Protein 4X5L (pdb70)

Organism: Drosophila melanogaster (NCBI:txid7227)

B-factor: mean 50.14, std 16.25, range [14.81, 126.29]

Structure (mmCIF, N/CA/C/O backbone):
data_4X5L
#
_entry.id   4X5L
#
_cell.length_a   45.527
_cell.length_b   117.370
_cell.length_c   117.333
_cell.angle_alpha   90.00
_cell.angle_beta   90.00
_cell.angle_gamma   90.00
#
_symmetry.space_group_name_H-M   'P 2 2 2'
#
loop_
_entity.id
_entity.type
_entity.pdbx_description
1 polymer 'Down syndrome cell adhesion molecule, isoform AM'
2 non-polymer 'SODIUM ION'
3 water water
#
loop_
_atom_site.group_PDB
_atom_site.id
_atom_site.type_symbol
_atom_site.label_atom_id
_atom_site.label_alt_id
_atom_site.label_comp_id
_atom_site.label_asym_id
_atom_site.label_entity_id
_atom_site.label_seq_id
_atom_site.pdbx_PDB_ins_code
_atom_site.Cartn_x
_atom_site.Cartn_y
_atom_site.Cartn_z
_atom_site.occupancy
_atom_site.B_iso_or_equiv
_atom_site.auth_seq_id
_atom_site.auth_comp_id
_atom_site.auth_asym_id
_atom_site.auth_atom_id
_atom_site.pdbx_PDB_model_num
ATOM 1 N N . VAL A 1 6 ? 47.572 103.349 25.872 1.00 32.90 1 VAL A N 1
ATOM 2 C CA . VAL A 1 6 ? 48.679 103.930 26.686 1.00 46.26 1 VAL A CA 1
ATOM 3 C C . VAL A 1 6 ? 48.808 105.435 26.441 1.00 53.02 1 VAL A C 1
ATOM 4 O O . VAL A 1 6 ? 49.119 105.855 25.326 1.00 74.29 1 VAL A O 1
ATOM 17 N N . PRO A 1 7 ? 48.564 106.257 27.478 1.00 45.87 2 PRO A N 1
ATOM 18 C CA . PRO A 1 7 ? 48.828 107.692 27.318 1.00 48.02 2 PRO A CA 1
ATOM 19 C C . PRO A 1 7 ? 50.324 107.992 27.359 1.00 55.73 2 PRO A C 1
ATOM 20 O O . PRO A 1 7 ? 51.103 107.123 27.749 1.00 49.92 2 PRO A O 1
ATOM 31 N N . PRO A 1 8 ? 50.724 109.209 26.962 1.00 55.99 3 PRO A N 1
ATOM 32 C CA . PRO A 1 8 ? 52.148 109.547 26.904 1.00 58.44 3 PRO A CA 1
ATOM 33 C C . PRO A 1 8 ? 52.735 109.889 28.269 1.00 55.11 3 PRO A C 1
ATOM 34 O O . PRO A 1 8 ? 51.990 110.133 29.218 1.00 40.54 3 PRO A O 1
ATOM 45 N N . GLN A 1 9 ? 54.061 109.889 28.356 1.00 56.51 4 GLN A N 1
ATOM 46 C CA . GLN A 1 9 ? 54.758 110.344 29.552 1.00 55.86 4 GLN A CA 1
ATOM 47 C C . GLN A 1 9 ? 56.023 111.089 29.147 1.00 50.92 4 GLN A C 1
ATOM 48 O O . GLN A 1 9 ? 56.970 110.494 28.633 1.00 35.10 4 GLN A O 1
ATOM 62 N N . VAL A 1 10 ? 56.025 112.397 29.375 1.00 52.35 5 VAL A N 1
ATOM 63 C CA . VAL A 1 10 ? 57.168 113.235 29.038 1.00 29.75 5 VAL A CA 1
ATOM 64 C C . VAL A 1 10 ? 58.212 113.169 30.148 1.00 45.26 5 VAL A C 1
ATOM 65 O O . VAL A 1 10 ? 57.939 113.538 31.291 1.00 44.42 5 VAL A O 1
ATOM 78 N N . LEU A 1 11 ? 59.404 112.689 29.807 1.00 40.64 6 LEU A N 1
ATOM 79 C CA . LEU A 1 11 ? 60.505 112.639 30.758 1.00 31.03 6 LEU A CA 1
ATOM 80 C C . LEU A 1 11 ? 60.895 114.049 31.185 1.00 31.51 6 LEU A C 1
ATOM 81 O O . LEU A 1 11 ? 60.681 115.002 30.437 1.00 35.38 6 LEU A O 1
ATOM 97 N N . PRO A 1 12 ? 61.468 114.190 32.393 1.00 34.80 7 PRO A N 1
ATOM 98 C CA . PRO A 1 12 ? 61.954 115.509 32.808 1.00 28.81 7 PRO A CA 1
ATOM 99 C C . PRO A 1 12 ? 63.008 116.043 31.846 1.00 38.67 7 PRO A C 1
ATOM 100 O O . PRO A 1 12 ? 63.753 115.254 31.265 1.00 49.44 7 PRO A O 1
ATOM 111 N N . PHE A 1 13 ? 63.060 117.359 31.674 1.00 25.01 8 PHE A N 1
ATOM 112 C CA . PHE A 1 13 ? 64.074 117.973 30.828 1.00 29.48 8 PHE A CA 1
ATOM 113 C C . PHE A 1 13 ? 64.492 119.319 31.400 1.00 29.15 8 PHE A C 1
ATOM 114 O O . PHE A 1 13 ? 63.719 119.977 32.097 1.00 27.47 8 PHE A O 1
ATOM 131 N N . SER A 1 14 ? 65.723 119.717 31.100 1.00 35.40 9 SER A N 1
ATOM 132 C CA . SER A 1 14 ? 66.248 120.998 31.545 1.00 30.37 9 SER A CA 1
ATOM 133 C C . SER A 1 14 ? 67.096 121.618 30.446 1.00 19.09 9 SER A C 1
ATOM 134 O O . SER A 1 14 ? 67.536 120.929 29.526 1.00 29.33 9 SER A O 1
ATOM 142 N N . PHE A 1 15 ? 67.317 122.924 30.543 1.00 22.72 10 PHE A N 1
ATOM 143 C CA . PHE A 1 15 ? 68.229 123.612 29.639 1.00 28.61 10 PHE A CA 1
ATOM 144 C C . PHE A 1 15 ? 69.674 123.423 30.091 1.00 21.61 10 PHE A C 1
ATOM 145 O O . PHE A 1 15 ? 70.599 123.951 29.474 1.00 28.10 10 PHE A O 1
ATOM 162 N N . GLY A 1 16 ? 69.863 122.662 31.165 1.00 38.65 11 GLY A N 1
ATOM 163 C CA . GLY A 1 16 ? 71.165 122.531 31.789 1.00 32.42 11 GLY A CA 1
ATOM 164 C C . GLY A 1 16 ? 71.492 123.769 32.602 1.00 28.71 11 GLY A C 1
ATOM 165 O O . GLY A 1 16 ? 72.615 123.940 33.074 1.00 31.48 11 GLY A O 1
ATOM 169 N N . GLU A 1 17 ? 70.500 124.636 32.770 1.00 36.00 12 GLU A N 1
ATOM 170 C CA . GLU A 1 17 ? 70.689 125.895 33.477 1.00 24.20 12 GLU A CA 1
ATOM 171 C C . GLU A 1 17 ? 69.350 126.585 33.702 1.00 27.56 12 GLU A C 1
ATOM 172 O O . GLU A 1 17 ? 68.340 126.203 33.108 1.00 20.43 12 GLU A O 1
ATOM 184 N N . SER A 1 18 ? 69.354 127.599 34.562 1.00 39.40 13 SER A N 1
ATOM 185 C CA . SER A 1 18 ? 68.151 128.367 34.868 1.00 36.79 13 SER A CA 1
ATOM 186 C C . SER A 1 18 ? 68.283 129.808 34.378 1.00 31.84 13 SER A C 1
ATOM 187 O O . SER A 1 18 ? 67.307 130.557 34.362 1.00 47.34 13 SER A O 1
ATOM 195 N N . ALA A 1 19 ? 69.496 130.190 33.986 1.00 28.91 14 ALA A N 1
ATOM 196 C CA . ALA A 1 19 ? 69.735 131.507 33.406 1.00 39.17 14 ALA A CA 1
ATOM 197 C C . ALA A 1 19 ? 70.852 131.442 32.368 1.00 38.11 14 ALA A C 1
ATOM 198 O O . ALA A 1 19 ? 71.747 130.601 32.456 1.00 60.88 14 ALA A O 1
ATOM 205 N N . ALA A 1 20 ? 70.789 132.337 31.387 1.00 42.66 15 ALA A N 1
ATOM 206 C CA . ALA A 1 20 ? 71.780 132.387 30.318 1.00 39.22 15 ALA A CA 1
ATOM 207 C C . ALA A 1 20 ? 71.922 133.811 29.793 1.00 36.18 15 ALA A C 1
ATOM 208 O O . ALA A 1 20 ? 70.962 134.578 29.795 1.00 37.12 15 ALA A O 1
ATOM 215 N N . ASP A 1 21 ? 73.121 134.160 29.339 1.00 39.76 16 ASP A N 1
ATOM 216 C CA . ASP A 1 21 ? 73.388 135.512 28.861 1.00 42.43 16 ASP A CA 1
ATOM 217 C C . ASP A 1 21 ? 72.803 135.750 27.474 1.00 45.99 16 ASP A C 1
ATOM 218 O O . ASP A 1 21 ? 72.561 134.811 26.715 1.00 46.28 16 ASP A O 1
ATOM 227 N N . VAL A 1 22 ? 72.573 137.020 27.156 1.00 57.28 17 VAL A N 1
ATOM 228 C CA . VAL A 1 22 ? 72.092 137.413 25.839 1.00 29.13 17 VAL A CA 1
ATOM 229 C C . VAL A 1 22 ? 73.139 137.074 24.787 1.00 29.31 17 VAL A C 1
ATOM 230 O O . VAL A 1 22 ? 74.336 137.264 25.006 1.00 48.45 17 VAL A O 1
ATOM 243 N N . GLY A 1 23 ? 72.679 136.566 23.649 1.00 33.79 18 GLY A N 1
ATOM 244 C CA . GLY A 1 23 ? 73.566 136.211 22.558 1.00 30.91 18 GLY A CA 1
ATOM 245 C C . GLY A 1 23 ? 74.035 134.770 22.625 1.00 36.83 18 GLY A C 1
ATOM 246 O O . GLY A 1 23 ? 74.580 134.246 21.654 1.00 53.01 18 GLY A O 1
ATOM 250 N N . ASP A 1 24 ? 73.827 134.126 23.771 1.00 38.02 19 ASP A N 1
ATOM 251 C CA . ASP A 1 24 ? 74.198 132.724 23.933 1.00 31.12 19 ASP A CA 1
ATOM 252 C C . ASP A 1 24 ? 73.099 131.805 23.420 1.00 40.98 19 ASP A C 1
ATOM 253 O O . ASP A 1 24 ? 71.976 132.243 23.165 1.00 28.97 19 ASP A O 1
ATOM 262 N N . ILE A 1 25 ? 73.436 130.527 23.278 1.00 39.84 20 ILE A N 1
ATOM 263 C CA . ILE A 1 25 ? 72.500 129.529 22.781 1.00 37.97 20 ILE A CA 1
ATOM 264 C C . ILE A 1 25 ? 71.841 128.767 23.926 1.00 38.98 20 ILE A C 1
ATOM 265 O O . ILE A 1 25 ? 72.453 128.551 24.973 1.00 36.75 20 ILE A O 1
ATOM 281 N N . ALA A 1 26 ? 70.589 128.369 23.720 1.00 34.88 21 ALA A N 1
ATOM 282 C CA . ALA A 1 26 ? 69.878 127.525 24.674 1.00 25.89 21 ALA A CA 1
ATOM 283 C C . ALA A 1 26 ? 69.281 126.331 23.947 1.00 26.40 21 ALA A C 1
ATOM 284 O O . ALA A 1 26 ? 68.878 126.438 22.789 1.00 39.72 21 ALA A O 1
ATOM 291 N N . SER A 1 27 ? 69.223 125.197 24.635 1.00 29.69 22 SER A N 1
ATOM 292 C CA . SER A 1 27 ? 68.733 123.967 24.030 1.00 35.94 22 SER A CA 1
ATOM 293 C C . SER A 1 27 ? 68.050 123.075 25.061 1.00 37.59 22 SER A C 1
ATOM 294 O O . SER A 1 27 ? 68.576 122.852 26.153 1.00 22.14 22 SER A O 1
ATOM 302 N N . ALA A 1 28 ? 66.873 122.573 24.700 1.00 29.46 23 ALA A N 1
ATOM 303 C CA . ALA A 1 28 ? 66.111 121.675 25.557 1.00 19.57 23 ALA A CA 1
ATOM 304 C C . ALA A 1 28 ? 65.591 120.499 24.740 1.00 23.56 23 ALA A C 1
ATOM 305 O O . ALA A 1 28 ? 65.307 120.639 23.550 1.00 31.28 23 ALA A O 1
ATOM 312 N N . ASN A 1 29 ? 65.465 119.346 25.390 1.00 25.74 24 ASN A N 1
ATOM 313 C CA . ASN A 1 29 ? 65.090 118.111 24.712 1.00 23.15 24 ASN A CA 1
ATOM 314 C C . ASN A 1 29 ? 63.886 117.433 25.355 1.00 25.32 24 ASN A C 1
ATOM 315 O O . ASN A 1 29 ? 63.960 116.970 26.493 1.00 30.64 24 ASN A O 1
ATOM 326 N N . CYS A 1 30 ? 62.781 117.376 24.617 1.00 22.64 25 CYS A N 1
ATOM 327 C CA . CYS A 1 30 ? 61.580 116.686 25.072 1.00 25.91 25 CYS A CA 1
ATOM 328 C C . CYS A 1 30 ? 61.556 115.259 24.534 1.00 28.17 25 CYS A C 1
ATOM 329 O O . CYS A 1 30 ? 61.585 115.048 23.321 1.00 23.83 25 CYS A O 1
ATOM 336 N N . VAL A 1 31 ? 61.501 114.287 25.441 1.00 36.86 26 VAL A N 1
ATOM 337 C CA . VAL A 1 31 ? 61.531 112.875 25.070 1.00 35.31 26 VAL A CA 1
ATOM 338 C C . VAL A 1 31 ? 60.281 112.161 25.579 1.00 31.64 26 VAL A C 1
ATOM 339 O O . VAL A 1 31 ? 59.896 112.317 26.738 1.00 34.38 26 VAL A O 1
ATOM 352 N N . VAL A 1 32 ? 59.658 111.378 24.703 1.00 37.78 27 VAL A N 1
ATOM 353 C CA . VAL A 1 32 ? 58.427 110.664 25.033 1.00 35.37 27 VAL A CA 1
ATOM 354 C C . VAL A 1 32 ? 58.584 109.179 24.701 1.00 36.29 27 VAL A C 1
ATOM 355 O O . VAL A 1 32 ? 57.999 108.688 23.737 1.00 48.41 27 VAL A O 1
ATOM 368 N N . PRO A 1 33 ? 59.374 108.455 25.511 1.00 40.50 28 PRO A N 1
ATOM 369 C CA . PRO A 1 33 ? 59.733 107.067 25.199 1.00 38.57 28 PRO A CA 1
ATOM 370 C C . PRO A 1 33 ? 58.568 106.090 25.325 1.00 33.24 28 PRO A C 1
ATOM 371 O O . PRO A 1 33 ? 58.641 104.984 24.788 1.00 30.51 28 PRO A O 1
ATOM 382 N N . LYS A 1 34 ? 57.514 106.496 26.028 1.00 25.34 29 LYS A N 1
ATOM 383 C CA . LYS A 1 34 ? 56.353 105.639 26.239 1.00 44.24 29 LYS A CA 1
ATOM 384 C C . LYS A 1 34 ? 55.050 106.394 26.011 1.00 38.43 29 LYS A C 1
ATOM 385 O O . LYS A 1 34 ? 54.910 107.552 26.405 1.00 45.19 29 LYS A O 1
ATOM 404 N N . GLY A 1 35 ? 54.101 105.714 25.375 1.00 31.79 30 GLY A N 1
ATOM 405 C CA . GLY A 1 35 ? 52.834 106.311 24.997 1.00 56.38 30 GLY A CA 1
ATOM 406 C C . GLY A 1 35 ? 52.452 105.881 23.596 1.00 67.25 30 GLY A C 1
ATOM 407 O O . GLY A 1 35 ? 53.309 105.781 22.718 1.00 62.15 30 GLY A O 1
ATOM 411 N N . ASP A 1 36 ? 51.166 105.619 23.386 1.00 51.50 31 ASP A N 1
ATOM 412 C CA . ASP A 1 36 ? 50.680 105.183 22.083 1.00 50.22 31 ASP A CA 1
ATOM 413 C C . ASP A 1 36 ? 50.955 106.220 21.000 1.00 45.25 31 ASP A C 1
ATOM 414 O O . ASP A 1 36 ? 50.898 107.424 21.247 1.00 50.74 31 ASP A O 1
ATOM 423 N N . LEU A 1 37 ? 51.262 105.732 19.803 1.00 44.78 32 LEU A N 1
ATOM 424 C CA . LEU A 1 37 ? 51.421 106.583 18.632 1.00 53.43 32 LEU A CA 1
ATOM 425 C C . LEU A 1 37 ? 50.089 106.668 17.891 1.00 67.20 32 LEU A C 1
ATOM 426 O O . LEU A 1 37 ? 49.255 105.771 18.015 1.00 58.64 32 LEU A O 1
ATOM 442 N N . PRO A 1 38 ? 49.878 107.746 17.116 1.00 69.58 33 PRO A N 1
ATOM 443 C CA . PRO A 1 38 ? 50.798 108.859 16.861 1.00 54.82 33 PRO A CA 1
ATOM 444 C C . PRO A 1 38 ? 50.823 109.880 17.997 1.00 61.22 33 PRO A C 1
ATOM 445 O O . PRO A 1 38 ? 49.855 109.973 18.754 1.00 59.24 33 PRO A O 1
ATOM 456 N N . LEU A 1 39 ? 51.917 110.632 18.103 1.00 65.29 34 LEU A N 1
ATOM 457 C CA . LEU A 1 39 ? 52.095 111.609 19.175 1.00 47.63 34 LEU A CA 1
ATOM 458 C C . LEU A 1 39 ? 52.178 113.040 18.652 1.00 51.35 34 LEU A C 1
ATOM 459 O O . LEU A 1 39 ? 52.904 113.324 17.698 1.00 56.37 34 LEU A O 1
ATOM 475 N N . GLU A 1 40 ? 51.427 113.933 19.291 1.00 41.99 35 GLU A N 1
ATOM 476 C CA . GLU A 1 40 ? 51.522 115.365 19.031 1.00 36.43 35 GLU A CA 1
ATOM 477 C C . GLU A 1 40 ? 52.413 116.006 20.086 1.00 29.84 35 GLU A C 1
ATOM 478 O O . GLU A 1 40 ? 52.125 115.917 21.277 1.00 39.99 35 GLU A O 1
ATOM 490 N N . ILE A 1 41 ? 53.484 116.659 19.644 1.00 45.24 36 ILE A N 1
ATOM 491 C CA . ILE A 1 41 ? 54.440 117.282 20.555 1.00 29.11 36 ILE A CA 1
ATOM 492 C C . ILE A 1 41 ? 54.618 118.757 20.198 1.00 40.88 36 ILE A C 1
ATOM 493 O O . ILE A 1 41 ? 55.069 119.090 19.101 1.00 57.26 36 ILE A O 1
ATOM 509 N N . ARG A 1 42 ? 54.263 119.629 21.139 1.00 43.86 37 ARG A N 1
ATOM 510 C CA . ARG A 1 42 ? 54.270 121.072 20.917 1.00 45.99 37 ARG A CA 1
ATOM 511 C C . ARG A 1 42 ? 55.034 121.801 22.021 1.00 36.32 37 ARG A C 1
ATOM 512 O O . ARG A 1 42 ? 55.043 121.366 23.172 1.00 39.94 37 ARG A O 1
ATOM 533 N N . TRP A 1 43 ? 55.668 122.913 21.655 1.00 43.90 38 TRP A N 1
ATOM 534 C CA . TRP A 1 43 ? 56.409 123.745 22.600 1.00 38.61 38 TRP A CA 1
ATOM 535 C C . TRP A 1 43 ? 55.733 125.098 22.789 1.00 43.25 38 TRP A C 1
ATOM 536 O O . TRP A 1 43 ? 55.211 125.677 21.836 1.00 48.39 38 TRP A O 1
ATOM 557 N N . SER A 1 44 ? 55.747 125.596 24.023 1.00 52.58 39 SER A N 1
ATOM 558 C CA . SER A 1 44 ? 55.186 126.907 24.335 1.00 35.75 39 SER A CA 1
ATOM 559 C C . SER A 1 44 ? 56.076 127.673 25.306 1.00 43.78 39 SER A C 1
ATOM 560 O O . SER A 1 44 ? 56.763 127.078 26.136 1.00 40.77 39 SER A O 1
ATOM 568 N N . LEU A 1 45 ? 56.057 128.997 25.184 1.00 45.81 40 LEU A N 1
ATOM 569 C CA . LEU A 1 45 ? 56.752 129.880 26.113 1.00 31.12 40 LEU A CA 1
ATOM 570 C C . LEU A 1 45 ? 55.742 130.812 26.771 1.00 39.82 40 LEU A C 1
ATOM 571 O O . LEU A 1 45 ? 55.140 131.654 26.104 1.00 45.85 40 LEU A O 1
ATOM 587 N N . ASN A 1 46 ? 55.560 130.650 28.079 1.00 40.99 41 ASN A N 1
ATOM 588 C CA . ASN A 1 46 ? 54.573 131.417 28.831 1.00 49.68 41 ASN A CA 1
ATOM 589 C C . ASN A 1 46 ? 53.170 131.225 28.259 1.00 52.19 41 ASN A C 1
ATOM 590 O O . ASN A 1 46 ? 52.468 132.193 27.968 1.00 45.60 41 ASN A O 1
ATOM 601 N N . SER A 1 47 ? 52.786 129.962 28.090 1.00 48.69 42 SER A N 1
ATOM 602 C CA . SER A 1 47 ? 51.448 129.590 27.634 1.00 41.47 42 SER A CA 1
ATOM 603 C C . SER A 1 47 ? 51.132 130.113 26.232 1.00 54.44 42 SER A C 1
ATOM 604 O O . SER A 1 47 ? 49.966 130.174 25.839 1.00 53.78 42 SER A O 1
ATOM 612 N N . ALA A 1 48 ? 52.171 130.484 25.487 1.00 45.13 43 ALA A N 1
ATOM 613 C CA . ALA A 1 48 ? 52.021 130.891 24.093 1.00 37.76 43 ALA A CA 1
ATOM 614 C C . ALA A 1 48 ? 52.808 129.928 23.204 1.00 51.72 43 ALA A C 1
ATOM 615 O O . ALA A 1 48 ? 53.958 129.613 23.512 1.00 54.03 43 ALA A O 1
ATOM 622 N N . PRO A 1 49 ? 52.196 129.451 22.101 1.00 53.61 44 PRO A N 1
ATOM 623 C CA . PRO A 1 49 ? 52.871 128.422 21.297 1.00 40.59 44 PRO A CA 1
ATOM 624 C C . PRO A 1 49 ? 54.189 128.885 20.678 1.00 44.98 44 PRO A C 1
ATOM 625 O O . PRO A 1 49 ? 54.332 130.059 20.338 1.00 53.04 44 PRO A O 1
ATOM 636 N N . ILE A 1 50 ? 55.132 127.956 20.540 1.00 38.50 45 ILE A N 1
ATOM 637 C CA . ILE A 1 50 ? 56.391 128.217 19.853 1.00 48.34 45 ILE A CA 1
ATOM 638 C C . ILE A 1 50 ? 56.329 127.598 18.464 1.00 43.27 45 ILE A C 1
ATOM 639 O O . ILE A 1 50 ? 55.972 126.429 18.315 1.00 45.12 45 ILE A O 1
ATOM 655 N N . VAL A 1 51 ? 56.688 128.384 17.453 1.00 50.57 46 VAL A N 1
ATOM 656 C CA . VAL A 1 51 ? 56.623 127.934 16.066 1.00 44.63 46 VAL A CA 1
ATOM 657 C C . VAL A 1 51 ? 58.020 127.890 15.460 1.00 49.47 46 VAL A C 1
ATOM 658 O O . VAL A 1 51 ? 58.835 128.786 15.685 1.00 57.24 46 VAL A O 1
ATOM 671 N N . ASN A 1 52 ? 58.297 126.835 14.703 1.00 30.21 47 ASN A N 1
ATOM 672 C CA . ASN A 1 52 ? 59.560 126.727 13.989 1.00 35.54 47 ASN A CA 1
ATOM 673 C C . ASN A 1 52 ? 59.741 127.859 12.984 1.00 48.45 47 ASN A C 1
ATOM 674 O O . ASN A 1 52 ? 59.035 127.923 11.977 1.00 63.84 47 ASN A O 1
ATOM 685 N N . GLY A 1 53 ? 60.692 128.745 13.267 1.00 41.40 48 GLY A N 1
ATOM 686 C CA . GLY A 1 53 ? 61.035 129.830 12.364 1.00 36.60 48 GLY A CA 1
ATOM 687 C C . GLY A 1 53 ? 60.542 131.195 12.813 1.00 46.26 48 GLY A C 1
ATOM 688 O O . GLY A 1 53 ? 60.467 132.121 12.004 1.00 71.71 48 GLY A O 1
ATOM 692 N N . GLU A 1 54 ? 60.208 131.325 14.096 1.00 43.06 49 GLU A N 1
ATOM 693 C CA . GLU A 1 54 ? 59.763 132.604 14.652 1.00 54.00 49 GLU A CA 1
ATOM 694 C C . GLU A 1 54 ? 60.431 132.902 15.990 1.00 41.47 49 GLU A C 1
ATOM 695 O O . GLU A 1 54 ? 60.798 131.989 16.728 1.00 53.54 49 GLU A O 1
ATOM 707 N N . ASN A 1 55 ? 60.575 134.190 16.292 1.00 44.67 50 ASN A N 1
ATOM 708 C CA . ASN A 1 55 ? 61.068 134.644 17.590 1.00 48.86 50 ASN A CA 1
ATOM 709 C C . ASN A 1 55 ? 62.406 134.022 17.985 1.00 32.18 50 ASN A C 1
ATOM 710 O O . ASN A 1 55 ? 62.729 133.926 19.168 1.00 45.79 50 ASN A O 1
ATOM 721 N N . GLY A 1 56 ? 63.179 133.599 16.989 1.00 37.97 51 GLY A N 1
ATOM 722 C CA . GLY A 1 56 ? 64.501 133.049 17.228 1.00 43.73 51 GLY A CA 1
ATOM 723 C C . GLY A 1 56 ? 64.495 131.596 17.670 1.00 32.54 51 GLY A C 1
ATOM 724 O O . GLY A 1 56 ? 65.474 131.118 18.244 1.00 27.99 51 GLY A O 1
ATOM 728 N N . PHE A 1 57 ? 63.400 130.892 17.396 1.00 31.13 52 PHE A N 1
ATOM 729 C CA . PHE A 1 57 ? 63.259 129.495 17.799 1.00 26.24 52 PHE A CA 1
ATOM 730 C C . PHE A 1 57 ? 63.561 128.535 16.653 1.00 39.06 52 PHE A C 1
ATOM 731 O O . PHE A 1 57 ? 63.526 128.915 15.483 1.00 60.16 52 PHE A O 1
ATOM 748 N N . THR A 1 58 ? 63.852 127.286 17.008 1.00 55.74 53 THR A N 1
ATOM 749 C CA . THR A 1 58 ? 64.146 126.243 16.031 1.00 35.30 53 THR A CA 1
ATOM 750 C C . THR A 1 58 ? 63.699 124.882 16.563 1.00 35.17 53 THR A C 1
ATOM 751 O O . THR A 1 58 ? 64.376 124.283 17.399 1.00 46.69 53 THR A O 1
ATOM 762 N N . LEU A 1 59 ? 62.560 124.402 16.073 1.00 40.07 54 LEU A N 1
ATOM 763 C CA . LEU A 1 59 ? 62.009 123.119 16.502 1.00 40.21 54 LEU A CA 1
ATOM 764 C C . LEU A 1 59 ? 62.403 122.011 15.534 1.00 44.26 54 LEU A C 1
ATOM 765 O O . LEU A 1 59 ? 62.384 122.206 14.321 1.00 58.88 54 LEU A O 1
ATOM 781 N N . VAL A 1 60 ? 62.751 120.845 16.073 1.00 50.11 55 VAL A N 1
ATOM 782 C CA . VAL A 1 60 ? 63.259 119.753 15.250 1.00 54.83 55 VAL A CA 1
ATOM 783 C C . VAL A 1 60 ? 62.753 118.401 15.747 1.00 59.72 55 VAL A C 1
ATOM 784 O O . VAL A 1 60 ? 63.315 117.808 16.667 1.00 41.21 55 VAL A O 1
ATOM 797 N N . ARG A 1 61 ? 61.676 117.928 15.126 1.00 56.64 56 ARG A N 1
ATOM 798 C CA . ARG A 1 61 ? 61.162 116.591 15.386 1.00 44.65 56 ARG A CA 1
ATOM 799 C C . ARG A 1 61 ? 62.149 115.564 14.837 1.00 51.54 56 ARG A C 1
ATOM 800 O O . ARG A 1 61 ? 61.948 114.988 13.769 1.00 64.11 56 ARG A O 1
ATOM 821 N N . LEU A 1 62 ? 63.232 115.358 15.577 1.00 41.53 57 LEU A N 1
ATOM 822 C CA . LEU A 1 62 ? 64.282 114.429 15.176 1.00 39.01 57 LEU A CA 1
ATOM 823 C C . LEU A 1 62 ? 63.784 112.986 15.216 1.00 47.31 57 LEU A C 1
ATOM 824 O O . LEU A 1 62 ? 64.386 112.092 14.618 1.00 36.04 57 LEU A O 1
ATOM 840 N N . ASN A 1 63 ? 62.677 112.772 15.920 1.00 58.84 58 ASN A N 1
ATOM 841 C CA . ASN A 1 63 ? 62.092 111.448 16.067 1.00 45.61 58 ASN A CA 1
ATOM 842 C C . ASN A 1 63 ? 60.594 111.562 16.323 1.00 38.21 58 ASN A C 1
ATOM 843 O O . ASN A 1 63 ? 60.096 112.641 16.642 1.00 48.81 58 ASN A O 1
ATOM 854 N N . LYS A 1 64 ? 59.874 110.455 16.178 1.00 36.80 59 LYS A N 1
ATOM 855 C CA . LYS A 1 64 ? 58.448 110.431 16.487 1.00 40.60 59 LYS A CA 1
ATOM 856 C C . LYS A 1 64 ? 58.206 110.553 17.990 1.00 66.43 59 LYS A C 1
ATOM 857 O O . LYS A 1 64 ? 57.091 110.849 18.423 1.00 48.11 59 LYS A O 1
ATOM 876 N N . ARG A 1 65 ? 59.258 110.326 18.773 1.00 50.81 60 ARG A N 1
ATOM 877 C CA . ARG A 1 65 ? 59.177 110.377 20.229 1.00 36.44 60 ARG A CA 1
ATOM 878 C C . ARG A 1 65 ? 60.097 111.445 20.813 1.00 31.84 60 ARG A C 1
ATOM 879 O O . ARG A 1 65 ? 60.270 111.524 22.031 1.00 39.04 60 ARG A O 1
ATOM 900 N N . THR A 1 66 ? 60.689 112.262 19.945 1.00 30.51 61 THR A N 1
ATOM 901 C CA . THR A 1 66 ? 61.601 113.311 20.386 1.00 32.36 61 THR A CA 1
ATOM 902 C C . THR A 1 66 ? 61.334 114.638 19.688 1.00 41.46 61 THR A C 1
ATOM 903 O O . THR A 1 66 ? 61.051 114.682 18.492 1.00 50.62 61 THR A O 1
ATOM 914 N N . SER A 1 67 ? 61.446 115.717 20.456 1.00 30.77 62 SER A N 1
ATOM 915 C CA . SER A 1 67 ? 61.312 117.066 19.926 1.00 21.97 62 SER A CA 1
ATOM 916 C C . SER A 1 67 ? 62.303 118.011 20.594 1.00 19.48 62 SER A C 1
ATOM 917 O O . SER A 1 67 ? 62.088 118.444 21.725 1.00 38.78 62 SER A O 1
ATOM 925 N N . LEU A 1 68 ? 63.387 118.328 19.892 1.00 20.66 63 LEU A N 1
ATOM 926 C CA . LEU A 1 68 ? 64.381 119.255 20.413 1.00 25.81 63 LEU A CA 1
ATOM 927 C C . LEU A 1 68 ? 64.001 120.689 20.083 1.00 32.86 63 LEU A C 1
ATOM 928 O O . LEU A 1 68 ? 63.598 120.991 18.960 1.00 51.60 63 LEU A O 1
ATOM 944 N N . LEU A 1 69 ? 64.144 121.567 21.070 1.00 38.67 64 LEU A N 1
ATOM 945 C CA . LEU A 1 69 ? 63.993 122.998 20.858 1.00 35.42 64 LEU A CA 1
ATOM 946 C C . LEU A 1 69 ? 65.352 123.646 20.997 1.00 37.59 64 LEU A C 1
ATOM 947 O O . LEU A 1 69 ? 66.122 123.304 21.894 1.00 36.29 64 LEU A O 1
ATOM 963 N N . ASN A 1 70 ? 65.643 124.577 20.098 1.00 27.06 65 ASN A N 1
ATOM 964 C CA . ASN A 1 70 ? 66.911 125.281 20.121 1.00 23.45 65 ASN A CA 1
ATOM 965 C C . ASN A 1 70 ? 66.744 126.788 19.967 1.00 25.83 65 ASN A C 1
ATOM 966 O O . ASN A 1 70 ? 65.817 127.257 19.309 1.00 26.71 65 ASN A O 1
ATOM 977 N N . ILE A 1 71 ? 67.658 127.535 20.583 1.00 35.54 66 ILE A N 1
ATOM 978 C CA . ILE A 1 71 ? 67.720 128.985 20.431 1.00 31.20 66 ILE A CA 1
ATOM 979 C C . ILE A 1 71 ? 69.169 129.367 20.144 1.00 35.13 66 ILE A C 1
ATOM 980 O O . ILE A 1 71 ? 70.068 129.016 20.906 1.00 38.62 66 ILE A O 1
ATOM 996 N N . ASP A 1 72 ? 69.389 130.089 19.049 1.00 45.28 67 ASP A N 1
ATOM 997 C CA . ASP A 1 72 ? 70.742 130.366 18.567 1.00 31.90 67 ASP A CA 1
ATOM 998 C C . ASP A 1 72 ? 71.274 131.706 19.068 1.00 31.58 67 ASP A C 1
ATOM 999 O O . ASP A 1 72 ? 72.483 131.932 19.090 1.00 25.95 67 ASP A O 1
ATOM 1008 N N . SER A 1 73 ? 70.366 132.598 19.449 1.00 33.41 68 SER A N 1
ATOM 1009 C CA . SER A 1 73 ? 70.754 133.906 19.966 1.00 31.01 68 SER A CA 1
ATOM 1010 C C . SER A 1 73 ? 69.711 134.423 20.951 1.00 37.95 68 SER A C 1
ATOM 1011 O O . SER A 1 73 ? 68.753 135.095 20.567 1.00 34.21 68 SER A O 1
ATOM 1019 N N . LEU A 1 74 ? 69.910 134.099 22.225 1.00 43.14 69 LEU A N 1
ATOM 1020 C CA . LEU A 1 74 ? 68.971 134.468 23.278 1.00 37.93 69 LEU A CA 1
ATOM 1021 C C . LEU A 1 74 ? 68.811 135.978 23.418 1.00 33.73 69 LEU A C 1
ATOM 1022 O O . LEU A 1 74 ? 69.761 136.736 23.232 1.00 36.82 69 LEU A O 1
ATOM 1038 N N . ASN A 1 75 ? 67.595 136.396 23.752 1.00 38.93 70 ASN A N 1
ATOM 1039 C CA . ASN A 1 75 ? 67.305 137.787 24.070 1.00 52.59 70 ASN A CA 1
ATOM 1040 C C . ASN A 1 75 ? 66.174 137.859 25.092 1.00 50.25 70 ASN A C 1
ATOM 1041 O O . ASN A 1 75 ? 65.657 136.832 25.529 1.00 41.94 70 ASN A O 1
ATOM 1052 N N . ALA A 1 76 ? 65.776 139.077 25.445 1.00 49.80 71 ALA A N 1
ATOM 1053 C CA . ALA A 1 76 ? 64.882 139.308 26.579 1.00 49.03 71 ALA A CA 1
ATOM 1054 C C . ALA A 1 76 ? 63.470 138.739 26.409 1.00 47.34 71 ALA A C 1
ATOM 1055 O O . ALA A 1 76 ? 62.632 138.908 27.295 1.00 58.99 71 ALA A O 1
ATOM 1062 N N . PHE A 1 77 ? 63.206 138.071 25.289 1.00 44.63 72 PHE A N 1
ATOM 1063 C CA . PHE A 1 77 ? 61.880 137.510 25.029 1.00 46.79 72 PHE A CA 1
ATOM 1064 C C . PHE A 1 77 ? 61.878 135.986 25.093 1.00 46.79 72 PHE A C 1
ATOM 1065 O O . PHE A 1 77 ? 60.846 135.351 24.871 1.00 36.25 72 PHE A O 1
ATOM 1082 N N . HIS A 1 78 ? 63.034 135.406 25.399 1.00 33.85 73 HIS A N 1
ATOM 1083 C CA . HIS A 1 78 ? 63.147 133.964 25.578 1.00 28.98 73 HIS A CA 1
ATOM 1084 C C . HIS A 1 78 ? 63.121 133.601 27.060 1.00 38.31 73 HIS A C 1
ATOM 1085 O O . HIS A 1 78 ? 63.097 132.423 27.415 1.00 30.36 73 HIS A O 1
ATOM 1098 N N . ARG A 1 79 ? 63.120 134.613 27.923 1.00 30.16 74 ARG A N 1
ATOM 1099 C CA . ARG A 1 79 ? 63.046 134.381 29.360 1.00 28.72 74 ARG A CA 1
ATOM 1100 C C . ARG A 1 79 ? 61.626 133.989 29.754 1.00 43.12 74 ARG A C 1
ATOM 1101 O O . ARG A 1 79 ? 60.659 134.586 29.280 1.00 43.57 74 ARG A O 1
ATOM 1122 N N . GLY A 1 80 ? 61.506 132.978 30.609 1.00 33.42 75 GLY A N 1
ATOM 1123 C CA . GLY A 1 80 ? 60.211 132.557 31.111 1.00 30.30 75 GLY A CA 1
ATOM 1124 C C . GLY A 1 80 ? 60.092 131.056 31.288 1.00 29.76 75 GLY A C 1
ATOM 1125 O O . GLY A 1 80 ? 61.079 130.368 31.549 1.00 30.32 75 GLY A O 1
ATOM 1129 N N . VAL A 1 81 ? 58.870 130.558 31.132 1.00 32.46 76 VAL A N 1
ATOM 1130 C CA . VAL A 1 81 ? 58.551 129.156 31.380 1.00 27.46 76 VAL A CA 1
ATOM 1131 C C . VAL A 1 81 ? 58.385 128.388 30.070 1.00 33.38 76 VAL A C 1
ATOM 1132 O O . VAL A 1 81 ? 57.563 128.754 29.230 1.00 45.39 76 VAL A O 1
ATOM 1145 N N . TYR A 1 82 ? 59.164 127.321 29.911 1.00 42.45 77 TYR A N 1
ATOM 1146 C CA . TYR A 1 82 ? 59.091 126.474 28.723 1.00 27.39 77 TYR A CA 1
ATOM 1147 C C . TYR A 1 82 ? 58.388 125.158 29.032 1.00 25.03 77 TYR A C 1
ATOM 1148 O O . TYR A 1 82 ? 58.677 124.513 30.040 1.00 42.38 77 TYR A O 1
ATOM 1166 N N . LYS A 1 83 ? 57.470 124.767 28.152 1.00 28.08 78 LYS A N 1
ATOM 1167 C CA . LYS A 1 83 ? 56.662 123.570 28.351 1.00 32.28 78 LYS A CA 1
ATOM 1168 C C . LYS A 1 83 ? 56.629 122.716 27.086 1.00 32.75 78 LYS A C 1
ATOM 1169 O O . LYS A 1 83 ? 56.603 123.242 25.973 1.00 22.79 78 LYS A O 1
ATOM 1188 N N . CYS A 1 84 ? 56.636 121.399 27.271 1.00 29.17 79 CYS A N 1
ATOM 1189 C CA . CYS A 1 84 ? 56.546 120.450 26.166 1.00 22.79 79 CYS A CA 1
ATOM 1190 C C . CYS A 1 84 ? 55.411 119.463 26.418 1.00 38.23 79 CYS A C 1
ATOM 1191 O O . CYS A 1 84 ? 55.498 118.634 27.322 1.00 41.09 79 CYS A O 1
ATOM 1198 N N . ILE A 1 85 ? 54.356 119.554 25.611 1.00 42.99 80 ILE A N 1
ATOM 1199 C CA . ILE A 1 85 ? 53.149 118.758 25.820 1.00 22.60 80 ILE A CA 1
ATOM 1200 C C . ILE A 1 85 ? 53.006 117.651 24.781 1.00 22.39 80 ILE A C 1
ATOM 1201 O O . ILE A 1 85 ? 52.970 117.917 23.580 1.00 32.93 80 ILE A O 1
ATOM 1217 N N . ALA A 1 86 ? 52.915 116.412 25.256 1.00 34.78 81 ALA A N 1
ATOM 1218 C CA . ALA A 1 86 ? 52.650 115.266 24.393 1.00 23.81 81 ALA A CA 1
ATOM 1219 C C . ALA A 1 86 ? 51.157 114.953 24.407 1.00 28.08 81 ALA A C 1
ATOM 1220 O O . ALA A 1 86 ? 50.503 115.100 25.439 1.00 40.20 81 ALA A O 1
ATOM 1227 N N . THR A 1 87 ? 50.619 114.527 23.265 1.00 39.25 82 THR A N 1
ATOM 1228 C CA . THR A 1 87 ? 49.197 114.204 23.163 1.00 47.20 82 THR A CA 1
ATOM 1229 C C . THR A 1 87 ? 48.934 113.036 22.213 1.00 58.64 82 THR A C 1
ATOM 1230 O O . THR A 1 87 ? 49.474 112.980 21.107 1.00 75.54 82 THR A O 1
ATOM 1241 N N . ASN A 1 88 ? 48.100 112.106 22.668 1.00 48.89 83 ASN A N 1
ATOM 1242 C CA . ASN A 1 88 ? 47.610 111.011 21.843 1.00 60.60 83 ASN A CA 1
ATOM 1243 C C . ASN A 1 88 ? 46.127 110.800 22.174 1.00 75.89 83 ASN A C 1
ATOM 1244 O O . ASN A 1 88 ? 45.603 111.463 23.070 1.00 72.08 83 ASN A O 1
ATOM 1255 N N . PRO A 1 89 ? 45.434 109.899 21.457 1.00 58.05 84 PRO A N 1
ATOM 1256 C CA . PRO A 1 89 ? 44.027 109.724 21.843 1.00 66.39 84 PRO A CA 1
ATOM 1257 C C . PRO A 1 89 ? 43.840 109.082 23.220 1.00 65.38 84 PRO A C 1
ATOM 1258 O O . PRO A 1 89 ? 42.711 109.013 23.707 1.00 60.46 84 PRO A O 1
ATOM 1269 N N . ALA A 1 90 ? 44.927 108.630 23.839 1.00 73.35 85 ALA A N 1
ATOM 1270 C CA . ALA A 1 90 ? 44.855 107.991 25.151 1.00 56.50 85 ALA A CA 1
ATOM 1271 C C . ALA A 1 90 ? 45.009 108.999 26.290 1.00 52.98 85 ALA A C 1
ATOM 1272 O O . ALA A 1 90 ? 44.683 108.697 27.439 1.00 56.79 85 ALA A O 1
ATOM 1279 N N . GLY A 1 91 ? 45.506 110.192 25.972 1.00 47.73 86 GLY A N 1
ATOM 1280 C CA . GLY A 1 91 ? 45.669 111.240 26.966 1.00 51.89 86 GLY A CA 1
ATOM 1281 C C . GLY A 1 91 ? 46.814 112.183 26.651 1.00 56.89 86 GLY A C 1
ATOM 1282 O O . GLY A 1 91 ? 47.408 112.112 25.575 1.00 61.55 86 GLY A O 1
ATOM 1286 N N . THR A 1 92 ? 47.118 113.070 27.596 1.00 46.89 87 THR A N 1
ATOM 1287 C CA . THR A 1 92 ? 48.197 114.040 27.436 1.00 45.72 87 THR A CA 1
ATOM 1288 C C . THR A 1 92 ? 49.246 113.905 28.534 1.00 69.71 87 THR A C 1
ATOM 1289 O O . THR A 1 92 ? 49.019 113.253 29.554 1.00 61.91 87 THR A O 1
ATOM 1300 N N . SER A 1 93 ? 50.396 114.534 28.313 1.00 55.20 88 SER A N 1
ATOM 1301 C CA . SER A 1 93 ? 51.465 114.574 29.301 1.00 35.60 88 SER A CA 1
ATOM 1302 C C . SER A 1 93 ? 52.369 115.764 29.017 1.00 29.62 88 SER A C 1
ATOM 1303 O O . SER A 1 93 ? 52.538 116.157 27.863 1.00 37.84 88 SER A O 1
ATOM 1311 N N . GLU A 1 94 ? 52.946 116.339 30.067 1.00 28.71 89 GLU A N 1
ATOM 1312 C CA . GLU A 1 94 ? 53.777 117.524 29.913 1.00 29.02 89 GLU A CA 1
ATOM 1313 C C . GLU A 1 94 ? 54.915 117.568 30.923 1.00 25.12 89 GLU A C 1
ATOM 1314 O O . GLU A 1 94 ? 54.951 116.792 31.878 1.00 24.75 89 GLU A O 1
ATOM 1326 N N . TYR A 1 95 ? 55.845 118.487 30.694 1.00 25.27 90 TYR A N 1
ATOM 1327 C CA . TYR A 1 95 ? 56.862 118.817 31.679 1.00 30.20 90 TYR A CA 1
ATOM 1328 C C . TYR A 1 95 ? 57.268 120.271 31.486 1.00 24.47 90 TYR A C 1
ATOM 1329 O O . TYR A 1 95 ? 57.215 120.793 30.372 1.00 26.49 90 TYR A O 1
ATOM 1347 N N . VAL A 1 96 ? 57.669 120.918 32.575 1.00 28.21 91 VAL A N 1
ATOM 1348 C CA . VAL A 1 96 ? 57.942 122.350 32.565 1.00 27.26 91 VAL A CA 1
ATOM 1349 C C . VAL A 1 96 ? 59.375 122.658 32.989 1.00 26.86 91 VAL A C 1
ATOM 1350 O O . VAL A 1 96 ? 59.932 122.010 33.876 1.00 26.92 91 VAL A O 1
ATOM 1363 N N . ALA A 1 97 ? 59.959 123.657 32.334 1.00 23.51 92 ALA A N 1
ATOM 1364 C CA . ALA A 1 97 ? 61.270 124.176 32.698 1.00 26.73 92 ALA A CA 1
ATOM 1365 C C . ALA A 1 97 ? 61.203 125.698 32.726 1.00 30.43 92 ALA A C 1
ATOM 1366 O O . ALA A 1 97 ? 60.210 126.285 32.298 1.00 48.72 92 ALA A O 1
ATOM 1373 N N . GLU A 1 98 ? 62.256 126.334 33.231 1.00 24.47 93 GLU A N 1
ATOM 1374 C CA . GLU A 1 98 ? 62.284 127.787 33.342 1.00 28.96 93 GLU A CA 1
ATOM 1375 C C . GLU A 1 98 ? 63.660 128.336 32.983 1.00 35.32 93 GLU A C 1
ATOM 1376 O O . GLU A 1 98 ? 64.678 127.673 33.185 1.00 34.32 93 GLU A O 1
ATOM 1388 N N . LEU A 1 99 ? 63.679 129.556 32.455 1.00 36.22 94 LEU A N 1
ATOM 1389 C CA . LEU A 1 99 ? 64.902 130.151 31.935 1.00 32.31 94 LEU A CA 1
ATOM 1390 C C . LEU A 1 99 ? 64.797 131.673 31.954 1.00 37.00 94 LEU A C 1
ATOM 1391 O O . LEU A 1 99 ? 63.757 132.232 31.609 1.00 31.75 94 LEU A O 1
ATOM 1407 N N . GLN A 1 100 ? 65.873 132.334 32.377 1.00 29.14 95 GLN A N 1
ATOM 1408 C CA . GLN A 1 100 ? 65.937 133.795 32.395 1.00 39.20 95 GLN A CA 1
ATOM 1409 C C . GLN A 1 100 ? 67.158 134.289 31.628 1.00 38.29 95 GLN A C 1
ATOM 1410 O O . GLN A 1 100 ? 68.099 133.531 31.394 1.00 50.73 95 GLN A O 1
ATOM 1424 N N . VAL A 1 101 ? 67.134 135.560 31.235 1.00 40.45 96 VAL A N 1
ATOM 1425 C CA . VAL A 1 101 ? 68.270 136.171 30.554 1.00 34.03 96 VAL A CA 1
ATOM 1426 C C . VAL A 1 101 ? 68.463 137.616 31.006 1.00 31.05 96 VAL A C 1
ATOM 1427 O O . VAL A 1 101 ? 69.499 138.227 30.740 1.00 32.54 96 VAL A O 1
ATOM 1440 N N . VAL B 1 6 ? 88.618 143.577 -14.393 1.00 61.93 1 VAL B N 1
ATOM 1441 C CA . VAL B 1 6 ? 88.158 144.745 -13.586 1.00 57.08 1 VAL B CA 1
ATOM 1442 C C . VAL B 1 6 ? 87.856 144.333 -12.146 1.00 61.76 1 VAL B C 1
ATOM 1443 O O . VAL B 1 6 ? 87.394 143.217 -11.903 1.00 62.78 1 VAL B O 1
ATOM 1456 N N . PRO B 1 7 ? 88.117 145.234 -11.183 1.00 60.98 2 PRO B N 1
ATOM 1457 C CA . PRO B 1 7 ? 87.832 144.929 -9.777 1.00 55.33 2 PRO B CA 1
ATOM 1458 C C . PRO B 1 7 ? 86.334 144.935 -9.500 1.00 55.41 2 PRO B C 1
ATOM 1459 O O . PRO B 1 7 ? 85.567 145.398 -10.344 1.00 71.57 2 PRO B O 1
ATOM 1470 N N . PRO B 1 8 ? 85.918 144.430 -8.330 1.00 50.50 3 PRO B N 1
ATOM 1471 C CA . PRO B 1 8 ? 84.485 144.424 -8.041 1.00 56.75 3 PRO B CA 1
ATOM 1472 C C . PRO B 1 8 ? 83.985 145.809 -7.671 1.00 63.16 3 PRO B C 1
ATOM 1473 O O . PRO B 1 8 ? 84.797 146.696 -7.408 1.00 68.58 3 PRO B O 1
ATOM 1484 N N . GLN B 1 9 ? 82.671 145.997 -7.670 1.00 51.03 4 GLN B N 1
ATOM 1485 C CA . GLN B 1 9 ? 82.094 147.212 -7.115 1.00 63.75 4 GLN B CA 1
ATOM 1486 C C . GLN B 1 9 ? 80.771 146.886 -6.438 1.00 55.85 4 GLN B C 1
ATOM 1487 O O . GLN B 1 9 ? 79.767 146.609 -7.094 1.00 49.28 4 GLN B O 1
ATOM 1501 N N . VAL B 1 10 ? 80.793 146.911 -5.111 1.00 42.38 5 VAL B N 1
ATOM 1502 C CA . VAL B 1 10 ? 79.625 146.579 -4.309 1.00 38.81 5 VAL B CA 1
ATOM 1503 C C . VAL B 1 10 ? 78.551 147.651 -4.459 1.00 36.38 5 VAL B C 1
ATOM 1504 O O . VAL B 1 10 ? 78.829 148.843 -4.324 1.00 41.78 5 VAL B O 1
ATOM 1517 N N . LEU B 1 11 ? 77.326 147.221 -4.744 1.00 36.52 6 LEU B N 1
ATOM 1518 C CA . LEU B 1 11 ? 76.202 148.142 -4.840 1.00 28.89 6 LEU B CA 1
ATOM 1519 C C . LEU B 1 11 ? 75.789 148.614 -3.449 1.00 39.10 6 LEU B C 1
ATOM 1520 O O . LEU B 1 11 ? 75.910 147.862 -2.482 1.00 44.67 6 LEU B O 1
ATOM 1536 N N . PRO B 1 12 ? 75.302 149.863 -3.340 1.00 33.51 7 PRO B N 1
ATOM 1537 C CA . PRO B 1 12 ? 74.832 150.345 -2.036 1.00 30.95 7 PRO B CA 1
ATOM 1538 C C . PRO B 1 12 ? 73.716 149.469 -1.477 1.00 40.68 7 PRO B C 1
ATOM 1539 O O . PRO B 1 12 ? 72.809 149.105 -2.225 1.00 49.74 7 PRO B O 1
ATOM 1550 N N . PHE B 1 13 ? 73.785 149.135 -0.191 1.00 41.65 8 PHE B N 1
ATOM 1551 C CA . PHE B 1 13 ? 72.765 148.298 0.433 1.00 46.14 8 PHE B CA 1
ATOM 1552 C C . PHE B 1 13 ? 72.281 148.899 1.746 1.00 37.33 8 PHE B C 1
ATOM 1553 O O . PHE B 1 13 ? 72.807 149.909 2.215 1.00 38.06 8 PHE B O 1
ATOM 1570 N N . SER B 1 14 ? 71.273 148.264 2.333 1.00 41.03 9 SER B N 1
ATOM 1571 C CA . SER B 1 14 ? 70.663 148.759 3.557 1.00 27.85 9 SER B CA 1
ATOM 1572 C C . SER B 1 14 ? 69.815 147.681 4.213 1.00 30.63 9 SER B C 1
ATOM 1573 O O . SER B 1 14 ? 69.369 146.743 3.554 1.00 27.74 9 SER B O 1
ATOM 1581 N N . PHE B 1 15 ? 69.596 147.820 5.516 1.00 19.31 10 PHE B N 1
ATOM 1582 C CA . PHE B 1 15 ? 68.674 146.947 6.229 1.00 30.59 10 PHE B CA 1
ATOM 1583 C C . PHE B 1 15 ? 67.236 147.416 6.027 1.00 23.71 10 PHE B C 1
ATOM 1584 O O . PHE B 1 15 ? 66.295 146.786 6.509 1.00 30.22 10 PHE B O 1
ATOM 1601 N N . GLY B 1 16 ? 67.073 148.524 5.308 1.00 28.92 11 GLY B N 1
ATOM 1602 C CA . GLY B 1 16 ? 65.770 149.136 5.130 1.00 27.82 11 GLY B CA 1
ATOM 1603 C C . GLY B 1 16 ? 65.395 149.982 6.332 1.00 24.06 11 GLY B C 1
ATOM 1604 O O . GLY B 1 16 ? 64.302 150.547 6.391 1.00 32.63 11 GLY B O 1
ATOM 1608 N N . GLU B 1 17 ? 66.311 150.073 7.291 1.00 32.24 12 GLU B N 1
ATOM 1609 C CA . GLU B 1 17 ? 66.060 150.793 8.532 1.00 26.35 12 GLU B CA 1
ATOM 1610 C C . GLU B 1 17 ? 67.366 151.062 9.270 1.00 39.23 12 GLU B C 1
ATOM 1611 O O . GLU B 1 17 ? 68.270 150.226 9.271 1.00 47.56 12 GLU B O 1
ATOM 1623 N N . SER B 1 18 ? 67.461 152.231 9.897 1.00 37.55 13 SER B N 1
ATOM 1624 C CA . SER B 1 18 ? 68.642 152.588 10.674 1.00 34.08 13 SER B CA 1
ATOM 1625 C C . SER B 1 18 ? 68.553 152.002 12.077 1.00 37.71 13 SER B C 1
ATOM 1626 O O . SER B 1 18 ? 69.572 151.731 12.713 1.00 57.22 13 SER B O 1
ATOM 1634 N N . ALA B 1 19 ? 67.324 151.813 12.550 1.00 37.54 14 ALA B N 1
ATOM 1635 C CA . ALA B 1 19 ? 67.074 151.244 13.869 1.00 37.33 14 ALA B CA 1
ATOM 1636 C C . ALA B 1 19 ? 66.106 150.071 13.772 1.00 30.22 14 ALA B C 1
ATOM 1637 O O . ALA B 1 19 ? 65.286 150.003 12.856 1.00 59.46 14 ALA B O 1
ATOM 1644 N N . ALA B 1 20 ? 66.218 149.151 14.724 1.00 37.63 15 ALA B N 1
ATOM 1645 C CA . ALA B 1 20 ? 65.339 147.991 14.794 1.00 37.45 15 ALA B CA 1
ATOM 1646 C C . ALA B 1 20 ? 65.057 147.655 16.254 1.00 37.07 15 ALA B C 1
ATOM 1647 O O . ALA B 1 20 ? 65.759 148.121 17.148 1.00 43.33 15 ALA B O 1
ATOM 1654 N N . ASP B 1 21 ? 64.025 146.852 16.490 1.00 41.00 16 ASP B N 1
ATOM 1655 C CA . ASP B 1 21 ? 63.668 146.444 17.844 1.00 37.87 16 ASP B CA 1
ATOM 1656 C C . ASP B 1 21 ? 64.285 145.092 18.180 1.00 42.16 16 ASP B C 1
ATOM 1657 O O . ASP B 1 21 ? 64.617 144.309 17.290 1.00 54.44 16 ASP B O 1
ATOM 1666 N N . VAL B 1 22 ? 64.436 144.825 19.472 1.00 40.73 17 VAL B N 1
ATOM 1667 C CA . VAL B 1 22 ? 64.974 143.553 19.934 1.00 39.48 17 VAL B CA 1
ATOM 1668 C C . VAL B 1 22 ? 64.004 142.428 19.586 1.00 44.03 17 VAL B C 1
ATOM 1669 O O . VAL B 1 22 ? 62.787 142.600 19.662 1.00 41.13 17 VAL B O 1
ATOM 1682 N N . GLY B 1 23 ? 64.549 141.282 19.190 1.00 34.35 18 GLY B N 1
ATOM 1683 C CA . GLY B 1 23 ? 63.740 140.124 18.856 1.00 34.29 18 GLY B CA 1
ATOM 1684 C C . GLY B 1 23 ? 63.289 140.113 17.407 1.00 39.38 18 GLY B C 1
ATOM 1685 O O . GLY B 1 23 ? 63.011 139.051 16.849 1.00 57.75 18 GLY B O 1
ATOM 1689 N N . ASP B 1 24 ? 63.215 141.291 16.794 1.00 38.54 19 ASP B N 1
ATOM 1690 C CA . ASP B 1 24 ? 62.786 141.403 15.403 1.00 41.17 19 ASP B CA 1
ATOM 1691 C C . ASP B 1 24 ? 63.845 140.860 14.452 1.00 29.38 19 ASP B C 1
ATOM 1692 O O . ASP B 1 24 ? 64.959 140.538 14.865 1.00 39.69 19 ASP B O 1
ATOM 1701 N N . ILE B 1 25 ? 63.482 140.768 13.176 1.00 38.83 20 ILE B N 1
ATOM 1702 C CA . ILE B 1 25 ? 64.398 140.300 12.146 1.00 39.05 20 ILE B CA 1
ATOM 1703 C C . ILE B 1 25 ? 65.120 141.466 11.481 1.00 37.17 20 ILE B C 1
ATOM 1704 O O . ILE B 1 25 ? 64.657 142.606 11.526 1.00 46.63 20 ILE B O 1
ATOM 1720 N N . ALA B 1 26 ? 66.255 141.166 10.862 1.00 40.61 21 ALA B N 1
ATOM 1721 C CA . ALA B 1 26 ? 66.973 142.138 10.049 1.00 38.29 21 ALA B CA 1
ATOM 1722 C C . ALA B 1 26 ? 67.592 141.421 8.863 1.00 34.71 21 ALA B C 1
ATOM 1723 O O . ALA B 1 26 ? 68.132 140.323 9.010 1.00 34.38 21 ALA B O 1
ATOM 1730 N N . SER B 1 27 ? 67.505 142.038 7.689 1.00 37.61 22 SER B N 1
ATOM 1731 C CA . SER B 1 27 ? 68.042 141.437 6.474 1.00 30.25 22 SER B CA 1
ATOM 1732 C C . SER B 1 27 ? 68.747 142.474 5.606 1.00 21.97 22 SER B C 1
ATOM 1733 O O . SER B 1 27 ? 68.230 143.568 5.384 1.00 38.07 22 SER B O 1
ATOM 1741 N N . ALA B 1 28 ? 69.930 142.112 5.120 1.00 33.91 23 ALA B N 1
ATOM 1742 C CA . ALA B 1 28 ? 70.716 142.983 4.255 1.00 36.34 23 ALA B CA 1
ATOM 1743 C C . ALA B 1 28 ? 71.277 142.185 3.088 1.00 45.15 23 ALA B C 1
ATOM 1744 O O . ALA B 1 28 ? 71.688 141.036 3.254 1.00 38.68 23 ALA B O 1
ATOM 1751 N N . ASN B 1 29 ? 71.297 142.805 1.912 1.00 51.14 24 ASN B N 1
ATOM 1752 C CA . ASN B 1 29 ? 71.725 142.134 0.692 1.00 31.25 24 ASN B CA 1
ATOM 1753 C C . ASN B 1 29 ? 72.900 142.844 0.029 1.00 31.56 24 ASN B C 1
ATOM 1754 O O . ASN B 1 29 ? 72.828 144.039 -0.260 1.00 36.12 24 ASN B O 1
ATOM 1765 N N . CYS B 1 30 ? 73.974 142.098 -0.214 1.00 34.32 25 CYS B N 1
ATOM 1766 C CA . CYS B 1 30 ? 75.166 142.638 -0.859 1.00 19.73 25 CYS B CA 1
ATOM 1767 C C . CYS B 1 30 ? 75.291 142.109 -2.285 1.00 30.99 25 CYS B C 1
ATOM 1768 O O . CYS B 1 30 ? 75.536 140.921 -2.494 1.00 39.23 25 CYS B O 1
ATOM 1775 N N . VAL B 1 31 ? 75.116 142.999 -3.260 1.00 34.44 26 VAL B N 1
ATOM 1776 C CA . VAL B 1 31 ? 75.194 142.633 -4.672 1.00 24.64 26 VAL B CA 1
ATOM 1777 C C . VAL B 1 31 ? 76.449 143.219 -5.312 1.00 34.55 26 VAL B C 1
ATOM 1778 O O . VAL B 1 31 ? 76.710 144.418 -5.208 1.00 51.52 26 VAL B O 1
ATOM 1791 N N . VAL B 1 32 ? 77.219 142.361 -5.975 1.00 46.54 27 VAL B N 1
ATOM 1792 C CA . VAL B 1 32 ? 78.443 142.772 -6.655 1.00 36.56 27 VAL B CA 1
ATOM 1793 C C . VAL B 1 32 ? 78.328 142.424 -8.138 1.00 44.54 27 VAL B C 1
ATOM 1794 O O . VAL B 1 32 ? 78.929 141.456 -8.603 1.00 55.68 27 VAL B O 1
ATOM 1807 N N . PRO B 1 33 ? 77.551 143.221 -8.890 1.00 42.71 28 PRO B N 1
ATOM 1808 C CA . PRO B 1 33 ? 77.233 142.879 -10.280 1.00 54.50 28 PRO B CA 1
ATOM 1809 C C . PRO B 1 33 ? 78.447 142.963 -11.198 1.00 44.81 28 PRO B C 1
ATOM 1810 O O . PRO B 1 33 ? 78.650 142.083 -12.035 1.00 43.62 28 PRO B O 1
ATOM 1821 N N . LYS B 1 34 ? 79.240 144.017 -11.034 1.00 42.82 29 LYS B N 1
ATOM 1822 C CA . LYS B 1 34 ? 80.446 144.210 -11.827 1.00 51.65 29 LYS B CA 1
ATOM 1823 C C . LYS B 1 34 ? 81.669 143.802 -11.019 1.00 38.18 29 LYS B C 1
ATOM 1824 O O . LYS B 1 34 ? 81.867 144.279 -9.904 1.00 56.72 29 LYS B O 1
ATOM 1843 N N . GLY B 1 35 ? 82.482 142.914 -11.585 1.00 51.27 30 GLY B N 1
ATOM 1844 C CA . GLY B 1 35 ? 83.676 142.436 -10.914 1.00 43.61 30 GLY B CA 1
ATOM 1845 C C . GLY B 1 35 ? 84.168 141.115 -11.470 1.00 53.87 30 GLY B C 1
ATOM 1846 O O . GLY B 1 35 ? 83.379 140.203 -11.712 1.00 50.46 30 GLY B O 1
ATOM 1850 N N . ASP B 1 36 ? 85.477 141.011 -11.673 1.00 52.01 31 ASP B N 1
ATOM 1851 C CA . ASP B 1 36 ? 86.079 139.779 -12.169 1.00 66.24 31 ASP B CA 1
ATOM 1852 C C . ASP B 1 36 ? 85.902 138.640 -11.173 1.00 57.23 31 ASP B C 1
ATOM 1853 O O . ASP B 1 36 ? 86.205 138.786 -9.989 1.00 53.23 31 ASP B O 1
ATOM 1862 N N . LEU B 1 37 ? 85.406 137.508 -11.663 1.00 46.86 32 LEU B N 1
ATOM 1863 C CA . LEU B 1 37 ? 85.288 136.307 -10.848 1.00 54.01 32 LEU B CA 1
ATOM 1864 C C . LEU B 1 37 ? 86.625 135.570 -10.840 1.00 71.53 32 LEU B C 1
ATOM 1865 O O . LEU B 1 37 ? 87.406 135.698 -11.782 1.00 66.54 32 LEU B O 1
ATOM 1881 N N . PRO B 1 38 ? 86.896 134.791 -9.778 1.00 69.48 33 PRO B N 1
ATOM 1882 C CA . PRO B 1 38 ? 86.015 134.507 -8.640 1.00 54.71 33 PRO B CA 1
ATOM 1883 C C . PRO B 1 38 ? 85.969 135.639 -7.616 1.00 60.51 33 PRO B C 1
ATOM 1884 O O . PRO B 1 38 ? 86.934 136.393 -7.491 1.00 60.87 33 PRO B O 1
ATOM 1895 N N . LEU B 1 39 ? 84.853 135.743 -6.899 1.00 50.76 34 LEU B N 1
ATOM 1896 C CA . LEU B 1 39 ? 84.687 136.746 -5.851 1.00 42.28 34 LEU B CA 1
ATOM 1897 C C . LEU B 1 39 ? 84.659 136.101 -4.472 1.00 44.52 34 LEU B C 1
ATOM 1898 O O . LEU B 1 39 ? 84.210 134.965 -4.315 1.00 51.90 34 LEU B O 1
ATOM 1914 N N . GLU B 1 40 ? 85.148 136.838 -3.479 1.00 43.68 35 GLU B N 1
ATOM 1915 C CA . GLU B 1 40 ? 85.048 136.434 -2.081 1.00 52.81 35 GLU B CA 1
ATOM 1916 C C . GLU B 1 40 ? 84.267 137.479 -1.297 1.00 50.63 35 GLU B C 1
ATOM 1917 O O . GLU B 1 40 ? 84.815 138.507 -0.897 1.00 61.96 35 GLU B O 1
ATOM 1929 N N . ILE B 1 41 ? 82.983 137.211 -1.083 1.00 45.75 36 ILE B N 1
ATOM 1930 C CA . ILE B 1 41 ? 82.115 138.142 -0.374 1.00 36.46 36 ILE B CA 1
ATOM 1931 C C . ILE B 1 41 ? 82.126 137.832 1.119 1.00 47.11 36 ILE B C 1
ATOM 1932 O O . ILE B 1 41 ? 81.730 136.744 1.538 1.00 60.83 36 ILE B O 1
ATOM 1948 N N . ARG B 1 42 ? 82.581 138.799 1.910 1.00 52.05 37 ARG B N 1
ATOM 1949 C CA . ARG B 1 42 ? 82.702 138.637 3.356 1.00 42.23 37 ARG B CA 1
ATOM 1950 C C . ARG B 1 42 ? 81.980 139.752 4.104 1.00 39.53 37 ARG B C 1
ATOM 1951 O O . ARG B 1 42 ? 81.969 140.902 3.663 1.00 46.19 37 ARG B O 1
ATOM 1972 N N . TRP B 1 43 ? 81.385 139.400 5.240 1.00 34.09 38 TRP B N 1
ATOM 1973 C CA . TRP B 1 43 ? 80.683 140.363 6.082 1.00 27.35 38 TRP B CA 1
ATOM 1974 C C . TRP B 1 43 ? 81.462 140.634 7.363 1.00 31.35 38 TRP B C 1
ATOM 1975 O O . TRP B 1 43 ? 82.232 139.789 7.821 1.00 50.91 38 TRP B O 1
ATOM 1996 N N . SER B 1 44 ? 81.254 141.814 7.939 1.00 41.77 39 SER B N 1
ATOM 1997 C CA . SER B 1 44 ? 81.892 142.175 9.199 1.00 36.51 39 SER B CA 1
ATOM 1998 C C . SER B 1 44 ? 81.006 143.118 10.006 1.00 35.58 39 SER B C 1
ATOM 1999 O O . SER B 1 44 ? 80.379 144.019 9.449 1.00 44.80 39 SER B O 1
ATOM 2007 N N . LEU B 1 45 ? 80.958 142.897 11.317 1.00 28.41 40 LEU B N 1
ATOM 2008 C CA . LEU B 1 45 ? 80.242 143.782 12.229 1.00 40.00 40 LEU B CA 1
ATOM 2009 C C . LEU B 1 45 ? 81.230 144.475 13.158 1.00 40.43 40 LEU B C 1
ATOM 2010 O O . LEU B 1 45 ? 81.889 143.823 13.966 1.00 37.69 40 LEU B O 1
ATOM 2026 N N . ASN B 1 46 ? 81.324 145.797 13.039 1.00 38.73 41 ASN B N 1
ATOM 2027 C CA . ASN B 1 46 ? 82.265 146.579 13.833 1.00 34.35 41 ASN B CA 1
ATOM 2028 C C . ASN B 1 46 ? 83.687 146.056 13.663 1.00 43.31 41 ASN B C 1
ATOM 2029 O O . ASN B 1 46 ? 84.386 145.797 14.642 1.00 57.83 41 ASN B O 1
ATOM 2040 N N . SER B 1 47 ? 84.090 145.885 12.407 1.00 51.20 42 SER B N 1
ATOM 2041 C CA . SER B 1 47 ? 85.427 145.412 12.054 1.00 51.12 42 SER B CA 1
ATOM 2042 C C . SER B 1 47 ? 85.700 143.992 12.557 1.00 57.05 42 SER B C 1
ATOM 2043 O O . SER B 1 47 ? 86.849 143.547 12.563 1.00 57.49 42 SER B O 1
ATOM 2051 N N . ALA B 1 48 ? 84.647 143.290 12.972 1.00 43.49 43 ALA B N 1
ATOM 2052 C CA . ALA B 1 48 ? 84.762 141.894 13.391 1.00 39.82 43 ALA B CA 1
ATOM 2053 C C . ALA B 1 48 ? 84.056 140.998 12.371 1.00 42.33 43 ALA B C 1
ATOM 2054 O O . ALA B 1 48 ? 82.903 141.259 12.024 1.00 39.01 43 ALA B O 1
ATOM 2061 N N . PRO B 1 49 ? 84.742 139.944 11.881 1.00 37.12 44 PRO B N 1
ATOM 2062 C CA . PRO B 1 49 ? 84.159 139.084 10.838 1.00 42.25 44 PRO B CA 1
ATOM 2063 C C . PRO B 1 49 ? 82.820 138.457 11.222 1.00 28.24 44 PRO B C 1
ATOM 2064 O O . PRO B 1 49 ? 82.486 138.405 12.405 1.00 29.61 44 PRO B O 1
ATOM 2075 N N . ILE B 1 50 ? 82.075 137.987 10.224 1.00 29.67 45 ILE B N 1
ATOM 2076 C CA . ILE B 1 50 ? 80.799 137.316 10.453 1.00 30.18 45 ILE B CA 1
ATOM 2077 C C . ILE B 1 50 ? 80.832 135.905 9.871 1.00 38.68 45 ILE B C 1
ATOM 2078 O O . ILE B 1 50 ? 81.319 135.694 8.760 1.00 48.53 45 ILE B O 1
ATOM 2094 N N . VAL B 1 51 ? 80.310 134.947 10.632 1.00 40.09 46 VAL B N 1
ATOM 2095 C CA . VAL B 1 51 ? 80.236 133.558 10.190 1.00 41.25 46 VAL B CA 1
ATOM 2096 C C . VAL B 1 51 ? 78.789 133.084 10.271 1.00 43.25 46 VAL B C 1
ATOM 2097 O O . VAL B 1 51 ? 78.014 133.556 11.105 1.00 42.75 46 VAL B O 1
ATOM 2110 N N . ASN B 1 52 ? 78.424 132.166 9.382 1.00 34.64 47 ASN B N 1
ATOM 2111 C CA . ASN B 1 52 ? 77.089 131.586 9.383 1.00 35.00 47 ASN B CA 1
ATOM 2112 C C . ASN B 1 52 ? 76.929 130.549 10.490 1.00 48.95 47 ASN B C 1
ATOM 2113 O O . ASN B 1 52 ? 77.823 129.736 10.727 1.00 64.53 47 ASN B O 1
ATOM 2124 N N . GLY B 1 53 ? 75.785 130.590 11.165 1.00 51.75 48 GLY B N 1
ATOM 2125 C CA . GLY B 1 53 ? 75.488 129.657 12.236 1.00 37.56 48 GLY B CA 1
ATOM 2126 C C . GLY B 1 53 ? 76.092 130.064 13.568 1.00 46.35 48 GLY B C 1
ATOM 2127 O O . GLY B 1 53 ? 76.195 129.248 14.484 1.00 57.38 48 GLY B O 1
ATOM 2131 N N . GLU B 1 54 ? 76.486 131.331 13.676 1.00 41.92 49 GLU B N 1
ATOM 2132 C CA . GLU B 1 54 ? 77.080 131.861 14.901 1.00 35.84 49 GLU B CA 1
ATOM 2133 C C . GLU B 1 54 ? 76.513 133.240 15.233 1.00 40.88 49 GLU B C 1
ATOM 2134 O O . GLU B 1 54 ? 76.344 134.078 14.349 1.00 59.67 49 GLU B O 1
ATOM 2146 N N . ASN B 1 55 ? 76.216 133.457 16.512 1.00 38.30 50 ASN B N 1
ATOM 2147 C CA . ASN B 1 55 ? 75.728 134.745 17.001 1.00 46.57 50 ASN B CA 1
ATOM 2148 C C . ASN B 1 55 ? 74.443 135.187 16.308 1.00 49.27 50 ASN B C 1
ATOM 2149 O O . ASN B 1 55 ? 74.258 136.367 16.011 1.00 56.03 50 ASN B O 1
ATOM 2160 N N . GLY B 1 56 ? 73.557 134.231 16.053 1.00 33.50 51 GLY B N 1
ATOM 2161 C CA . GLY B 1 56 ? 72.255 134.527 15.484 1.00 29.30 51 GLY B CA 1
ATOM 2162 C C . GLY B 1 56 ? 72.299 135.022 14.050 1.00 44.70 51 GLY B C 1
ATOM 2163 O O . GLY B 1 56 ? 71.297 135.521 13.535 1.00 41.59 51 GLY B O 1
ATOM 2167 N N . PHE B 1 57 ? 73.453 134.889 13.403 1.00 44.28 52 PHE B N 1
ATOM 2168 C CA . PHE B 1 57 ? 73.603 135.303 12.011 1.00 47.17 52 PHE B CA 1
ATOM 2169 C C . PHE B 1 57 ? 73.210 134.189 11.049 1.00 46.91 52 PHE B C 1
ATOM 2170 O O . PHE B 1 57 ? 73.341 133.007 11.367 1.00 64.48 52 PHE B O 1
ATOM 2187 N N . THR B 1 58 ? 72.733 134.578 9.870 1.00 39.88 53 THR B N 1
ATOM 2188 C CA . THR B 1 58 ? 72.458 133.635 8.793 1.00 40.44 53 THR B CA 1
ATOM 2189 C C . THR B 1 58 ? 72.995 134.210 7.486 1.00 27.51 53 THR B C 1
ATOM 2190 O O . THR B 1 58 ? 72.478 135.205 6.978 1.00 36.94 53 THR B O 1
ATOM 2201 N N . LEU B 1 59 ? 74.036 133.577 6.953 1.00 26.39 54 LEU B N 1
ATOM 2202 C CA . LEU B 1 59 ? 74.702 134.058 5.747 1.00 34.54 54 LEU B CA 1
ATOM 2203 C C . LEU B 1 59 ? 74.522 133.083 4.586 1.00 34.26 54 LEU B C 1
ATOM 2204 O O . LEU B 1 59 ? 75.047 131.969 4.613 1.00 46.09 54 LEU B O 1
ATOM 2220 N N . VAL B 1 60 ? 73.774 133.515 3.574 1.00 40.28 55 VAL B N 1
ATOM 2221 C CA . VAL B 1 60 ? 73.522 132.702 2.389 1.00 51.62 55 VAL B CA 1
ATOM 2222 C C . VAL B 1 60 ? 74.095 133.360 1.138 1.00 59.93 55 VAL B C 1
ATOM 2223 O O . VAL B 1 60 ? 73.660 134.441 0.739 1.00 62.89 55 VAL B O 1
ATOM 2236 N N . ARG B 1 61 ? 75.072 132.700 0.525 1.00 40.59 56 ARG B N 1
ATOM 2237 C CA . ARG B 1 61 ? 75.583 133.122 -0.772 1.00 37.95 56 ARG B CA 1
ATOM 2238 C C . ARG B 1 61 ? 74.729 132.483 -1.863 1.00 48.14 56 ARG B C 1
ATOM 2239 O O . ARG B 1 61 ? 75.121 131.489 -2.473 1.00 70.86 56 ARG B O 1
ATOM 2260 N N . LEU B 1 62 ? 73.556 133.063 -2.096 1.00 61.51 57 LEU B N 1
ATOM 2261 C CA . LEU B 1 62 ? 72.565 132.474 -2.991 1.00 46.19 57 LEU B CA 1
ATOM 2262 C C . LEU B 1 62 ? 72.994 132.544 -4.455 1.00 63.24 57 LEU B C 1
ATOM 2263 O O . LEU B 1 62 ? 72.447 131.841 -5.304 1.00 82.40 57 LEU B O 1
ATOM 2279 N N . ASN B 1 63 ? 73.974 133.393 -4.742 1.00 52.58 58 ASN B N 1
ATOM 2280 C CA . ASN B 1 63 ? 74.488 133.551 -6.097 1.00 43.92 58 ASN B CA 1
ATOM 2281 C C . ASN B 1 63 ? 75.964 133.924 -6.054 1.00 46.96 58 ASN B C 1
ATOM 2282 O O . ASN B 1 63 ? 76.435 134.497 -5.072 1.00 63.71 58 ASN B O 1
ATOM 2293 N N . LYS B 1 64 ? 76.695 133.603 -7.117 1.00 33.69 59 LYS B N 1
ATOM 2294 C CA . LYS B 1 64 ? 78.138 133.826 -7.148 1.00 30.44 59 LYS B CA 1
ATOM 2295 C C . LYS B 1 64 ? 78.513 135.304 -7.020 1.00 50.47 59 LYS B C 1
ATOM 2296 O O . LYS B 1 64 ? 79.685 135.636 -6.838 1.00 53.31 59 LYS B O 1
ATOM 2315 N N . ARG B 1 65 ? 77.516 136.181 -7.119 1.00 29.19 60 ARG B N 1
ATOM 2316 C CA . ARG B 1 65 ? 77.727 137.619 -6.990 1.00 42.20 60 ARG B CA 1
ATOM 2317 C C . ARG B 1 65 ? 76.810 138.234 -5.934 1.00 40.97 60 ARG B C 1
ATOM 2318 O O . ARG B 1 65 ? 76.709 139.457 -5.828 1.00 39.62 60 ARG B O 1
ATOM 2339 N N . THR B 1 66 ? 76.151 137.381 -5.154 1.00 40.78 61 THR B N 1
ATOM 2340 C CA . THR B 1 66 ? 75.204 137.836 -4.141 1.00 37.52 61 THR B CA 1
ATOM 2341 C C . THR B 1 66 ? 75.466 137.174 -2.793 1.00 48.10 61 THR B C 1
ATOM 2342 O O . THR B 1 66 ? 75.855 136.008 -2.724 1.00 50.43 61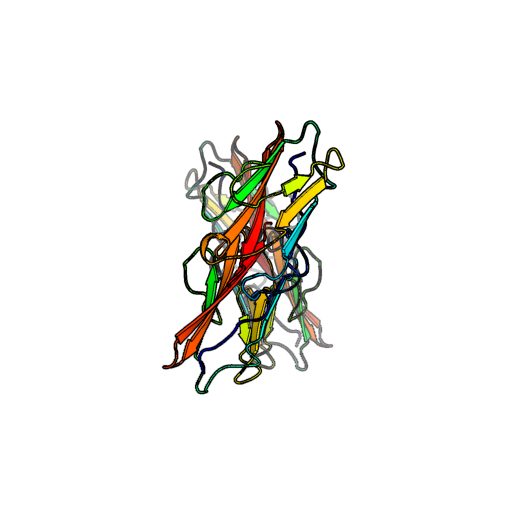 THR B O 1
ATOM 2353 N N . SER B 1 67 ? 75.251 137.935 -1.725 1.00 54.77 62 SER B N 1
ATOM 2354 C CA . SER B 1 67 ? 75.342 137.415 -0.368 1.00 39.41 62 SER B CA 1
ATOM 2355 C C . SER B 1 67 ? 74.366 138.157 0.535 1.00 37.58 62 SER B C 1
ATOM 2356 O O . SER B 1 67 ? 74.488 139.367 0.728 1.00 43.05 62 SER B O 1
ATOM 2364 N N . LEU B 1 68 ? 73.398 137.427 1.081 1.00 53.38 63 LEU B N 1
ATOM 2365 C CA . LEU B 1 68 ? 72.393 138.015 1.958 1.00 45.80 63 LEU B CA 1
ATOM 2366 C C . LEU B 1 68 ? 72.689 137.712 3.421 1.00 36.87 63 LEU B C 1
ATOM 2367 O O . LEU B 1 68 ? 72.930 136.563 3.793 1.00 49.69 63 LEU B O 1
ATOM 2383 N N . LEU B 1 69 ? 72.668 138.758 4.242 1.00 40.22 64 LEU B N 1
ATOM 2384 C CA . LEU B 1 69 ? 72.806 138.618 5.685 1.00 34.84 64 LEU B CA 1
ATOM 2385 C C . LEU B 1 69 ? 71.427 138.654 6.324 1.00 29.30 64 LEU B C 1
ATOM 2386 O O . LEU B 1 69 ? 70.716 139.649 6.209 1.00 29.58 64 LEU B O 1
ATOM 2402 N N . ASN B 1 70 ? 71.052 137.563 6.986 1.00 28.77 65 ASN B N 1
ATOM 2403 C CA . ASN B 1 70 ? 69.760 137.470 7.656 1.00 27.84 65 ASN B CA 1
ATOM 2404 C C . ASN B 1 70 ? 69.937 137.234 9.152 1.00 29.83 65 ASN B C 1
ATOM 2405 O O . ASN B 1 70 ? 70.617 136.296 9.566 1.00 42.83 65 ASN B O 1
ATOM 2416 N N . ILE B 1 71 ? 69.332 138.104 9.954 1.00 35.34 66 ILE B N 1
ATOM 2417 C CA . ILE B 1 71 ? 69.368 137.977 11.406 1.00 36.28 66 ILE B CA 1
ATOM 2418 C C . ILE B 1 71 ? 67.970 137.625 11.904 1.00 23.18 66 ILE B C 1
ATOM 2419 O O . ILE B 1 71 ? 67.075 138.466 11.911 1.00 30.21 66 ILE B O 1
ATOM 2435 N N . ASP B 1 72 ? 67.794 136.373 12.315 1.00 25.78 67 ASP B N 1
ATOM 2436 C CA . ASP B 1 72 ? 66.480 135.854 12.683 1.00 33.35 67 ASP B CA 1
ATOM 2437 C C . ASP B 1 72 ? 65.921 136.480 13.959 1.00 50.45 67 ASP B C 1
ATOM 2438 O O . ASP B 1 72 ? 64.707 136.623 14.105 1.00 55.16 67 ASP B O 1
ATOM 2447 N N . SER B 1 73 ? 66.807 136.842 14.881 1.00 44.03 68 SER B N 1
ATOM 2448 C CA . SER B 1 73 ? 66.394 137.401 16.165 1.00 51.94 68 SER B CA 1
ATOM 2449 C C . SER B 1 73 ? 67.422 138.408 16.668 1.00 39.88 68 SER B C 1
ATOM 2450 O O . SER B 1 73 ? 68.553 138.047 16.993 1.00 34.31 68 SER B O 1
ATOM 2458 N N . LEU B 1 74 ? 67.017 139.673 16.734 1.00 39.43 69 LEU B N 1
ATOM 2459 C CA . LEU B 1 74 ? 67.925 140.760 17.083 1.00 36.55 69 LEU B CA 1
ATOM 2460 C C . LEU B 1 74 ? 68.130 140.914 18.586 1.00 36.85 69 LEU B C 1
ATOM 2461 O O . LEU B 1 74 ? 67.193 140.773 19.371 1.00 42.48 69 LEU B O 1
ATOM 2477 N N . ASN B 1 75 ? 69.369 141.203 18.971 1.00 40.08 70 ASN B N 1
ATOM 2478 C CA . ASN B 1 75 ? 69.688 141.607 20.335 1.00 44.79 70 ASN B CA 1
ATOM 2479 C C . ASN B 1 75 ? 70.769 142.686 20.306 1.00 52.69 70 ASN B C 1
ATOM 2480 O O . ASN B 1 75 ? 71.198 143.111 19.234 1.00 46.03 70 ASN B O 1
ATOM 2491 N N . ALA B 1 76 ? 71.210 143.119 21.483 1.00 64.95 71 ALA B N 1
ATOM 2492 C CA . ALA B 1 76 ? 72.103 144.270 21.597 1.00 44.21 71 ALA B CA 1
ATOM 2493 C C . ALA B 1 76 ? 73.464 144.056 20.933 1.00 44.96 71 ALA B C 1
ATOM 2494 O O . ALA B 1 76 ? 74.127 145.020 20.553 1.00 43.05 71 ALA B O 1
ATOM 2501 N N . PHE B 1 77 ? 73.883 142.802 20.792 1.00 43.12 72 PHE B N 1
ATOM 2502 C CA . PHE B 1 77 ? 75.185 142.503 20.197 1.00 39.82 72 PHE B CA 1
ATOM 2503 C C . PHE B 1 77 ? 75.185 142.776 18.693 1.00 43.49 72 PHE B C 1
ATOM 2504 O O . PHE B 1 77 ? 76.228 143.067 18.106 1.00 50.50 72 PHE B O 1
ATOM 2521 N N . HIS B 1 78 ? 74.009 142.704 18.076 1.00 46.17 73 HIS B N 1
ATOM 2522 C CA . HIS B 1 78 ? 73.875 142.969 16.645 1.00 40.59 73 HIS B CA 1
ATOM 2523 C C . HIS B 1 78 ? 73.911 144.468 16.340 1.00 54.88 73 HIS B C 1
ATOM 2524 O O . HIS B 1 78 ? 73.640 144.891 15.216 1.00 58.30 73 HIS B O 1
ATOM 2537 N N . ARG B 1 79 ? 74.250 145.261 17.352 1.00 56.93 74 ARG B N 1
ATOM 2538 C CA . ARG B 1 79 ? 74.375 146.707 17.213 1.00 45.16 74 ARG B CA 1
ATOM 2539 C C . ARG B 1 79 ? 75.710 147.085 16.584 1.00 37.65 74 ARG B C 1
ATOM 2540 O O . ARG B 1 79 ? 76.736 146.479 16.894 1.00 46.66 74 ARG B O 1
ATOM 2561 N N . GLY B 1 80 ? 75.692 148.083 15.702 1.00 40.64 75 GLY B N 1
ATOM 2562 C CA . GLY B 1 80 ? 76.919 148.653 15.171 1.00 44.01 75 GLY B CA 1
ATOM 2563 C C . GLY B 1 80 ? 76.941 148.849 13.667 1.00 51.31 75 GLY B C 1
ATOM 2564 O O . GLY B 1 80 ? 75.903 149.041 13.032 1.00 52.43 75 GLY B O 1
ATOM 2568 N N . VAL B 1 81 ? 78.147 148.796 13.108 1.00 45.60 76 VAL B N 1
ATOM 2569 C CA . VAL B 1 81 ? 78.382 149.064 11.693 1.00 35.55 76 VAL B CA 1
ATOM 2570 C C . VAL B 1 81 ? 78.631 147.773 10.918 1.00 31.19 76 VAL B C 1
ATOM 2571 O O . VAL B 1 81 ? 79.538 147.008 11.247 1.00 40.06 76 VAL B O 1
ATOM 2584 N N . TYR B 1 82 ? 77.825 147.544 9.885 1.00 50.48 77 TYR B N 1
ATOM 2585 C CA . TYR B 1 82 ? 77.996 146.391 9.008 1.00 43.83 77 TYR B CA 1
ATOM 2586 C C . TYR B 1 82 ? 78.750 146.789 7.745 1.00 44.00 77 TYR B C 1
ATOM 2587 O O . TYR B 1 82 ? 78.523 147.866 7.194 1.00 60.17 77 TYR B O 1
ATOM 2605 N N . LYS B 1 83 ? 79.645 145.915 7.293 1.00 43.49 78 LYS B N 1
ATOM 2606 C CA . LYS B 1 83 ? 80.427 146.163 6.087 1.00 36.32 78 LYS B CA 1
ATOM 2607 C C . LYS B 1 83 ? 80.528 144.902 5.239 1.00 32.36 78 LYS B C 1
ATOM 2608 O O . LYS B 1 83 ? 81.047 143.879 5.687 1.00 48.22 78 LYS B O 1
ATOM 2627 N N . CYS B 1 84 ? 80.024 144.987 4.012 1.00 40.49 79 CYS B N 1
ATOM 2628 C CA . CYS B 1 84 ? 80.164 143.910 3.043 1.00 36.98 79 CYS B CA 1
ATOM 2629 C C . CYS B 1 84 ? 81.393 144.167 2.181 1.00 41.42 79 CYS B C 1
ATOM 2630 O O . CYS B 1 84 ? 81.513 145.234 1.584 1.00 40.91 79 CYS B O 1
ATOM 2637 N N . ILE B 1 85 ? 82.299 143.194 2.122 1.00 55.85 80 ILE B N 1
ATOM 2638 C CA . ILE B 1 85 ? 83.534 143.331 1.352 1.00 46.18 80 ILE B CA 1
ATOM 2639 C C . ILE B 1 85 ? 83.588 142.311 0.218 1.00 41.46 80 ILE B C 1
ATOM 2640 O O . ILE B 1 85 ? 83.387 141.117 0.436 1.00 45.32 80 ILE B O 1
ATOM 2656 N N . ALA B 1 86 ? 83.865 142.799 -0.989 1.00 45.00 81 ALA B N 1
ATOM 2657 C CA . ALA B 1 86 ? 83.996 141.950 -2.170 1.00 47.42 81 ALA B CA 1
ATOM 2658 C C . ALA B 1 86 ? 85.413 142.038 -2.726 1.00 47.14 81 ALA B C 1
ATOM 2659 O O . ALA B 1 86 ? 85.891 143.125 -3.049 1.00 49.45 81 ALA B O 1
ATOM 2666 N N . THR B 1 87 ? 86.073 140.888 -2.840 1.00 52.11 82 THR B N 1
ATOM 2667 C CA . THR B 1 87 ? 87.469 140.830 -3.263 1.00 48.48 82 THR B CA 1
ATOM 2668 C C . THR B 1 87 ? 87.693 139.849 -4.412 1.00 52.35 82 THR B C 1
ATOM 2669 O O . THR B 1 87 ? 87.163 138.737 -4.414 1.00 66.77 82 THR B O 1
ATOM 2680 N N . ASN B 1 88 ? 88.487 140.282 -5.386 1.00 52.00 83 ASN B N 1
ATOM 2681 C CA . ASN B 1 88 ? 89.014 139.402 -6.419 1.00 57.00 83 ASN B CA 1
ATOM 2682 C C . ASN B 1 88 ? 90.512 139.679 -6.541 1.00 63.02 83 ASN B C 1
ATOM 2683 O O . ASN B 1 88 ? 91.013 140.618 -5.921 1.00 49.64 83 ASN B O 1
ATOM 2694 N N . PRO B 1 89 ? 91.243 138.863 -7.316 1.00 72.62 84 PRO B N 1
ATOM 2695 C CA . PRO B 1 89 ? 92.663 139.194 -7.466 1.00 75.12 84 PRO B CA 1
ATOM 2696 C C . PRO B 1 89 ? 92.897 140.545 -8.146 1.00 76.77 84 PRO B C 1
ATOM 2697 O O . PRO B 1 89 ? 93.992 141.097 -8.040 1.00 65.15 84 PRO B O 1
ATOM 2708 N N . ALA B 1 90 ? 91.876 141.070 -8.819 1.00 78.67 85 ALA B N 1
ATOM 2709 C CA . ALA B 1 90 ? 91.987 142.353 -9.506 1.00 73.34 85 ALA B CA 1
ATOM 2710 C C . ALA B 1 90 ? 91.855 143.529 -8.536 1.00 62.54 85 ALA B C 1
ATOM 2711 O O . ALA B 1 90 ? 92.347 144.623 -8.813 1.00 74.37 85 ALA B O 1
ATOM 2718 N N . GLY B 1 91 ? 91.194 143.305 -7.404 1.00 56.49 86 GLY B N 1
ATOM 2719 C CA . GLY B 1 91 ? 91.029 144.351 -6.409 1.00 68.43 86 GLY B CA 1
ATOM 2720 C C . GLY B 1 91 ? 89.960 144.051 -5.376 1.00 64.89 86 GLY B C 1
ATOM 2721 O O . GLY B 1 91 ? 89.527 142.908 -5.229 1.00 58.0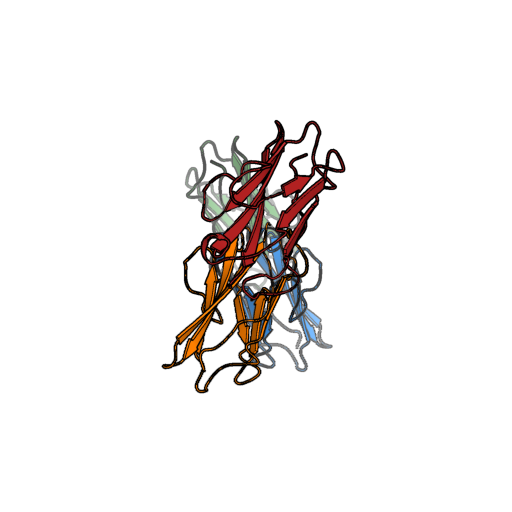7 86 GLY B O 1
ATOM 2725 N N . THR B 1 92 ? 89.539 145.089 -4.658 1.00 68.53 87 THR B N 1
ATOM 2726 C CA . THR B 1 92 ? 88.539 144.954 -3.606 1.00 51.07 87 THR B CA 1
ATOM 2727 C C . THR B 1 92 ? 87.474 146.041 -3.714 1.00 67.40 87 THR B C 1
ATOM 2728 O O . THR B 1 92 ? 87.670 147.055 -4.383 1.00 59.36 87 THR B O 1
ATOM 2739 N N . SER B 1 93 ? 86.344 145.817 -3.050 1.00 62.03 88 SER B N 1
ATOM 2740 C CA . SER B 1 93 ? 85.287 146.818 -2.959 1.00 49.09 88 SER B CA 1
ATOM 2741 C C . SER B 1 93 ? 84.442 146.569 -1.719 1.00 61.10 88 SER B C 1
ATOM 2742 O O . SER B 1 93 ? 84.386 145.448 -1.213 1.00 64.77 88 SER B O 1
ATOM 2750 N N . GLU B 1 94 ? 83.782 147.615 -1.231 1.00 62.14 89 GLU B N 1
ATOM 2751 C CA . GLU B 1 94 ? 82.982 147.498 -0.022 1.00 43.42 89 GLU B CA 1
ATOM 2752 C C . GLU B 1 94 ? 81.908 148.573 0.074 1.00 57.64 89 GLU B C 1
ATOM 2753 O O . GLU B 1 94 ? 81.998 149.618 -0.571 1.00 58.64 89 GLU B O 1
ATOM 2765 N N . TYR B 1 95 ? 80.891 148.303 0.886 1.00 44.42 90 TYR B N 1
ATOM 2766 C CA . TYR B 1 95 ? 79.906 149.313 1.246 1.00 31.94 90 TYR B CA 1
ATOM 2767 C C . TYR B 1 95 ? 79.487 149.108 2.698 1.00 36.77 90 TYR B C 1
ATOM 2768 O O . TYR B 1 95 ? 79.546 147.992 3.215 1.00 42.04 90 TYR B O 1
ATOM 2786 N N . VAL B 1 96 ? 79.069 150.192 3.346 1.00 43.16 91 VAL B N 1
ATOM 2787 C CA . VAL B 1 96 ? 78.782 150.179 4.778 1.00 44.05 91 VAL B CA 1
ATOM 2788 C C . VAL B 1 96 ? 77.319 150.507 5.075 1.00 52.66 91 VAL B C 1
ATOM 2789 O O . VAL B 1 96 ? 76.697 151.316 4.386 1.00 48.83 91 VAL B O 1
ATOM 2802 N N . ALA B 1 97 ? 76.784 149.865 6.110 1.00 51.71 92 ALA B N 1
ATOM 2803 C CA . ALA B 1 97 ? 75.439 150.149 6.597 1.00 42.63 92 ALA B CA 1
ATOM 2804 C C . ALA B 1 97 ? 75.402 150.001 8.114 1.00 48.10 92 ALA B C 1
ATOM 2805 O O . ALA B 1 97 ? 75.935 149.034 8.660 1.00 55.77 92 ALA B O 1
ATOM 2812 N N . GLU B 1 98 ? 74.774 150.961 8.787 1.00 46.09 93 GLU B N 1
ATOM 2813 C CA . GLU B 1 98 ? 74.744 150.987 10.245 1.00 50.34 93 GLU B CA 1
ATOM 2814 C C . GLU B 1 98 ? 73.347 150.658 10.767 1.00 42.31 93 GLU B C 1
ATOM 2815 O O . GLU B 1 98 ? 72.346 151.138 10.233 1.00 44.92 93 GLU B O 1
ATOM 2827 N N . LEU B 1 99 ? 73.297 149.836 11.813 1.00 51.92 94 LEU B N 1
ATOM 2828 C CA . LEU B 1 99 ? 72.039 149.382 12.398 1.00 52.58 94 LEU B CA 1
ATOM 2829 C C . LEU B 1 99 ? 72.036 149.599 13.911 1.00 41.20 94 LEU B C 1
ATOM 2830 O O . LEU B 1 99 ? 73.014 149.287 14.594 1.00 37.84 94 LEU B O 1
ATOM 2846 N N . GLN B 1 100 ? 70.935 150.150 14.418 1.00 44.22 95 GLN B N 1
ATOM 2847 C CA . GLN B 1 100 ? 70.730 150.333 15.855 1.00 34.68 95 GLN B CA 1
ATOM 2848 C C . GLN B 1 100 ? 69.694 149.338 16.377 1.00 39.72 95 GLN B C 1
ATOM 2849 O O . GLN B 1 100 ? 68.804 148.917 15.638 1.00 44.82 95 GLN B O 1
ATOM 2863 N N . VAL B 1 101 ? 69.816 148.971 17.652 1.00 62.41 96 VAL B N 1
ATOM 2864 C CA . VAL B 1 101 ? 68.892 148.034 18.283 1.00 68.41 96 VAL B CA 1
ATOM 2865 C C . VAL B 1 101 ? 68.576 148.470 19.712 1.00 46.21 96 VAL B C 1
ATOM 2866 O O . VAL B 1 101 ? 67.424 148.430 20.145 1.00 42.06 96 VAL B O 1
ATOM 2879 N N . VAL C 1 6 ? 73.128 142.233 44.491 1.00 61.08 1 VAL C N 1
ATOM 2880 C CA . VAL C 1 6 ? 72.799 141.283 43.388 1.00 46.20 1 VAL C CA 1
ATOM 2881 C C . VAL C 1 6 ? 71.631 140.378 43.793 1.00 61.38 1 VAL C C 1
ATOM 2882 O O . VAL C 1 6 ? 71.597 139.875 44.917 1.00 53.50 1 VAL C O 1
ATOM 2895 N N . PRO C 1 7 ? 70.659 140.176 42.883 1.00 59.63 2 PRO C N 1
ATOM 2896 C CA . PRO C 1 7 ? 69.532 139.285 43.190 1.00 59.45 2 PRO C CA 1
ATOM 2897 C C . PRO C 1 7 ? 69.947 137.817 43.268 1.00 61.62 2 PRO C C 1
ATOM 2898 O O . PRO C 1 7 ? 71.065 137.480 42.883 1.00 70.76 2 PRO C O 1
ATOM 2909 N N . PRO C 1 8 ? 69.049 136.948 43.757 1.00 58.56 3 PRO C N 1
ATOM 2910 C CA . PRO C 1 8 ? 69.362 135.524 43.872 1.00 52.65 3 PRO C CA 1
ATOM 2911 C C . PRO C 1 8 ? 69.097 134.781 42.573 1.00 54.52 3 PRO C C 1
ATOM 2912 O O . PRO C 1 8 ? 68.570 135.368 41.627 1.00 55.01 3 PRO C O 1
ATOM 2923 N N . GLN C 1 9 ? 69.466 133.507 42.525 1.00 39.14 4 GLN C N 1
ATOM 2924 C CA . GLN C 1 9 ? 69.066 132.654 41.418 1.00 34.15 4 GLN C CA 1
ATOM 2925 C C . GLN C 1 9 ? 68.953 131.206 41.868 1.00 33.81 4 GLN C C 1
ATOM 2926 O O . GLN C 1 9 ? 69.907 130.624 42.383 1.00 31.24 4 GLN C O 1
ATOM 2940 N N . VAL C 1 10 ? 67.773 130.633 41.665 1.00 35.72 5 VAL C N 1
ATOM 2941 C CA . VAL C 1 10 ? 67.535 129.235 41.981 1.00 42.87 5 VAL C CA 1
ATOM 2942 C C . VAL C 1 10 ? 68.147 128.351 40.902 1.00 29.67 5 VAL C C 1
ATOM 2943 O O . VAL C 1 10 ? 68.003 128.623 39.710 1.00 36.04 5 VAL C O 1
ATOM 2956 N N . LEU C 1 11 ? 68.835 127.298 41.327 1.00 34.14 6 LEU C N 1
ATOM 2957 C CA . LEU C 1 11 ? 69.430 126.349 40.396 1.00 18.06 6 LEU C CA 1
ATOM 2958 C C . LEU C 1 11 ? 68.383 125.357 39.903 1.00 20.94 6 LEU C C 1
ATOM 2959 O O . LEU C 1 11 ? 67.432 125.056 40.624 1.00 27.74 6 LEU C O 1
ATOM 2975 N N . PRO C 1 12 ? 68.546 124.851 38.668 1.00 19.77 7 PRO C N 1
ATOM 2976 C CA . PRO C 1 12 ? 67.646 123.802 38.175 1.00 22.58 7 PRO C CA 1
ATOM 2977 C C . PRO C 1 12 ? 67.587 122.593 39.104 1.00 28.57 7 PRO C C 1
ATOM 2978 O O . PRO C 1 12 ? 68.615 121.956 39.342 1.00 37.84 7 PRO C O 1
ATOM 2989 N N . PHE C 1 13 ? 66.400 122.295 39.624 1.00 37.52 8 PHE C N 1
ATOM 2990 C CA . PHE C 1 13 ? 66.199 121.124 40.471 1.00 27.41 8 PHE C CA 1
ATOM 2991 C C . PHE C 1 13 ? 65.158 120.202 39.853 1.00 36.00 8 PHE C C 1
ATOM 2992 O O . PHE C 1 13 ? 64.311 120.635 39.072 1.00 22.55 8 PHE C O 1
ATOM 3009 N N . SER C 1 14 ? 65.230 118.927 40.214 1.00 35.54 9 SER C N 1
ATOM 3010 C CA . SER C 1 14 ? 64.283 117.933 39.734 1.00 20.15 9 SER C CA 1
ATOM 3011 C C . SER C 1 14 ? 64.041 116.890 40.811 1.00 25.41 9 SER C C 1
ATOM 3012 O O . SER C 1 14 ? 64.880 116.683 41.687 1.00 31.21 9 SER C O 1
ATOM 3020 N N . PHE C 1 15 ? 62.887 116.238 40.746 1.00 42.41 10 PHE C N 1
ATOM 3021 C CA . PHE C 1 15 ? 62.597 115.121 41.632 1.00 28.50 10 PHE C CA 1
ATOM 3022 C C . PHE C 1 15 ? 63.293 113.854 41.139 1.00 22.70 10 PHE C C 1
ATOM 3023 O O . PHE C 1 15 ? 63.131 112.783 41.722 1.00 26.82 10 PHE C O 1
ATOM 3040 N N . GLY C 1 16 ? 64.071 113.985 40.067 1.00 17.63 11 GLY C N 1
ATOM 3041 C CA . GLY C 1 16 ? 64.711 112.844 39.440 1.00 22.58 11 GLY C CA 1
ATOM 3042 C C . GLY C 1 16 ? 63.719 112.062 38.603 1.00 20.16 11 GLY C C 1
ATOM 3043 O O . GLY C 1 16 ? 64.038 110.998 38.074 1.00 26.98 11 GLY C O 1
ATOM 3047 N N . GLU C 1 17 ? 62.510 112.601 38.479 1.00 27.23 12 GLU C N 1
ATOM 3048 C CA . GLU C 1 17 ? 61.435 111.932 37.759 1.00 17.22 12 GLU C CA 1
ATOM 3049 C C . GLU C 1 17 ? 60.251 112.872 37.577 1.00 23.95 12 GLU C C 1
ATOM 3050 O O . GLU C 1 17 ? 60.153 113.898 38.252 1.00 16.92 12 GLU C O 1
ATOM 3062 N N . SER C 1 18 ? 59.356 112.512 36.661 1.00 32.60 13 SER C N 1
ATOM 3063 C CA . SER C 1 18 ? 58.149 113.289 36.401 1.00 38.26 13 SER C CA 1
ATOM 3064 C C . SER C 1 18 ? 56.916 112.552 36.916 1.00 32.44 13 SER C C 1
ATOM 3065 O O . SER C 1 18 ? 55.863 113.155 37.126 1.00 45.94 13 SER C O 1
ATOM 3073 N N . ALA C 1 19 ? 57.060 111.244 37.118 1.00 35.31 14 ALA C N 1
ATOM 3074 C CA . ALA C 1 19 ? 55.971 110.408 37.612 1.00 39.47 14 ALA C CA 1
ATOM 3075 C C . ALA C 1 19 ? 56.462 109.471 38.710 1.00 38.09 14 ALA C C 1
ATOM 3076 O O . ALA C 1 19 ? 57.504 108.829 38.574 1.00 57.77 14 ALA C O 1
ATOM 3083 N N . ALA C 1 20 ? 55.700 109.408 39.797 1.00 55.18 15 ALA C N 1
ATOM 3084 C CA . ALA C 1 20 ? 55.990 108.510 40.908 1.00 42.33 15 ALA C CA 1
ATOM 3085 C C . ALA C 1 20 ? 54.728 107.733 41.265 1.00 50.12 15 ALA C C 1
ATOM 3086 O O . ALA C 1 20 ? 53.642 108.063 40.794 1.00 43.31 15 ALA C O 1
ATOM 3093 N N . ASP C 1 21 ? 54.871 106.698 42.086 1.00 41.64 16 ASP C N 1
ATOM 3094 C CA . ASP C 1 21 ? 53.724 105.908 42.522 1.00 44.50 16 ASP C CA 1
ATOM 3095 C C . ASP C 1 21 ? 53.230 106.369 43.889 1.00 47.70 16 ASP C C 1
ATOM 3096 O O . ASP C 1 21 ? 53.958 107.022 44.637 1.00 61.27 16 ASP C O 1
ATOM 3105 N N . VAL C 1 22 ? 51.986 106.028 44.205 1.00 58.33 17 VAL C N 1
ATOM 3106 C CA . VAL C 1 22 ? 51.424 106.319 45.516 1.00 45.68 17 VAL C CA 1
ATOM 3107 C C . VAL C 1 22 ? 52.113 105.449 46.560 1.00 40.14 17 VAL C C 1
ATOM 3108 O O . VAL C 1 22 ? 52.316 104.253 46.349 1.00 40.13 17 VAL C O 1
ATOM 3121 N N . GLY C 1 23 ? 52.476 106.061 47.683 1.00 40.92 18 GLY C N 1
ATOM 3122 C CA . GLY C 1 23 ? 53.162 105.360 48.752 1.00 53.39 18 GLY C CA 1
ATOM 3123 C C . GLY C 1 23 ? 54.668 105.515 48.665 1.00 46.12 18 GLY C C 1
ATOM 3124 O O . GLY C 1 23 ? 55.365 105.442 49.678 1.00 43.87 18 GLY C O 1
ATOM 3128 N N . ASP C 1 24 ? 55.173 105.729 47.453 1.00 42.13 19 ASP C N 1
ATOM 3129 C CA . ASP C 1 24 ? 56.606 105.911 47.246 1.00 49.78 19 ASP C CA 1
ATOM 3130 C C . ASP C 1 24 ? 57.059 107.275 47.749 1.00 50.17 19 ASP C C 1
ATOM 3131 O O . ASP C 1 24 ? 56.243 108.158 48.012 1.00 35.98 19 ASP C O 1
ATOM 3140 N N . ILE C 1 25 ? 58.372 107.434 47.868 1.00 39.52 20 ILE C N 1
ATOM 3141 C CA . ILE C 1 25 ? 58.960 108.652 48.405 1.00 38.48 20 ILE C CA 1
ATOM 3142 C C . ILE C 1 25 ? 59.362 109.605 47.283 1.00 44.73 20 ILE C C 1
ATOM 3143 O O . ILE C 1 25 ? 59.705 109.171 46.183 1.00 39.70 20 ILE C O 1
ATOM 3159 N N . ALA C 1 26 ? 59.309 110.903 47.566 1.00 37.28 21 ALA C N 1
ATOM 3160 C CA . ALA C 1 26 ? 59.739 111.921 46.613 1.00 29.12 21 ALA C CA 1
ATOM 3161 C C . ALA C 1 26 ? 60.531 113.012 47.316 1.00 29.01 21 ALA C C 1
ATOM 3162 O O . ALA C 1 26 ? 60.188 113.422 48.425 1.00 31.22 21 ALA C O 1
ATOM 3169 N N . SER C 1 27 ? 61.586 113.480 46.659 1.00 28.28 22 SER C N 1
ATOM 3170 C CA . SER C 1 27 ? 62.437 114.518 47.223 1.00 21.14 22 SER C CA 1
ATOM 3171 C C . SER C 1 27 ? 62.944 115.472 46.147 1.00 29.25 22 SER C C 1
ATOM 3172 O O . SER C 1 27 ? 63.243 115.059 45.027 1.00 30.37 22 SER C O 1
ATOM 3180 N N . ALA C 1 28 ? 63.033 116.750 46.503 1.00 24.42 23 ALA C N 1
ATOM 3181 C CA . ALA C 1 28 ? 63.556 117.773 45.606 1.00 20.71 23 ALA C CA 1
ATOM 3182 C C . ALA C 1 28 ? 64.399 118.757 46.405 1.00 20.43 23 ALA C C 1
ATOM 3183 O O . ALA C 1 28 ? 64.184 118.933 47.603 1.00 41.92 23 ALA C O 1
ATOM 3190 N N . ASN C 1 29 ? 65.350 119.401 45.735 1.00 31.88 24 ASN C N 1
ATOM 3191 C CA . ASN C 1 29 ? 66.338 120.231 46.415 1.00 26.94 24 ASN C CA 1
ATOM 3192 C C . ASN C 1 29 ? 66.561 121.582 45.739 1.00 26.31 24 ASN C C 1
ATOM 3193 O O . ASN C 1 29 ? 67.168 121.660 44.672 1.00 29.75 24 ASN C O 1
ATOM 3204 N N . CYS C 1 30 ? 66.071 122.643 46.374 1.00 31.51 25 CYS C N 1
ATOM 3205 C CA . CYS C 1 30 ? 66.278 124.001 45.882 1.00 30.66 25 CYS C CA 1
ATOM 3206 C C . CYS C 1 30 ? 67.624 124.531 46.367 1.00 32.21 25 CYS C C 1
ATOM 3207 O O . CYS C 1 30 ? 67.971 124.383 47.540 1.00 28.92 25 CYS C O 1
ATOM 3214 N N . VAL C 1 31 ? 68.377 125.145 45.459 1.00 38.41 26 VAL C N 1
ATOM 3215 C CA . VAL C 1 31 ? 69.726 125.621 45.761 1.00 29.65 26 VAL C CA 1
ATOM 3216 C C . VAL C 1 31 ? 69.932 127.019 45.178 1.00 24.30 26 VAL C C 1
ATOM 3217 O O . VAL C 1 31 ? 69.613 127.269 44.015 1.00 36.53 26 VAL C O 1
ATOM 3230 N N . VAL C 1 32 ? 70.469 127.924 45.994 1.00 30.16 27 VAL C N 1
ATOM 3231 C CA . VAL C 1 32 ? 70.597 129.332 45.618 1.00 35.72 27 VAL C CA 1
ATOM 3232 C C . VAL C 1 32 ? 71.985 129.869 45.986 1.00 30.86 27 VAL C C 1
ATOM 3233 O O . VAL C 1 32 ? 72.123 130.667 46.913 1.00 39.79 27 VAL C O 1
ATOM 3246 N N . PRO C 1 33 ? 73.019 129.440 45.245 1.00 34.75 28 PRO C N 1
ATOM 3247 C CA . PRO C 1 33 ? 74.415 129.747 45.581 1.00 33.51 28 PRO C CA 1
ATOM 3248 C C . PRO C 1 33 ? 74.796 131.215 45.391 1.00 31.26 28 PRO C C 1
ATOM 3249 O O . PRO C 1 33 ? 75.765 131.669 46.003 1.00 38.88 2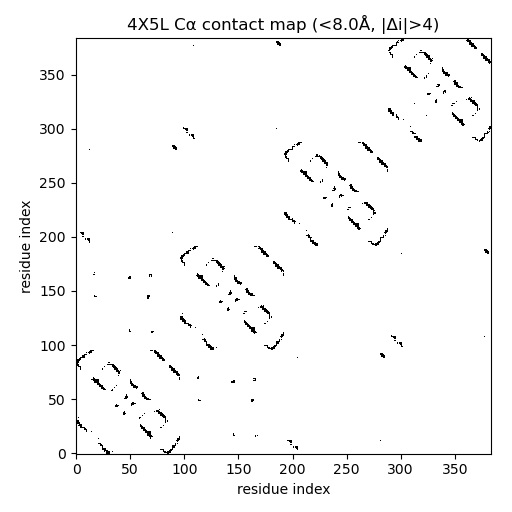8 PRO C O 1
ATOM 3260 N N . LYS C 1 34 ? 74.050 131.938 44.559 1.00 32.03 29 LYS C N 1
ATOM 3261 C CA . LYS C 1 34 ? 74.349 133.338 44.272 1.00 35.58 29 LYS C CA 1
ATOM 3262 C C . LYS C 1 34 ? 73.257 134.252 44.822 1.00 46.74 29 LYS C C 1
ATOM 3263 O O . LYS C 1 34 ? 72.135 133.809 45.070 1.00 46.05 29 LYS C O 1
ATOM 3282 N N . GLY C 1 35 ? 73.601 135.523 45.016 1.00 48.20 30 GLY C N 1
ATOM 3283 C CA . GLY C 1 35 ? 72.659 136.518 45.500 1.00 41.98 30 GLY C CA 1
ATOM 3284 C C . GLY C 1 35 ? 72.996 137.014 46.891 1.00 59.41 30 GLY C C 1
ATOM 3285 O O . GLY C 1 35 ? 73.575 136.285 47.697 1.00 56.53 30 GLY C O 1
ATOM 3289 N N . ASP C 1 36 ? 72.632 138.261 47.170 1.00 68.56 31 ASP C N 1
ATOM 3290 C CA . ASP C 1 36 ? 72.858 138.851 48.484 1.00 61.27 31 ASP C CA 1
ATOM 3291 C C . ASP C 1 36 ? 72.052 138.136 49.560 1.00 64.73 31 ASP C C 1
ATOM 3292 O O . ASP C 1 36 ? 70.985 137.586 49.286 1.00 78.15 31 ASP C O 1
ATOM 3301 N N . LEU C 1 37 ? 72.577 138.143 50.781 1.00 61.21 32 LEU C N 1
ATOM 3302 C CA . LEU C 1 37 ? 71.822 137.706 51.947 1.00 64.08 32 LEU C CA 1
ATOM 3303 C C . LEU C 1 37 ? 71.168 138.932 52.580 1.00 75.95 32 LEU C C 1
ATOM 3304 O O . LEU C 1 37 ? 71.647 140.051 52.396 1.00 68.63 32 LEU C O 1
ATOM 3320 N N . PRO C 1 38 ? 70.069 138.733 53.326 1.00 70.18 33 PRO C N 1
ATOM 3321 C CA . PRO C 1 38 ? 69.464 137.451 53.696 1.00 65.33 33 PRO C CA 1
ATOM 3322 C C . PRO C 1 38 ? 68.582 136.864 52.597 1.00 63.56 33 PRO C C 1
ATOM 3323 O O . PRO C 1 38 ? 68.163 137.589 51.694 1.00 50.71 33 PRO C O 1
ATOM 3334 N N . LEU C 1 39 ? 68.312 135.563 52.686 1.00 51.92 34 LEU C N 1
ATOM 3335 C CA . LEU C 1 39 ? 67.516 134.860 51.684 1.00 54.92 34 LEU C CA 1
ATOM 3336 C C . LEU C 1 39 ? 66.294 134.181 52.287 1.00 49.65 34 LEU C C 1
ATOM 3337 O O . LEU C 1 39 ? 66.385 133.497 53.307 1.00 42.21 34 LEU C O 1
ATOM 3353 N N . GLU C 1 40 ? 65.151 134.382 51.639 1.00 45.51 35 GLU C N 1
ATOM 3354 C CA . GLU C 1 40 ? 63.921 133.681 51.984 1.00 51.53 35 GLU C CA 1
ATOM 3355 C C . GLU C 1 40 ? 63.653 132.623 50.922 1.00 45.73 35 GLU C C 1
ATOM 3356 O O . GLU C 1 40 ? 63.431 132.955 49.757 1.00 43.33 35 GLU C O 1
ATOM 3368 N N . ILE C 1 41 ? 63.678 131.354 51.320 1.00 40.21 36 ILE C N 1
ATOM 3369 C CA . ILE C 1 41 ? 63.463 130.255 50.385 1.00 31.46 36 ILE C CA 1
ATOM 3370 C C . ILE C 1 41 ? 62.122 129.581 50.662 1.00 32.82 36 ILE C C 1
ATOM 3371 O O . ILE C 1 41 ? 62.007 128.724 51.540 1.00 45.08 36 ILE C O 1
ATOM 3387 N N . ARG C 1 42 ? 61.118 129.982 49.888 1.00 42.79 37 ARG C N 1
ATOM 3388 C CA . ARG C 1 42 ? 59.747 129.519 50.054 1.00 37.43 37 ARG C CA 1
ATOM 3389 C C . ARG C 1 42 ? 59.377 128.504 48.980 1.00 27.92 37 ARG C C 1
ATOM 3390 O O . ARG C 1 42 ? 59.708 128.681 47.808 1.00 39.25 37 ARG C O 1
ATOM 3411 N N . TRP C 1 43 ? 58.685 127.446 49.391 1.00 32.81 38 TRP C N 1
ATOM 3412 C CA . TRP C 1 43 ? 58.183 126.441 48.460 1.00 30.66 38 TRP C CA 1
ATOM 3413 C C . TRP C 1 43 ? 56.679 126.594 48.270 1.00 42.62 38 TRP C C 1
ATOM 3414 O O . TRP C 1 43 ? 55.984 127.119 49.141 1.00 45.10 38 TRP C O 1
ATOM 3435 N N . SER C 1 44 ? 56.184 126.131 47.127 1.00 50.23 39 SER C N 1
ATOM 3436 C CA . SER C 1 44 ? 54.755 126.151 46.844 1.00 46.84 39 SER C CA 1
ATOM 3437 C C . SER C 1 44 ? 54.373 124.941 46.002 1.00 40.07 39 SER C C 1
ATOM 3438 O O . SER C 1 44 ? 55.216 124.359 45.319 1.00 33.27 39 SER C O 1
ATOM 3446 N N . LEU C 1 45 ? 53.101 124.561 46.069 1.00 23.15 40 LEU C N 1
ATOM 3447 C CA . LEU C 1 45 ? 52.567 123.484 45.246 1.00 22.54 40 LEU C CA 1
ATOM 3448 C C . LEU C 1 45 ? 51.269 123.944 44.599 1.00 36.85 40 LEU C C 1
ATOM 3449 O O . LEU C 1 45 ? 50.242 124.063 45.268 1.00 34.74 40 LEU C O 1
ATOM 3465 N N . ASN C 1 46 ? 51.329 124.205 43.296 1.00 42.33 41 ASN C N 1
ATOM 3466 C CA . ASN C 1 46 ? 50.194 124.748 42.559 1.00 27.76 41 ASN C CA 1
ATOM 3467 C C . ASN C 1 46 ? 49.742 126.074 43.163 1.00 26.48 41 ASN C C 1
ATOM 3468 O O . ASN C 1 46 ? 48.564 126.265 43.461 1.00 42.54 41 ASN C O 1
ATOM 3479 N N . SER C 1 47 ? 50.706 126.972 43.355 1.00 32.58 42 SER C N 1
ATOM 3480 C CA . SER C 1 47 ? 50.453 128.330 43.837 1.00 30.86 42 SER C CA 1
ATOM 3481 C C . SER C 1 47 ? 49.904 128.362 45.264 1.00 33.05 42 SER C C 1
ATOM 3482 O O . SER C 1 47 ? 49.328 129.366 45.687 1.00 54.99 42 SER C O 1
ATOM 3490 N N . ALA C 1 48 ? 50.087 127.267 46.000 1.00 28.95 43 ALA C N 1
ATOM 3491 C CA . ALA C 1 48 ? 49.716 127.210 47.413 1.00 37.96 43 ALA C CA 1
ATOM 3492 C C . ALA C 1 48 ? 50.968 126.990 48.264 1.00 41.18 43 ALA C C 1
ATOM 3493 O O . ALA C 1 48 ? 51.702 126.028 48.032 1.00 60.81 43 ALA C O 1
ATOM 3500 N N . PRO C 1 49 ? 51.226 127.884 49.241 1.00 54.33 44 PRO C N 1
ATOM 3501 C CA . PRO C 1 49 ? 52.405 127.725 50.103 1.00 44.81 44 PRO C CA 1
ATOM 3502 C C . PRO C 1 49 ? 52.482 126.366 50.797 1.00 35.87 44 PRO C C 1
ATOM 3503 O O . PRO C 1 49 ? 51.470 125.876 51.298 1.00 39.13 44 PRO C O 1
ATOM 3514 N N . ILE C 1 50 ? 53.672 125.773 50.819 1.00 39.29 45 ILE C N 1
ATOM 3515 C CA . ILE C 1 50 ? 53.896 124.523 51.536 1.00 37.41 45 ILE C CA 1
ATOM 3516 C C . ILE C 1 50 ? 54.352 124.824 52.958 1.00 41.99 45 ILE C C 1
ATOM 3517 O O . ILE C 1 50 ? 55.232 125.660 53.170 1.00 45.03 45 ILE C O 1
ATOM 3533 N N . VAL C 1 51 ? 53.748 124.139 53.924 1.00 51.97 46 VAL C N 1
ATOM 3534 C CA . VAL C 1 51 ? 54.087 124.320 55.331 1.00 44.82 46 VAL C CA 1
ATOM 3535 C C . VAL C 1 51 ? 54.790 123.081 55.871 1.00 35.95 46 VAL C C 1
ATOM 3536 O O . VAL C 1 51 ? 54.255 121.973 55.807 1.00 23.83 46 VAL C O 1
ATOM 3549 N N . ASN C 1 52 ? 55.990 123.279 56.404 1.00 25.78 47 ASN C N 1
ATOM 3550 C CA . ASN C 1 52 ? 56.746 122.192 57.009 1.00 30.63 47 ASN C CA 1
ATOM 3551 C C . ASN C 1 52 ? 55.975 121.559 58.165 1.00 40.54 47 ASN C C 1
ATOM 3552 O O . ASN C 1 52 ? 55.558 122.255 59.090 1.00 48.40 47 ASN C O 1
ATOM 3563 N N . GLY C 1 53 ? 55.789 120.242 58.113 1.00 38.93 48 GLY C N 1
ATOM 3564 C CA . GLY C 1 53 ? 55.087 119.527 59.166 1.00 27.41 48 GLY C CA 1
ATOM 3565 C C . GLY C 1 53 ? 53.602 119.332 58.889 1.00 34.50 48 GLY C C 1
ATOM 3566 O O . GLY C 1 53 ? 52.888 118.742 59.707 1.00 47.92 48 GLY C O 1
ATOM 3570 N N . GLU C 1 54 ? 53.145 119.833 57.740 1.00 39.26 49 GLU C N 1
ATOM 3571 C CA . GLU C 1 54 ? 51.749 119.705 57.308 1.00 34.74 49 GLU C CA 1
ATOM 3572 C C . GLU C 1 54 ? 51.642 119.027 55.948 1.00 45.87 49 GLU C C 1
ATOM 3573 O O . GLU C 1 54 ? 52.485 119.232 55.075 1.00 30.38 49 GLU C O 1
ATOM 3585 N N . ASN C 1 55 ? 50.586 118.235 55.778 1.00 43.44 50 ASN C N 1
ATOM 3586 C CA . ASN C 1 55 ? 50.277 117.585 54.506 1.00 50.19 50 ASN C CA 1
ATOM 3587 C C . ASN C 1 55 ? 51.409 116.692 53.999 1.00 52.44 50 ASN C C 1
ATOM 3588 O O . ASN C 1 55 ? 51.757 116.719 52.818 1.00 53.35 50 ASN C O 1
ATOM 3599 N N . GLY C 1 56 ? 51.978 115.899 54.902 1.00 36.01 51 GLY C N 1
ATOM 3600 C CA . GLY C 1 56 ? 53.000 114.933 54.541 1.00 29.66 51 GLY C CA 1
ATOM 3601 C C . GLY C 1 56 ? 54.305 115.547 54.065 1.00 36.23 51 GLY C C 1
ATOM 3602 O O . GLY C 1 56 ? 55.206 114.831 53.628 1.00 30.71 51 GLY C O 1
ATOM 3606 N N . PHE C 1 57 ? 54.410 116.870 54.149 1.00 36.82 52 PHE C N 1
ATOM 3607 C CA . PHE C 1 57 ? 55.611 117.572 53.709 1.00 29.49 52 PHE C CA 1
ATOM 3608 C C . PHE C 1 57 ? 56.654 117.654 54.816 1.00 35.02 52 PHE C C 1
ATOM 3609 O O . PHE C 1 57 ? 56.323 117.655 56.002 1.00 41.12 52 PHE C O 1
ATOM 3626 N N . THR C 1 58 ? 57.917 117.727 54.409 1.00 40.56 53 THR C N 1
ATOM 3627 C CA . THR C 1 58 ? 59.025 117.934 55.331 1.00 33.35 53 THR C CA 1
ATOM 3628 C C . THR C 1 58 ? 60.011 118.908 54.699 1.00 31.39 53 THR C C 1
ATOM 3629 O O . THR C 1 58 ? 60.788 118.535 53.819 1.00 38.44 53 THR C O 1
ATOM 3640 N N . LEU C 1 59 ? 59.967 120.157 55.151 1.00 40.59 54 LEU C N 1
ATOM 3641 C CA . LEU C 1 59 ? 60.806 121.209 54.594 1.00 41.77 54 LEU C CA 1
ATOM 3642 C C . LEU C 1 59 ? 62.022 121.432 55.481 1.00 55.76 54 LEU C C 1
ATOM 3643 O O . LEU C 1 59 ? 61.892 121.685 56.679 1.00 42.93 54 LEU C O 1
ATOM 3659 N N . VAL C 1 60 ? 63.202 121.344 54.876 1.00 56.29 55 VAL C N 1
ATOM 3660 C CA . VAL C 1 60 ? 64.447 121.268 55.627 1.00 53.82 55 VAL C CA 1
ATOM 3661 C C . VAL C 1 60 ? 65.454 122.315 55.159 1.00 54.18 55 VAL C C 1
ATOM 3662 O O . VAL C 1 60 ? 66.082 122.169 54.111 1.00 68.68 55 VAL C O 1
ATOM 3675 N N . ARG C 1 61 ? 65.597 123.371 55.952 1.00 40.94 56 ARG C N 1
ATOM 3676 C CA . ARG C 1 61 ? 66.529 124.451 55.650 1.00 47.85 56 ARG C CA 1
ATOM 3677 C C . ARG C 1 61 ? 67.905 124.120 56.224 1.00 49.42 56 ARG C C 1
ATOM 3678 O O . ARG C 1 61 ? 68.342 124.715 57.209 1.00 59.90 56 ARG C O 1
ATOM 3699 N N . LEU C 1 62 ? 68.588 123.169 55.594 1.00 51.93 57 LEU C N 1
ATOM 3700 C CA . LEU C 1 62 ? 69.851 122.650 56.111 1.00 40.94 57 LEU C CA 1
ATOM 3701 C C . LEU C 1 62 ? 71.025 123.593 55.847 1.00 40.96 57 LEU C C 1
ATOM 3702 O O . LEU C 1 62 ? 72.175 123.262 56.144 1.00 34.85 57 LEU C O 1
ATOM 3718 N N . ASN C 1 63 ? 70.731 124.764 55.292 1.00 39.22 58 ASN C N 1
ATOM 3719 C CA . ASN C 1 63 ? 71.748 125.774 55.028 1.00 43.68 58 ASN C CA 1
ATOM 3720 C C . ASN C 1 63 ? 71.073 127.091 54.658 1.00 42.24 58 ASN C C 1
ATOM 3721 O O . ASN C 1 63 ? 69.887 127.113 54.329 1.00 51.99 58 ASN C O 1
ATOM 3732 N N . LYS C 1 64 ? 71.824 128.186 54.711 1.00 40.56 59 LYS C N 1
ATOM 3733 C CA . LYS C 1 64 ? 71.264 129.511 54.460 1.00 47.88 59 LYS C CA 1
ATOM 3734 C C . LYS C 1 64 ? 70.897 129.735 52.992 1.00 73.59 59 LYS C C 1
ATOM 3735 O O . LYS C 1 64 ? 70.260 130.735 52.657 1.00 62.21 59 LYS C O 1
ATOM 3754 N N . ARG C 1 65 ? 71.298 128.807 52.126 1.00 75.97 60 ARG C N 1
ATOM 3755 C CA . ARG C 1 65 ? 71.011 128.907 50.695 1.00 42.02 60 ARG C CA 1
ATOM 3756 C C . ARG C 1 65 ? 70.392 127.619 50.145 1.00 35.64 60 ARG C C 1
ATOM 3757 O O . ARG C 1 65 ? 70.117 127.518 48.949 1.00 40.81 60 ARG C O 1
ATOM 3778 N N . THR C 1 66 ? 70.175 126.643 51.024 1.00 51.20 61 THR C N 1
ATOM 3779 C CA . THR C 1 66 ? 69.613 125.352 50.635 1.00 35.73 61 THR C CA 1
ATOM 3780 C C . THR C 1 66 ? 68.248 125.141 51.281 1.00 53.65 61 THR C C 1
ATOM 3781 O O . THR C 1 66 ? 67.953 125.717 52.328 1.00 39.93 61 THR C O 1
ATOM 3792 N N . SER C 1 67 ? 67.419 124.319 50.646 1.00 49.72 62 SER C N 1
ATOM 3793 C CA . SER C 1 67 ? 66.116 123.959 51.193 1.00 24.75 62 SER C CA 1
ATOM 3794 C C . SER C 1 67 ? 65.569 122.721 50.495 1.00 34.69 62 SER C C 1
ATOM 3795 O O . SER C 1 67 ? 65.120 122.796 49.352 1.00 46.89 62 SER C O 1
ATOM 3803 N N . LEU C 1 68 ? 65.605 121.584 51.185 1.00 36.23 63 LEU C N 1
ATOM 3804 C CA . LEU C 1 68 ? 65.132 120.330 50.610 1.00 32.90 63 LEU C CA 1
ATOM 3805 C C . LEU C 1 68 ? 63.658 120.093 50.906 1.00 40.59 63 LEU C C 1
ATOM 3806 O O . LEU C 1 68 ? 63.187 120.334 52.018 1.00 44.20 63 LEU C O 1
ATOM 3822 N N . LEU C 1 69 ? 62.941 119.618 49.892 1.00 31.03 64 LEU C N 1
ATOM 3823 C CA . LEU C 1 69 ? 61.557 119.192 50.039 1.00 29.80 64 LEU C CA 1
ATOM 3824 C C . LEU C 1 69 ? 61.519 117.671 50.076 1.00 24.56 64 LEU C C 1
ATOM 3825 O O . LEU C 1 69 ? 62.071 117.018 49.194 1.00 19.26 64 LEU C O 1
ATOM 3841 N N . ASN C 1 70 ? 60.880 117.113 51.101 1.00 45.46 65 ASN C N 1
ATOM 3842 C CA . ASN C 1 70 ? 60.769 115.664 51.241 1.00 28.77 65 ASN C CA 1
ATOM 3843 C C . ASN C 1 70 ? 59.328 115.229 51.478 1.00 30.98 65 ASN C C 1
ATOM 3844 O O . ASN C 1 70 ? 58.557 115.924 52.140 1.00 19.07 65 ASN C O 1
ATOM 3855 N N . ILE C 1 71 ? 58.977 114.075 50.919 1.00 29.25 66 ILE C N 1
ATOM 3856 C CA . ILE C 1 71 ? 57.655 113.488 51.093 1.00 29.87 66 ILE C CA 1
ATOM 3857 C C . ILE C 1 71 ? 57.808 112.007 51.425 1.00 26.02 66 ILE C C 1
ATOM 3858 O O . ILE C 1 71 ? 58.151 111.199 50.563 1.00 36.27 66 ILE C O 1
ATOM 3874 N N . ASP C 1 72 ? 57.555 111.662 52.684 1.00 29.87 67 ASP C N 1
ATOM 3875 C CA . ASP C 1 72 ? 57.730 110.294 53.161 1.00 33.37 67 ASP C CA 1
ATOM 3876 C C . ASP C 1 72 ? 56.785 109.318 52.467 1.00 39.53 67 ASP C C 1
ATOM 3877 O O . ASP C 1 72 ? 57.112 108.145 52.293 1.00 33.42 67 ASP C O 1
ATOM 3886 N N . SER C 1 73 ? 55.610 109.805 52.085 1.00 54.48 68 SER C N 1
ATOM 3887 C CA . SER C 1 73 ? 54.645 108.988 51.357 1.00 38.54 68 SER C CA 1
A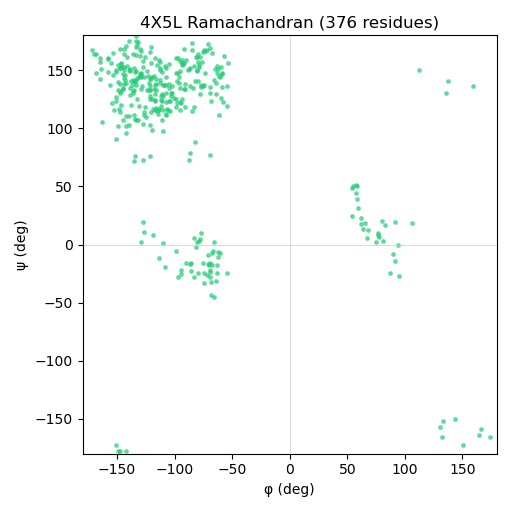TOM 3888 C C . SER C 1 73 ? 53.777 109.856 50.454 1.00 39.84 68 SER C C 1
ATOM 3889 O O . SER C 1 73 ? 53.171 110.828 50.906 1.00 35.06 68 SER C O 1
ATOM 3897 N N . LEU C 1 74 ? 53.724 109.495 49.175 1.00 52.60 69 LEU C N 1
ATOM 3898 C CA . LEU C 1 74 ? 52.953 110.245 48.190 1.00 46.57 69 LEU C CA 1
ATOM 3899 C C . LEU C 1 74 ? 51.509 109.774 48.101 1.00 32.43 69 LEU C C 1
ATOM 3900 O O . LEU C 1 74 ? 51.206 108.606 48.341 1.00 30.50 69 LEU C O 1
ATOM 3916 N N . ASN C 1 75 ? 50.626 110.701 47.749 1.00 34.31 70 ASN C N 1
ATOM 3917 C CA . ASN C 1 75 ? 49.254 110.373 47.389 1.00 51.68 70 ASN C CA 1
ATOM 3918 C C . ASN C 1 75 ? 48.764 111.366 46.339 1.00 31.30 70 ASN C C 1
ATOM 3919 O O . ASN C 1 75 ? 49.524 112.231 45.900 1.00 32.58 70 ASN C O 1
ATOM 3930 N N . ALA C 1 76 ? 47.504 111.237 45.934 1.00 33.88 71 ALA C N 1
ATOM 3931 C CA . ALA C 1 76 ? 46.939 112.075 44.879 1.00 30.15 71 ALA C CA 1
ATOM 3932 C C . ALA C 1 76 ? 47.097 113.568 45.168 1.00 26.36 71 ALA C C 1
ATOM 3933 O O . ALA C 1 76 ? 47.114 114.388 44.251 1.00 34.43 71 ALA C O 1
ATOM 3940 N N . PHE C 1 77 ? 47.224 113.910 46.445 1.00 30.92 72 PHE C N 1
ATOM 3941 C CA . PHE C 1 77 ? 47.272 115.304 46.869 1.00 38.92 72 PHE C CA 1
ATOM 3942 C C . PHE C 1 77 ? 48.601 115.989 46.554 1.00 34.39 72 PHE C C 1
ATOM 3943 O O . PHE C 1 77 ? 48.657 117.212 46.431 1.00 41.55 72 PHE C O 1
ATOM 3960 N N . HIS C 1 78 ? 49.665 115.203 46.426 1.00 34.79 73 HIS C N 1
ATOM 3961 C CA . HIS C 1 78 ? 51.004 115.754 46.234 1.00 36.97 73 HIS C CA 1
ATOM 3962 C C . HIS C 1 78 ? 51.322 116.046 44.769 1.00 43.44 73 HIS C C 1
ATOM 3963 O O . HIS C 1 78 ? 52.274 116.769 44.468 1.00 50.61 73 HIS C O 1
ATOM 3976 N N . ARG C 1 79 ? 50.527 115.481 43.865 1.00 33.95 74 ARG C N 1
ATOM 3977 C CA . ARG C 1 79 ? 50.710 115.696 42.434 1.00 29.91 74 ARG C CA 1
ATOM 3978 C C . ARG C 1 79 ? 50.599 117.179 42.092 1.00 31.06 74 ARG C C 1
ATOM 3979 O O . ARG C 1 79 ? 49.921 117.932 42.793 1.00 38.39 74 ARG C O 1
ATOM 4000 N N . GLY C 1 80 ? 51.270 117.592 41.020 1.00 37.51 75 GLY C N 1
ATOM 4001 C CA . GLY C 1 80 ? 51.152 118.952 40.526 1.00 31.57 75 GLY C CA 1
ATOM 4002 C C . GLY C 1 80 ? 52.481 119.632 40.267 1.00 26.79 75 GLY C C 1
ATOM 4003 O O . GLY C 1 80 ? 53.503 118.977 40.061 1.00 31.48 75 GLY C O 1
ATOM 4007 N N . VAL C 1 81 ? 52.452 120.962 40.284 1.00 32.41 76 VAL C N 1
ATOM 4008 C CA . VAL C 1 81 ? 53.614 121.781 39.962 1.00 27.80 76 VAL C CA 1
ATOM 4009 C C . VAL C 1 81 ? 54.205 122.409 41.219 1.00 28.73 76 VAL C C 1
ATOM 4010 O O . VAL C 1 81 ? 53.553 123.210 41.890 1.00 25.80 76 VAL C O 1
ATOM 4023 N N . TYR C 1 82 ? 55.445 122.040 41.529 1.00 28.57 77 TYR C N 1
ATOM 4024 C CA . TYR C 1 82 ? 56.163 122.622 42.657 1.00 19.22 77 TYR C CA 1
ATOM 4025 C C . TYR C 1 82 ? 56.979 123.827 42.203 1.00 19.53 77 TYR C C 1
ATOM 4026 O O . TYR C 1 82 ? 57.331 123.939 41.028 1.00 31.45 77 TYR C O 1
ATOM 4044 N N . LYS C 1 83 ? 57.274 124.727 43.136 1.00 23.81 78 LYS C N 1
ATOM 4045 C CA . LYS C 1 83 ? 58.059 125.917 42.827 1.00 32.95 78 LYS C CA 1
ATOM 4046 C C . LYS C 1 83 ? 58.779 126.449 44.061 1.00 37.11 78 LYS C C 1
ATOM 4047 O O . LYS C 1 83 ? 58.148 126.781 45.066 1.00 41.59 78 LYS C O 1
ATOM 4066 N N . CYS C 1 84 ? 60.103 126.525 43.972 1.00 36.71 79 CYS C N 1
ATOM 4067 C CA . CYS C 1 84 ? 60.919 127.149 45.006 1.00 28.26 79 CYS C CA 1
ATOM 4068 C C . CYS C 1 84 ? 61.193 128.603 44.637 1.00 34.24 79 CYS C C 1
ATOM 4069 O O . CYS C 1 84 ? 61.743 128.879 43.572 1.00 40.86 79 CYS C O 1
ATOM 4076 N N . ILE C 1 85 ? 60.805 129.524 45.516 1.00 38.35 80 ILE C N 1
ATOM 4077 C CA . ILE C 1 85 ? 60.980 130.953 45.270 1.00 40.96 80 ILE C CA 1
ATOM 4078 C C . ILE C 1 85 ? 62.020 131.536 46.223 1.00 30.90 80 ILE C C 1
ATOM 4079 O O . ILE C 1 85 ? 61.890 131.421 47.443 1.00 42.66 80 ILE C O 1
ATOM 4095 N N . ALA C 1 86 ? 63.047 132.162 45.654 1.00 30.03 81 ALA C N 1
ATOM 4096 C CA . ALA C 1 86 ? 64.114 132.780 46.434 1.00 30.87 81 ALA C CA 1
ATOM 4097 C C . ALA C 1 86 ? 63.995 134.299 46.376 1.00 37.98 81 ALA C C 1
ATOM 4098 O O . ALA C 1 86 ? 63.861 134.875 45.295 1.00 35.06 81 ALA C O 1
ATOM 4105 N N . THR C 1 87 ? 64.045 134.941 47.542 1.00 62.95 82 THR C N 1
ATOM 4106 C CA . THR C 1 87 ? 63.856 136.387 47.643 1.00 54.65 82 THR C CA 1
ATOM 4107 C C . THR C 1 87 ? 64.907 137.049 48.535 1.00 49.96 82 THR C C 1
ATOM 4108 O O . THR C 1 87 ? 65.254 136.532 49.598 1.00 44.19 82 THR C O 1
ATOM 4119 N N . ASN C 1 88 ? 65.407 138.197 48.083 1.00 59.34 83 ASN C N 1
ATOM 4120 C CA . ASN C 1 88 ? 66.303 139.030 48.876 1.00 75.71 83 ASN C CA 1
ATOM 4121 C C . ASN C 1 88 ? 65.960 140.503 48.621 1.00 71.08 83 ASN C C 1
ATOM 4122 O O . ASN C 1 88 ? 65.158 140.800 47.734 1.00 53.33 83 ASN C O 1
ATOM 4133 N N . PRO C 1 89 ? 66.544 141.431 49.398 1.00 72.25 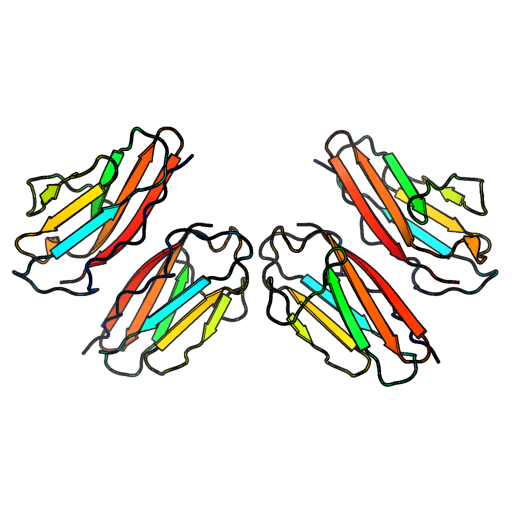84 PRO C N 1
ATOM 4134 C CA . PRO C 1 89 ? 66.202 142.842 49.170 1.00 70.82 84 PRO C CA 1
ATOM 4135 C C . PRO C 1 89 ? 66.572 143.387 47.786 1.00 70.53 84 PRO C C 1
ATOM 4136 O O . PRO C 1 89 ? 66.203 144.521 47.479 1.00 82.27 84 PRO C O 1
ATOM 4147 N N . ALA C 1 90 ? 67.270 142.601 46.969 1.00 65.76 85 ALA C N 1
ATOM 4148 C CA . ALA C 1 90 ? 67.694 143.056 45.646 1.00 65.52 85 ALA C CA 1
ATOM 4149 C C . ALA C 1 90 ? 66.742 142.588 44.545 1.00 68.48 85 ALA C C 1
ATOM 4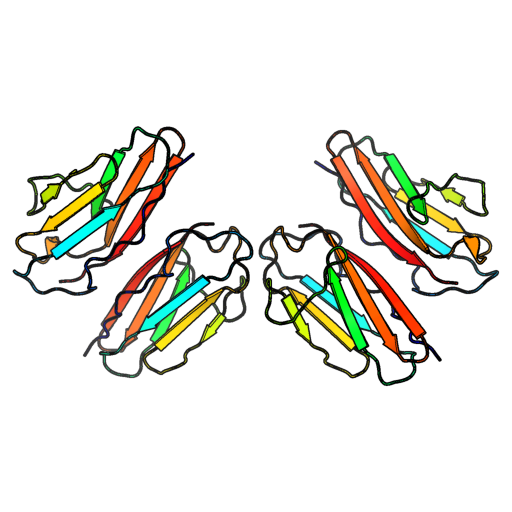150 O O . ALA C 1 90 ? 66.616 143.240 43.508 1.00 65.13 85 ALA C O 1
ATOM 4157 N N . GLY C 1 91 ? 66.077 141.458 44.768 1.00 77.37 86 GLY C N 1
ATOM 4158 C CA . GLY C 1 91 ? 65.156 140.917 43.784 1.00 57.24 86 GLY C CA 1
ATOM 4159 C C . GLY C 1 91 ? 64.617 139.551 44.164 1.00 68.35 86 GLY C C 1
ATOM 4160 O O . GLY C 1 91 ? 64.736 139.127 45.314 1.00 58.36 86 GLY C O 1
ATOM 416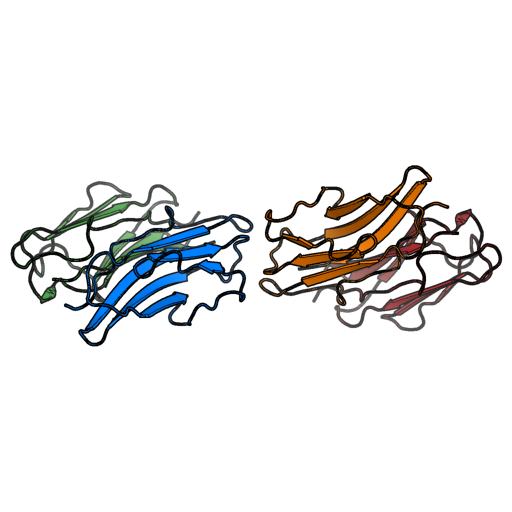4 N N . THR C 1 92 ? 64.020 138.868 43.190 1.00 67.32 87 THR C N 1
ATOM 4165 C CA . THR C 1 92 ? 63.460 137.537 43.400 1.00 60.30 87 THR C CA 1
ATOM 4166 C C . THR C 1 92 ? 63.958 136.561 42.339 1.00 56.89 87 THR C C 1
ATOM 4167 O O . THR C 1 92 ? 64.517 136.964 41.319 1.00 39.48 87 THR C O 1
ATOM 4178 N N . SER C 1 93 ? 63.746 135.273 42.591 1.00 52.13 88 SER C N 1
ATOM 4179 C CA . SER C 1 93 ? 64.071 134.233 41.623 1.00 37.13 88 SER C CA 1
ATOM 4180 C C . SER C 1 93 ? 63.257 132.983 41.914 1.00 39.48 88 SER C C 1
ATOM 4181 O O . SER C 1 93 ? 62.750 132.807 43.022 1.00 37.89 88 SER C O 1
ATOM 4189 N N . GLU C 1 94 ? 63.133 132.114 40.917 1.00 38.36 89 GLU C N 1
ATOM 4190 C CA . GLU C 1 94 ? 62.356 130.894 41.075 1.00 33.59 89 GLU C CA 1
ATOM 4191 C C . GLU C 1 94 ? 62.653 129.881 39.977 1.00 31.65 89 GLU C C 1
ATOM 4192 O O . GLU C 1 94 ? 63.011 130.248 38.857 1.00 29.26 89 GLU C O 1
ATOM 4204 N N . TYR C 1 95 ? 62.502 128.604 40.315 1.00 34.25 90 TYR C N 1
ATOM 4205 C CA . TYR C 1 95 ? 62.530 127.533 39.330 1.00 31.13 90 TYR C CA 1
ATOM 4206 C C . TYR C 1 95 ? 61.306 126.650 39.546 1.00 29.27 90 TYR C C 1
ATOM 4207 O O . TYR C 1 95 ? 60.682 126.697 40.607 1.00 28.47 90 TYR C O 1
ATOM 4225 N N . VAL C 1 96 ? 60.969 125.851 38.538 1.00 27.69 91 VAL C N 1
ATOM 4226 C CA . VAL C 1 96 ? 59.749 125.052 38.559 1.00 25.02 91 VAL C CA 1
ATOM 4227 C C . VAL C 1 96 ? 60.020 123.595 38.199 1.00 25.61 91 VAL C C 1
ATOM 4228 O O . VAL C 1 96 ? 60.888 123.293 37.379 1.00 31.95 91 VAL C O 1
ATOM 4241 N N . ALA C 1 97 ? 59.265 122.702 38.831 1.00 25.31 92 ALA C N 1
ATOM 4242 C CA . ALA C 1 97 ? 59.274 121.287 38.491 1.00 22.02 92 ALA C CA 1
ATOM 4243 C C . ALA C 1 97 ? 57.835 120.796 38.396 1.00 41.97 92 ALA C C 1
ATOM 4244 O O . ALA C 1 97 ? 56.900 121.542 38.681 1.00 37.95 92 ALA C O 1
ATOM 4251 N N . GLU C 1 98 ? 57.662 119.543 37.995 1.00 41.00 93 GLU C N 1
ATOM 4252 C CA . GLU C 1 98 ? 56.333 118.964 37.858 1.00 29.13 93 GLU C CA 1
ATOM 4253 C C . GLU C 1 98 ? 56.376 117.476 38.174 1.00 27.48 93 GLU C C 1
ATOM 4254 O O . GLU C 1 98 ? 57.218 116.747 37.650 1.00 42.59 93 GLU C O 1
ATOM 4266 N N . LEU C 1 99 ? 55.463 117.035 39.033 1.00 26.09 94 LEU C N 1
ATOM 4267 C CA . LEU C 1 99 ? 55.448 115.655 39.500 1.00 29.55 94 LEU C CA 1
ATOM 4268 C C . LEU C 1 99 ? 54.028 115.104 39.499 1.00 39.20 94 LEU C C 1
ATOM 4269 O O . LEU C 1 99 ? 53.106 115.733 40.022 1.00 42.32 94 LEU C O 1
ATOM 4285 N N . GLN C 1 100 ? 53.864 113.927 38.902 1.00 33.95 95 GLN C N 1
ATOM 4286 C CA . GLN C 1 100 ? 52.569 113.265 38.822 1.00 27.33 95 GLN C CA 1
ATOM 4287 C C . GLN C 1 100 ? 52.589 111.995 39.662 1.00 31.79 95 GLN C C 1
ATOM 4288 O O . GLN C 1 100 ? 53.656 111.443 39.933 1.00 33.49 95 GLN C O 1
ATOM 4302 N N . VAL C 1 101 ? 51.408 111.539 40.071 1.00 52.40 96 VAL C N 1
ATOM 4303 C CA . VAL C 1 101 ? 51.290 110.349 40.904 1.00 34.76 96 VAL C CA 1
ATOM 4304 C C . VAL C 1 101 ? 50.252 109.385 40.335 1.00 44.59 96 VAL C C 1
ATOM 4305 O O . VAL C 1 101 ? 50.076 108.277 40.842 1.00 38.88 96 VAL C O 1
ATOM 4318 N N . VAL D 1 6 ? 63.546 162.127 24.266 1.00 76.66 1 VAL D N 1
ATOM 4319 C CA . VAL D 1 6 ? 63.846 160.937 23.419 1.00 74.47 1 VAL D CA 1
ATOM 4320 C C . VAL D 1 6 ? 65.077 161.219 22.553 1.00 66.56 1 VAL D C 1
ATOM 4321 O O . VAL D 1 6 ? 65.207 162.312 21.999 1.00 58.96 1 VAL D O 1
ATOM 4334 N N . PRO D 1 7 ? 65.996 160.242 22.442 1.00 70.63 2 PRO D N 1
ATOM 4335 C CA . PRO D 1 7 ? 67.188 160.472 21.616 1.00 56.51 2 PRO D CA 1
ATOM 4336 C C . PRO D 1 7 ? 66.854 160.583 20.131 1.00 58.21 2 PRO D C 1
ATOM 4337 O O . PRO D 1 7 ? 65.750 160.214 19.730 1.00 57.85 2 PRO D O 1
ATOM 4348 N N . PRO D 1 8 ? 67.798 161.090 19.322 1.00 58.60 3 PRO D N 1
ATOM 4349 C CA . PRO D 1 8 ? 67.562 161.223 17.884 1.00 62.73 3 PRO D CA 1
ATOM 4350 C C . PRO D 1 8 ? 67.763 159.902 17.155 1.00 49.77 3 PRO D C 1
ATOM 4351 O O . PRO D 1 8 ? 68.398 158.997 17.695 1.00 56.24 3 PRO D O 1
ATOM 4362 N N . GLN D 1 9 ? 67.217 159.791 15.950 1.00 47.87 4 GLN D N 1
ATOM 4363 C CA . GLN D 1 9 ? 67.438 158.617 15.118 1.00 49.97 4 GLN D CA 1
ATOM 4364 C C . GLN D 1 9 ? 67.635 159.067 13.684 1.00 45.76 4 GLN D C 1
ATOM 4365 O O . GLN D 1 9 ? 66.701 159.549 13.063 1.00 60.65 4 GLN D O 1
ATOM 4379 N N . VAL D 1 10 ? 68.853 158.926 13.171 1.00 49.67 5 VAL D N 1
ATOM 4380 C CA . VAL D 1 10 ? 69.161 159.325 11.799 1.00 58.13 5 VAL D CA 1
ATOM 4381 C C . VAL D 1 10 ? 68.643 158.280 10.822 1.00 41.88 5 VAL D C 1
ATOM 4382 O O . VAL D 1 10 ? 68.919 157.090 10.970 1.00 39.78 5 VAL D O 1
ATOM 4395 N N . LEU D 1 11 ? 67.910 158.731 9.811 1.00 41.15 6 LEU D N 1
ATOM 4396 C CA . LEU D 1 11 ? 67.309 157.812 8.859 1.00 27.22 6 LEU D CA 1
ATOM 4397 C C . LEU D 1 11 ? 68.360 157.387 7.831 1.00 38.21 6 LEU D C 1
ATOM 4398 O O . LEU D 1 11 ? 69.283 158.150 7.537 1.00 55.38 6 LEU D O 1
ATOM 4414 N N . PRO D 1 12 ? 68.239 156.157 7.298 1.00 38.43 7 PRO D N 1
ATOM 4415 C CA . PRO D 1 12 ? 69.213 155.678 6.308 1.00 32.80 7 PRO D CA 1
ATOM 4416 C C . PRO D 1 12 ? 69.300 156.587 5.085 1.00 43.03 7 PRO D C 1
ATOM 4417 O O . PRO D 1 12 ? 68.285 156.821 4.429 1.00 48.18 7 PRO D O 1
ATOM 4428 N N . PHE D 1 13 ? 70.495 157.101 4.799 1.00 48.26 8 PHE D N 1
ATOM 4429 C CA . PHE D 1 13 ? 70.720 157.910 3.605 1.00 38.34 8 PHE D CA 1
ATOM 4430 C C . PHE D 1 13 ? 71.777 157.264 2.721 1.00 39.44 8 PHE D C 1
ATOM 4431 O O . PHE D 1 13 ? 72.446 156.312 3.125 1.00 45.59 8 PHE D O 1
ATOM 4448 N N . SER D 1 14 ? 71.923 157.790 1.512 1.00 37.11 9 SER D N 1
ATOM 4449 C CA . SER D 1 14 ? 72.864 157.247 0.546 1.00 28.07 9 SER D CA 1
ATOM 4450 C C . SER D 1 14 ? 73.093 158.252 -0.570 1.00 31.36 9 SER D C 1
ATOM 4451 O O . SER D 1 14 ? 72.288 159.159 -0.772 1.00 35.33 9 SER D O 1
ATOM 4459 N N . PHE D 1 15 ? 74.196 158.088 -1.291 1.00 33.91 10 PHE D N 1
ATOM 4460 C CA . PHE D 1 15 ? 74.503 158.963 -2.413 1.00 43.45 10 PHE D CA 1
ATOM 4461 C C . PHE D 1 15 ? 73.776 158.512 -3.678 1.00 36.78 10 PHE D C 1
ATOM 4462 O O . PHE D 1 15 ? 73.988 159.067 -4.755 1.00 41.97 10 PHE D O 1
ATOM 4479 N N . GLY D 1 16 ? 72.915 157.506 -3.543 1.00 33.76 11 GLY D N 1
ATOM 4480 C CA . GLY D 1 16 ? 72.223 156.942 -4.687 1.00 34.45 11 GLY D CA 1
ATOM 4481 C C . GLY D 1 16 ? 73.150 156.071 -5.515 1.00 34.04 11 GLY D C 1
ATOM 4482 O O . GLY D 1 16 ? 72.755 155.533 -6.550 1.00 37.54 11 GLY D O 1
ATOM 4486 N N . GLU D 1 17 ? 74.387 155.929 -5.051 1.00 32.47 12 GLU D N 1
ATOM 4487 C CA . GLU D 1 17 ? 75.406 155.176 -5.771 1.00 30.99 12 GLU D CA 1
ATOM 4488 C C . GLU D 1 17 ? 76.617 154.946 -4.876 1.00 42.88 12 GLU D C 1
ATOM 4489 O O . GLU D 1 17 ? 76.938 155.779 -4.028 1.00 55.72 12 GLU D O 1
ATOM 4501 N N . SER D 1 18 ? 77.283 153.811 -5.064 1.00 49.53 13 SER D N 1
ATOM 4502 C CA . SER D 1 18 ? 78.481 153.489 -4.297 1.00 55.46 13 SER D CA 1
ATOM 4503 C C . SER D 1 18 ? 79.712 154.103 -4.956 1.00 55.11 13 SER D C 1
ATOM 4504 O O . SER D 1 18 ? 80.733 154.320 -4.303 1.00 56.11 13 SER D O 1
ATOM 4512 N N . ALA D 1 19 ? 79.599 154.381 -6.252 1.00 54.37 14 ALA D N 1
ATOM 4513 C CA . ALA D 1 19 ? 80.691 154.969 -7.021 1.00 50.33 14 ALA D CA 1
ATOM 4514 C C . ALA D 1 19 ? 80.209 156.178 -7.815 1.00 63.92 14 ALA D C 1
ATOM 4515 O O . ALA D 1 19 ? 79.064 156.222 -8.266 1.00 64.66 14 ALA D O 1
ATOM 4522 N N . ALA D 1 20 ? 81.096 157.155 -7.974 1.00 53.17 15 ALA D N 1
ATOM 4523 C CA . ALA D 1 20 ? 80.819 158.339 -8.777 1.00 46.19 15 ALA D CA 1
ATOM 4524 C C . ALA D 1 20 ? 82.010 158.620 -9.686 1.00 56.12 15 ALA D C 1
ATOM 4525 O O . ALA D 1 20 ? 83.005 157.894 -9.655 1.00 47.95 15 ALA D O 1
ATOM 4532 N N . ASP D 1 21 ? 81.901 159.666 -10.499 1.00 65.20 16 ASP D N 1
ATOM 4533 C CA . ASP D 1 21 ? 82.977 160.057 -11.403 1.00 55.95 16 ASP D CA 1
ATOM 4534 C C . ASP D 1 21 ? 83.509 161.441 -11.050 1.00 58.39 16 ASP D C 1
ATOM 4535 O O . ASP D 1 21 ? 82.844 162.220 -10.366 1.00 47.36 16 ASP D O 1
ATOM 4544 N N . VAL D 1 22 ? 84.717 161.738 -11.517 1.00 57.99 17 VAL D N 1
ATOM 4545 C CA . VAL D 1 22 ? 85.326 163.042 -11.296 1.00 53.05 17 VAL D CA 1
ATOM 4546 C C . VAL D 1 22 ? 84.664 164.077 -12.199 1.00 48.30 17 VAL D C 1
ATOM 4547 O O . VAL D 1 22 ? 84.406 163.816 -13.375 1.00 37.22 17 VAL D O 1
ATOM 4560 N N . GLY D 1 23 ? 84.390 165.251 -11.638 1.00 49.62 18 GLY D N 1
ATOM 4561 C CA . GLY D 1 23 ? 83.736 166.319 -12.371 1.00 67.57 18 GLY D CA 1
ATOM 4562 C C . GLY D 1 23 ? 82.223 166.252 -12.272 1.00 56.10 18 GLY D C 1
ATOM 4563 O O . GLY D 1 23 ? 81.526 167.166 -12.715 1.00 43.05 18 GLY D O 1
ATOM 4567 N N . ASP D 1 24 ? 81.717 165.170 -11.687 1.00 44.39 19 ASP D N 1
ATOM 4568 C CA . ASP D 1 24 ? 80.278 164.970 -11.544 1.00 44.50 19 ASP D CA 1
ATOM 4569 C C . ASP D 1 24 ? 79.767 165.506 -10.212 1.00 47.19 19 ASP D C 1
ATOM 4570 O O . ASP D 1 24 ? 80.551 165.828 -9.319 1.00 42.76 19 ASP D O 1
ATOM 4579 N N . ILE D 1 25 ? 78.446 165.591 -10.091 1.00 37.61 20 ILE D N 1
ATOM 4580 C CA . ILE D 1 25 ? 77.809 166.092 -8.879 1.00 45.11 20 ILE D CA 1
ATOM 4581 C C . ILE D 1 25 ? 77.455 164.953 -7.928 1.00 43.14 20 ILE D C 1
ATOM 4582 O O . ILE D 1 25 ? 77.261 163.814 -8.353 1.00 46.49 20 ILE D O 1
ATOM 4598 N N . ALA D 1 26 ? 77.375 165.272 -6.640 1.00 39.30 21 ALA D N 1
ATOM 4599 C CA . ALA D 1 26 ? 76.984 164.303 -5.623 1.00 38.34 21 ALA D CA 1
ATOM 4600 C C . ALA D 1 26 ? 76.134 164.978 -4.558 1.00 48.20 21 ALA D C 1
ATOM 4601 O O . ALA D 1 26 ? 76.342 166.149 -4.239 1.00 62.70 21 ALA D O 1
ATOM 4608 N N . SER D 1 27 ? 75.177 164.234 -4.012 1.00 46.97 22 SER D N 1
ATOM 4609 C CA . SER D 1 27 ? 74.295 164.765 -2.981 1.00 47.07 22 SER D CA 1
ATOM 4610 C C . SER D 1 27 ? 73.922 163.696 -1.958 1.00 46.87 22 SER D C 1
ATOM 4611 O O . SER D 1 27 ? 73.790 162.519 -2.292 1.00 57.70 22 SER D O 1
ATOM 4619 N N . ALA D 1 28 ? 73.757 164.124 -0.710 1.00 40.28 23 ALA D N 1
ATOM 4620 C CA . ALA D 1 28 ? 73.346 163.235 0.370 1.00 33.77 23 ALA D CA 1
ATOM 4621 C C . ALA D 1 28 ? 72.502 164.012 1.371 1.00 39.48 23 ALA D C 1
ATOM 4622 O O . ALA D 1 28 ? 72.824 165.151 1.706 1.00 46.41 23 ALA D O 1
ATOM 4629 N N . ASN D 1 29 ? 71.428 163.387 1.846 1.00 44.23 24 ASN D N 1
ATOM 4630 C CA . ASN D 1 29 ? 70.464 164.056 2.711 1.00 40.90 24 ASN D CA 1
ATOM 4631 C C . ASN D 1 29 ? 70.349 163.396 4.080 1.00 44.95 24 ASN D C 1
ATOM 4632 O O . ASN D 1 29 ? 69.932 162.242 4.191 1.00 40.98 24 ASN D O 1
ATOM 4643 N N . CYS D 1 30 ? 70.719 164.141 5.118 1.00 37.87 25 CYS D N 1
ATOM 4644 C CA . CYS D 1 30 ? 70.604 163.667 6.491 1.00 43.87 25 CYS D CA 1
ATOM 4645 C C . CYS D 1 30 ? 69.301 164.158 7.105 1.00 58.05 25 CYS D C 1
ATOM 4646 O O . CYS D 1 30 ? 69.101 165.360 7.269 1.00 62.48 25 CYS D O 1
ATOM 4653 N N . VAL D 1 31 ? 68.421 163.217 7.435 1.00 55.68 26 VAL D N 1
ATOM 4654 C CA . VAL D 1 31 ? 67.102 163.531 7.976 1.00 40.52 26 VAL D CA 1
ATOM 4655 C C . VAL D 1 31 ? 66.979 162.969 9.394 1.00 43.77 26 VAL D C 1
ATOM 4656 O O . VAL D 1 31 ? 67.404 161.844 9.655 1.00 59.27 26 VAL D O 1
ATOM 4669 N N . VAL D 1 32 ? 66.410 163.755 10.307 1.00 43.26 27 VAL D N 1
ATOM 4670 C CA . VAL D 1 32 ? 66.272 163.335 11.703 1.00 53.89 27 VAL D CA 1
ATOM 4671 C C . VAL D 1 32 ? 64.867 163.648 12.222 1.00 60.53 27 VAL D C 1
ATOM 4672 O O . VAL D 1 32 ? 64.678 164.600 12.977 1.00 56.15 27 VAL D O 1
ATOM 4685 N N . PRO D 1 33 ? 63.875 162.833 11.828 1.00 59.51 28 PRO D N 1
ATOM 4686 C CA . PRO D 1 33 ? 62.478 163.152 12.135 1.00 66.46 28 PRO D CA 1
ATOM 4687 C C . PRO D 1 33 ? 62.155 163.111 13.627 1.00 61.14 28 PRO D C 1
ATOM 4688 O O . PRO D 1 33 ? 61.488 164.018 14.128 1.00 57.03 28 PRO D O 1
ATOM 4699 N N . LYS D 1 34 ? 62.614 162.069 14.315 1.00 45.23 29 LYS D N 1
ATOM 4700 C CA . LYS D 1 34 ? 62.345 161.908 15.740 1.00 55.07 29 LYS D CA 1
ATOM 4701 C C . LYS D 1 34 ? 63.591 162.177 16.574 1.00 56.66 29 LYS D C 1
ATOM 4702 O O . LYS D 1 34 ? 64.707 161.856 16.165 1.00 50.12 29 LYS D O 1
ATOM 4721 N N . GLY D 1 35 ? 63.379 162.768 17.746 1.00 54.66 30 GLY D N 1
ATOM 4722 C CA . GLY D 1 35 ? 64.458 163.185 18.623 1.00 44.74 30 GLY D CA 1
ATOM 4723 C C . GLY D 1 35 ? 64.178 164.577 19.155 1.00 48.28 30 GLY D C 1
ATOM 4724 O O . GLY D 1 35 ? 63.853 165.480 18.386 1.00 45.72 30 GLY D O 1
ATOM 4728 N N . ASP D 1 36 ? 64.296 164.751 20.468 1.00 53.75 31 ASP D N 1
ATOM 4729 C CA . ASP D 1 36 ? 63.994 166.032 21.102 1.00 61.67 31 ASP D CA 1
ATOM 4730 C C . ASP D 1 36 ? 64.854 167.165 20.550 1.00 65.83 31 ASP D C 1
ATOM 4731 O O . ASP D 1 36 ? 66.012 166.959 20.185 1.00 75.13 31 ASP D O 1
ATOM 4740 N N . LEU D 1 37 ? 64.272 168.360 20.494 1.00 63.48 32 LEU D N 1
ATOM 4741 C CA . LEU D 1 37 ? 64.988 169.554 20.063 1.00 69.83 32 LEU D CA 1
ATOM 4742 C C . LEU D 1 37 ? 65.627 170.243 21.265 1.00 79.98 32 LEU D C 1
ATOM 4743 O O . LEU D 1 37 ? 65.192 170.040 22.398 1.00 76.32 32 LEU D O 1
ATOM 4759 N N . PRO D 1 38 ? 66.660 171.067 21.025 1.00 70.71 33 PRO D N 1
ATOM 4760 C CA . PRO D 1 38 ? 67.243 171.403 19.720 1.00 64.71 33 PRO D CA 1
ATOM 4761 C C . PRO D 1 38 ? 68.156 170.308 19.172 1.00 69.12 33 PRO D C 1
ATOM 4762 O O . PRO D 1 38 ? 68.605 169.448 19.931 1.00 60.94 33 PRO D O 1
ATOM 4773 N N . LEU D 1 39 ? 68.417 170.350 17.867 1.00 65.86 34 LEU D N 1
ATOM 4774 C CA . LEU D 1 39 ? 69.284 169.375 17.212 1.00 69.22 34 LEU D CA 1
ATOM 4775 C C . LEU D 1 39 ? 70.489 170.033 16.550 1.00 74.04 34 LEU D C 1
ATOM 4776 O O . LEU D 1 39 ? 70.390 171.129 15.998 1.00 73.44 34 LEU D O 1
ATOM 4792 N N . GLU D 1 40 ? 71.624 169.343 16.616 1.00 69.05 35 GLU D N 1
ATOM 4793 C CA . GLU D 1 40 ? 72.825 169.731 15.887 1.00 62.06 35 GLU D CA 1
ATOM 4794 C C . GLU D 1 40 ? 73.155 168.662 14.854 1.00 61.61 35 GLU D C 1
ATOM 4795 O O . GLU D 1 40 ? 73.467 167.526 15.212 1.00 71.38 35 GLU D O 1
ATOM 4807 N N . ILE D 1 41 ? 73.082 169.027 13.577 1.00 52.34 36 ILE D N 1
ATOM 4808 C CA . ILE D 1 41 ? 73.357 168.085 12.497 1.00 61.46 36 ILE D CA 1
ATOM 4809 C C . ILE D 1 41 ? 74.733 168.353 11.895 1.00 57.57 36 ILE D C 1
ATOM 4810 O O . ILE D 1 41 ? 74.970 169.404 11.297 1.00 48.23 36 ILE D O 1
ATOM 4826 N N . ARG D 1 42 ? 75.627 167.382 12.058 1.00 65.66 37 ARG D N 1
ATOM 4827 C CA . ARG D 1 42 ? 77.010 167.498 11.609 1.00 56.46 37 ARG D CA 1
ATOM 4828 C C . ARG D 1 42 ? 77.314 166.545 10.462 1.00 46.50 37 ARG D C 1
ATOM 4829 O O . ARG D 1 42 ? 76.699 165.486 10.343 1.00 51.23 37 ARG D O 1
ATOM 4850 N N . TRP D 1 43 ? 78.267 166.936 9.622 1.00 43.35 38 TRP D N 1
ATOM 4851 C CA . TRP D 1 43 ? 78.789 166.069 8.574 1.00 53.77 38 TRP D CA 1
ATOM 4852 C C . TRP D 1 43 ? 80.284 165.858 8.777 1.00 58.63 38 TRP D C 1
ATOM 4853 O O . TRP D 1 43 ? 80.994 166.766 9.212 1.00 43.63 38 TRP D O 1
ATOM 4874 N N . SER D 1 44 ? 80.756 164.655 8.463 1.00 54.20 39 SER D N 1
ATOM 4875 C CA . SER D 1 44 ? 82.163 164.315 8.633 1.00 36.99 39 SER D CA 1
ATOM 4876 C C . SER D 1 44 ? 82.627 163.343 7.555 1.00 45.76 39 SER D C 1
ATOM 4877 O O . SER D 1 44 ? 81.963 162.343 7.276 1.00 55.53 39 SER D O 1
ATOM 4885 N N . LEU D 1 45 ? 83.771 163.655 6.953 1.00 52.41 40 LEU D N 1
ATOM 4886 C CA . LEU D 1 45 ? 84.376 162.811 5.929 1.00 36.52 40 LEU D CA 1
ATOM 4887 C C . LEU D 1 45 ? 85.668 162.193 6.453 1.00 39.69 40 LEU D C 1
ATOM 4888 O O . LEU D 1 45 ? 86.608 162.910 6.796 1.00 56.69 40 LEU D O 1
ATOM 4904 N N . ASN D 1 46 ? 85.706 160.864 6.508 1.00 41.91 41 ASN D N 1
ATOM 4905 C CA . ASN D 1 46 ? 86.856 160.137 7.042 1.00 36.70 41 ASN D CA 1
ATOM 4906 C C . ASN D 1 46 ? 87.207 160.618 8.445 1.00 36.70 41 ASN D C 1
ATOM 4907 O O . ASN D 1 46 ? 88.363 160.920 8.742 1.00 43.25 41 ASN D O 1
ATOM 4918 N N . SER D 1 47 ? 86.187 160.692 9.295 1.00 36.43 42 SER D N 1
ATOM 4919 C CA . SER D 1 47 ? 86.340 161.100 10.688 1.00 44.27 42 SER D CA 1
ATOM 4920 C C . SER D 1 47 ? 86.875 162.525 10.815 1.00 50.28 42 SER D C 1
ATOM 4921 O O . SER D 1 47 ? 87.448 162.887 11.844 1.00 68.93 42 SER D O 1
ATOM 4929 N N . ALA D 1 48 ? 86.685 163.327 9.769 1.00 44.75 43 ALA D N 1
ATOM 4930 C CA . ALA D 1 48 ? 87.080 164.733 9.788 1.00 37.91 43 ALA D CA 1
ATOM 4931 C C . ALA D 1 48 ? 85.876 165.616 9.465 1.00 45.42 43 ALA D C 1
ATOM 4932 O O . ALA D 1 48 ? 85.148 165.333 8.513 1.00 58.44 43 ALA D O 1
ATOM 4939 N N . PRO D 1 49 ? 85.657 166.685 10.256 1.00 50.11 44 PRO D N 1
ATOM 4940 C CA . PRO D 1 49 ? 84.523 167.585 9.999 1.00 54.19 44 PRO D CA 1
ATOM 4941 C C . PRO D 1 49 ? 84.475 168.139 8.573 1.00 49.51 44 PRO D C 1
ATOM 4942 O O . PRO D 1 49 ? 85.503 168.205 7.898 1.00 48.94 44 PRO D O 1
ATOM 4953 N N . ILE D 1 50 ? 83.277 168.522 8.136 1.00 55.85 45 ILE D N 1
ATOM 4954 C CA . ILE D 1 50 ? 83.067 169.148 6.831 1.00 64.23 45 ILE D CA 1
ATOM 4955 C C . ILE D 1 50 ? 82.549 170.568 7.027 1.00 62.92 45 ILE D C 1
ATOM 4956 O O . ILE D 1 50 ? 81.467 170.774 7.579 1.00 56.68 45 ILE D O 1
ATOM 4972 N N . VAL D 1 51 ? 83.327 171.543 6.569 1.00 56.58 46 VAL D N 1
ATOM 4973 C CA . VAL D 1 51 ? 82.959 172.948 6.700 1.00 63.38 46 VAL D CA 1
ATOM 4974 C C . VAL D 1 51 ? 82.196 173.409 5.467 1.00 57.08 46 VAL D C 1
ATOM 4975 O O . VAL D 1 51 ? 82.584 173.132 4.331 1.00 51.74 46 VAL D O 1
ATOM 4988 N N . ASN D 1 52 ? 81.095 174.107 5.713 1.00 49.78 47 ASN D N 1
ATOM 4989 C CA . ASN D 1 52 ? 80.289 174.680 4.649 1.00 43.44 47 ASN D CA 1
ATOM 4990 C C . ASN D 1 52 ? 81.006 175.815 3.929 1.00 52.05 47 ASN D C 1
ATOM 4991 O O . ASN D 1 52 ? 81.425 176.796 4.546 1.00 58.03 47 ASN D O 1
ATOM 5002 N N . GLY D 1 53 ? 81.140 175.661 2.616 1.00 46.83 48 GLY D N 1
ATOM 5003 C CA . GLY D 1 53 ? 81.733 176.677 1.767 1.00 57.89 48 GLY D CA 1
ATOM 5004 C C . GLY D 1 53 ? 83.230 176.519 1.575 1.00 65.44 48 GLY D C 1
ATOM 5005 O O . GLY D 1 53 ? 83.909 177.464 1.178 1.00 75.10 48 GLY D O 1
ATOM 5009 N N . GLU D 1 54 ? 83.742 175.322 1.846 1.00 60.80 49 GLU D N 1
ATOM 5010 C CA . GLU D 1 54 ? 85.166 175.040 1.696 1.00 57.46 49 GLU D CA 1
ATOM 5011 C C . GLU D 1 54 ? 85.370 173.611 1.201 1.00 61.58 49 GLU D C 1
ATOM 5012 O O . GLU D 1 54 ? 84.547 172.732 1.457 1.00 63.39 49 GLU D O 1
ATOM 5024 N N . ASN D 1 55 ? 86.459 173.403 0.465 1.00 76.67 50 ASN D N 1
ATOM 5025 C CA . ASN D 1 55 ? 86.809 172.094 -0.084 1.00 71.47 50 ASN D CA 1
ATOM 5026 C C . ASN D 1 55 ? 85.723 171.539 -1.010 1.00 70.62 50 ASN D C 1
ATOM 5027 O O . ASN D 1 55 ? 85.534 170.326 -1.103 1.00 79.32 50 ASN D O 1
ATOM 5038 N N . GLY D 1 56 ? 85.018 172.434 -1.695 1.00 64.22 51 GLY D N 1
ATOM 5039 C CA . GLY D 1 56 ? 84.050 172.041 -2.706 1.00 66.22 51 GLY D CA 1
ATOM 5040 C C . GLY D 1 56 ? 82.728 171.527 -2.159 1.00 51.64 51 GLY D C 1
ATOM 5041 O O . GLY D 1 56 ? 81.889 171.037 -2.918 1.00 47.98 51 GLY D O 1
ATOM 5045 N N . PHE D 1 57 ? 82.541 171.645 -0.846 1.00 50.44 52 PHE D N 1
ATOM 5046 C CA . PHE D 1 57 ? 81.335 171.157 -0.176 1.00 53.43 52 PHE D CA 1
ATOM 5047 C C . PHE D 1 57 ? 80.314 172.254 0.083 1.00 58.67 52 PHE D C 1
ATOM 5048 O O . PHE D 1 57 ? 80.674 173.398 0.356 1.00 57.63 52 PHE D O 1
ATOM 5065 N N . THR D 1 58 ? 79.039 171.881 0.032 1.00 71.47 53 THR D N 1
ATOM 5066 C CA . THR D 1 58 ? 77.948 172.792 0.355 1.00 39.46 53 THR D CA 1
ATOM 5067 C C . THR D 1 58 ? 76.996 172.110 1.325 1.00 45.54 53 THR D C 1
ATOM 5068 O O . THR D 1 58 ? 76.403 171.078 1.002 1.00 55.14 53 THR D O 1
ATOM 5079 N N . LEU D 1 59 ? 76.847 172.698 2.507 1.00 39.87 54 LEU D N 1
ATOM 5080 C CA . LEU D 1 59 ? 75.975 172.144 3.533 1.00 37.14 54 LEU D CA 1
ATOM 5081 C C . LEU D 1 59 ? 74.789 173.064 3.782 1.00 55.70 54 LEU D C 1
ATOM 5082 O O . LEU D 1 59 ? 74.946 174.207 4.214 1.00 60.10 54 LEU D O 1
ATOM 5098 N N . VAL D 1 60 ? 73.603 172.541 3.492 1.00 50.10 55 VAL D N 1
ATOM 5099 C CA . VAL D 1 60 ? 72.366 173.302 3.574 1.00 44.49 55 VAL D CA 1
ATOM 5100 C C . VAL D 1 60 ? 71.396 172.642 4.549 1.00 62.52 55 VAL D C 1
ATOM 5101 O O . VAL D 1 60 ? 70.774 171.627 4.235 1.00 69.99 55 VAL D O 1
ATOM 5114 N N . ARG D 1 61 ? 71.293 173.218 5.743 1.00 47.43 56 ARG D N 1
ATOM 5115 C CA . ARG D 1 61 ? 70.280 172.804 6.705 1.00 52.12 56 ARG D CA 1
ATOM 5116 C C . ARG D 1 61 ? 68.965 173.488 6.360 1.00 71.27 56 ARG D C 1
ATOM 5117 O O . ARG D 1 61 ? 68.658 174.569 6.864 1.00 92.60 56 ARG D O 1
ATOM 5138 N N . LEU D 1 62 ? 68.196 172.846 5.489 1.00 61.44 57 LEU D N 1
ATOM 5139 C CA . LEU D 1 62 ? 66.962 173.418 4.974 1.00 61.94 57 LEU D CA 1
ATOM 5140 C C . LEU D 1 62 ? 65.862 173.368 6.028 1.00 56.12 57 LEU D C 1
ATOM 5141 O O . LEU D 1 62 ? 65.000 174.247 6.087 1.00 43.87 57 LEU D O 1
ATOM 5157 N N . ASN D 1 63 ? 65.903 172.329 6.856 1.00 44.00 58 ASN D N 1
ATOM 5158 C CA . ASN D 1 63 ? 64.988 172.186 7.981 1.00 51.47 58 ASN D CA 1
ATOM 5159 C C . ASN D 1 63 ? 65.779 171.941 9.260 1.00 44.56 58 ASN D C 1
ATOM 5160 O O . ASN D 1 63 ? 66.923 171.489 9.211 1.00 51.83 58 ASN D O 1
ATOM 5171 N N . LYS D 1 64 ? 65.171 172.235 10.405 1.00 50.00 59 LYS D N 1
ATOM 5172 C CA . LYS D 1 64 ? 65.833 172.039 11.691 1.00 52.35 59 LYS D CA 1
ATOM 5173 C C . LYS D 1 64 ? 66.072 170.560 11.994 1.00 70.11 59 LYS D C 1
ATOM 5174 O O . LYS D 1 64 ? 66.708 170.221 12.994 1.00 73.75 59 LYS D O 1
ATOM 5193 N N . ARG D 1 65 ? 65.560 169.689 11.129 1.00 57.87 60 ARG D N 1
ATOM 5194 C CA . ARG D 1 65 ? 65.761 168.250 11.255 1.00 48.63 60 ARG D CA 1
ATOM 5195 C C . ARG D 1 65 ? 66.294 167.654 9.954 1.00 46.53 60 ARG D C 1
ATOM 5196 O O . ARG D 1 65 ? 66.200 166.446 9.730 1.00 48.40 60 ARG D O 1
ATOM 5217 N N . THR D 1 66 ? 66.860 168.506 9.103 1.00 46.94 61 THR D N 1
ATOM 5218 C CA . THR D 1 66 ? 67.372 168.068 7.810 1.00 52.60 61 THR D CA 1
ATOM 5219 C C . THR D 1 66 ? 68.645 168.817 7.427 1.00 57.54 61 THR D C 1
ATOM 5220 O O . THR D 1 66 ? 68.775 170.014 7.683 1.00 61.99 61 THR D O 1
ATOM 5231 N N . SER D 1 67 ? 69.582 168.097 6.817 1.00 51.61 62 SER D N 1
ATOM 5232 C CA . SER D 1 67 ? 70.808 168.692 6.298 1.00 47.43 62 SER D CA 1
ATOM 5233 C C . SER D 1 67 ? 71.260 167.963 5.043 1.00 49.89 62 SER D C 1
ATOM 5234 O O . SER D 1 67 ? 71.525 166.761 5.078 1.00 46.20 62 SER D O 1
ATOM 5242 N N . LEU D 1 68 ? 71.346 168.696 3.937 1.00 51.37 63 LEU D N 1
ATOM 5243 C CA . LEU D 1 68 ? 71.812 168.130 2.678 1.00 42.64 63 LEU D CA 1
ATOM 5244 C C . LEU D 1 68 ? 73.259 168.528 2.417 1.00 40.13 63 LEU D C 1
ATOM 5245 O O . LEU D 1 68 ? 73.641 169.681 2.617 1.00 48.41 63 LEU D O 1
ATOM 5261 N N . LEU D 1 69 ? 74.053 167.559 1.973 1.00 52.88 64 LEU D N 1
ATOM 5262 C CA . LEU D 1 69 ? 75.435 167.795 1.573 1.00 41.49 64 LEU D CA 1
ATOM 5263 C C . LEU D 1 69 ? 75.531 167.702 0.057 1.00 38.24 64 LEU D C 1
ATOM 5264 O O . LEU D 1 69 ? 75.334 166.632 -0.512 1.00 42.09 64 LEU D O 1
ATOM 5280 N N . ASN D 1 70 ? 75.813 168.831 -0.589 1.00 37.88 65 ASN D N 1
ATOM 5281 C CA . ASN D 1 70 ? 75.923 168.884 -2.044 1.00 43.86 65 ASN D CA 1
ATOM 5282 C C . ASN D 1 70 ? 77.353 169.165 -2.491 1.00 50.03 65 ASN D C 1
ATOM 5283 O O . ASN D 1 70 ? 78.050 169.990 -1.899 1.00 43.74 65 ASN D O 1
ATOM 5294 N N . ILE D 1 71 ? 77.778 168.462 -3.536 1.00 44.83 66 ILE D N 1
ATOM 5295 C CA . ILE D 1 71 ? 79.110 168.629 -4.105 1.00 38.97 66 ILE D CA 1
ATOM 5296 C C . ILE D 1 71 ? 78.977 168.941 -5.595 1.00 46.91 66 ILE D C 1
ATOM 5297 O O . ILE D 1 71 ? 78.604 168.077 -6.386 1.00 47.11 66 ILE D O 1
ATOM 5313 N N . ASP D 1 72 ? 79.281 170.180 -5.970 1.00 51.73 67 ASP D N 1
ATOM 5314 C CA . ASP D 1 72 ? 79.058 170.652 -7.335 1.00 47.57 67 ASP D CA 1
ATOM 5315 C C . ASP D 1 72 ? 79.994 170.009 -8.357 1.00 54.76 67 ASP D C 1
ATOM 5316 O O . ASP D 1 72 ? 79.644 169.885 -9.531 1.00 51.74 67 ASP D O 1
ATOM 5325 N N . SER D 1 73 ? 81.181 169.609 -7.917 1.00 65.71 68 SER D N 1
ATOM 5326 C CA . SER D 1 73 ? 82.145 168.971 -8.807 1.00 52.65 68 SER D CA 1
ATOM 5327 C C . SER D 1 73 ? 83.063 168.045 -8.021 1.00 52.15 68 SER D C 1
ATOM 5328 O O . SER D 1 73 ? 83.834 168.493 -7.172 1.00 65.07 68 SER D O 1
ATOM 5336 N N . LEU D 1 74 ? 82.978 166.752 -8.313 1.00 51.18 69 LEU D N 1
ATOM 5337 C CA . LEU D 1 74 ? 83.720 165.746 -7.561 1.00 62.04 69 LEU D CA 1
ATOM 5338 C C . LEU D 1 74 ? 85.189 165.661 -7.962 1.00 62.33 69 LEU D C 1
ATOM 5339 O O . LEU D 1 74 ? 85.567 166.0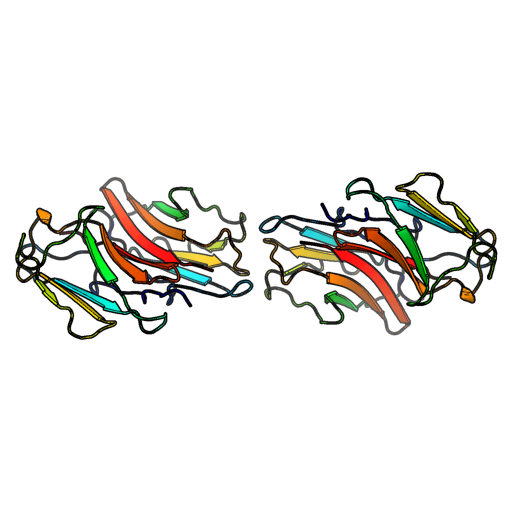07 -9.081 1.00 54.60 69 LEU D O 1
ATOM 5355 N N . ASN D 1 75 ? 86.004 165.191 -7.023 1.00 58.91 70 ASN D N 1
ATOM 5356 C CA . ASN D 1 75 ? 87.418 164.936 -7.257 1.00 57.76 70 ASN D CA 1
ATOM 5357 C C . ASN D 1 75 ? 87.883 163.811 -6.338 1.00 62.88 70 ASN D C 1
ATOM 5358 O O . ASN D 1 75 ? 87.069 163.189 -5.657 1.00 76.61 70 ASN D O 1
ATOM 5369 N N . ALA D 1 76 ? 89.187 163.561 -6.308 1.00 56.69 71 ALA D N 1
ATOM 5370 C CA . ALA D 1 76 ? 89.733 162.467 -5.513 1.00 36.95 71 ALA D CA 1
ATOM 5371 C C . ALA D 1 76 ? 89.621 162.735 -4.013 1.00 32.92 71 ALA D C 1
ATOM 5372 O O . ALA D 1 76 ? 89.610 161.802 -3.212 1.00 50.04 71 ALA D O 1
ATOM 5379 N N . PHE D 1 77 ? 89.533 164.006 -3.634 1.00 27.66 72 PHE D N 1
ATOM 5380 C CA . PHE D 1 77 ? 89.523 164.379 -2.221 1.00 38.11 72 PHE D CA 1
ATOM 5381 C C . PHE D 1 77 ? 88.186 164.095 -1.540 1.00 41.15 72 PHE D C 1
ATOM 5382 O O . PHE D 1 77 ? 88.106 164.070 -0.312 1.00 40.91 72 PHE D O 1
ATOM 5399 N N . HIS D 1 78 ? 87.142 163.883 -2.335 1.00 42.16 73 HIS D N 1
ATOM 5400 C CA . HIS D 1 78 ? 85.797 163.702 -1.796 1.00 48.80 73 HIS D CA 1
ATOM 5401 C C . HIS D 1 78 ? 85.506 162.248 -1.429 1.00 48.45 73 HIS D C 1
ATOM 5402 O O . HIS D 1 78 ? 84.567 161.970 -0.686 1.00 60.93 73 HIS D O 1
ATOM 5415 N N . ARG D 1 79 ? 86.311 161.326 -1.947 1.00 57.33 74 ARG D N 1
ATOM 5416 C CA . ARG D 1 79 ? 86.121 159.904 -1.677 1.00 60.18 74 ARG D CA 1
ATOM 5417 C C . ARG D 1 79 ? 86.287 159.595 -0.194 1.00 54.47 74 ARG D C 1
ATOM 5418 O O . ARG D 1 79 ? 87.019 160.290 0.512 1.00 68.46 74 ARG D O 1
ATOM 5439 N N . GLY D 1 80 ? 85.601 158.554 0.272 1.00 38.22 75 GLY D N 1
ATOM 5440 C CA . GLY D 1 80 ? 85.758 158.080 1.636 1.00 41.86 75 GLY D CA 1
ATOM 5441 C C . GLY D 1 80 ? 84.445 157.844 2.357 1.00 43.53 75 GLY D C 1
ATOM 5442 O O . GLY D 1 80 ? 83.379 157.789 1.744 1.00 51.77 75 GLY D O 1
ATOM 5446 N N . VAL D 1 81 ? 84.539 157.702 3.675 1.00 51.82 76 VAL D N 1
ATOM 5447 C CA . VAL D 1 81 ? 83.384 157.429 4.520 1.00 44.88 76 VAL D CA 1
ATOM 5448 C C . VAL D 1 81 ? 82.665 158.719 4.907 1.00 52.35 76 VAL D C 1
ATOM 5449 O O . VAL D 1 81 ? 83.220 159.558 5.617 1.00 56.62 76 VAL D O 1
ATOM 5462 N N . TYR D 1 82 ? 81.429 158.867 4.440 1.00 47.50 77 TYR D N 1
ATOM 5463 C CA . TYR D 1 82 ? 80.594 160.002 4.818 1.00 33.21 77 TYR D CA 1
ATOM 5464 C C . TYR D 1 82 ? 79.697 159.623 5.986 1.00 36.16 77 TYR D C 1
ATOM 5465 O O . TYR D 1 82 ? 79.083 158.557 5.984 1.00 32.75 77 TYR D O 1
ATOM 5483 N N . LYS D 1 83 ? 79.626 160.506 6.977 1.00 35.91 78 LYS D N 1
ATOM 5484 C CA . LYS D 1 83 ? 78.849 160.253 8.183 1.00 42.58 78 LYS D CA 1
ATOM 5485 C C . LYS D 1 83 ? 78.093 161.506 8.610 1.00 37.56 78 LYS D C 1
ATOM 5486 O O . LYS D 1 83 ? 78.681 162.581 8.734 1.00 49.85 78 LYS D O 1
ATOM 5505 N N . CYS D 1 84 ? 76.790 161.356 8.827 1.00 39.14 79 CYS D N 1
ATOM 5506 C CA . CYS D 1 84 ? 75.951 162.451 9.301 1.00 35.32 79 CYS D CA 1
ATOM 5507 C C . CYS D 1 84 ? 75.514 162.193 10.739 1.00 40.92 79 CYS D C 1
ATOM 5508 O O . CYS D 1 84 ? 74.787 161.238 11.006 1.00 44.48 79 CYS D O 1
ATOM 5515 N N . ILE D 1 85 ? 75.955 163.052 11.657 1.00 39.96 80 ILE D N 1
ATOM 5516 C CA . ILE D 1 85 ? 75.690 162.866 13.081 1.00 44.19 80 ILE D CA 1
ATOM 5517 C C . ILE D 1 85 ? 74.653 163.864 13.592 1.00 49.53 80 ILE D C 1
ATOM 5518 O O . ILE D 1 85 ? 74.691 165.046 13.251 1.00 50.89 80 ILE D O 1
ATOM 5534 N N . ALA D 1 86 ? 73.731 163.370 14.416 1.00 59.52 81 ALA D N 1
ATOM 5535 C CA . ALA D 1 86 ? 72.725 164.203 15.067 1.00 45.95 81 ALA D CA 1
ATOM 5536 C C . ALA D 1 86 ? 72.927 164.152 16.578 1.00 51.26 81 ALA D C 1
ATOM 5537 O O . ALA D 1 86 ? 73.271 163.104 17.123 1.00 61.08 81 ALA D O 1
ATOM 5544 N N . THR D 1 87 ? 72.717 165.284 17.247 1.00 44.66 82 THR D N 1
ATOM 5545 C CA . THR D 1 87 ? 72.959 165.386 18.685 1.00 47.63 82 THR D CA 1
ATOM 5546 C C . THR D 1 87 ? 71.914 166.249 19.393 1.00 49.97 82 THR D C 1
ATOM 5547 O O . THR D 1 87 ? 71.507 167.296 18.888 1.00 41.63 82 THR D O 1
ATOM 5558 N N . ASN D 1 88 ? 71.491 165.790 20.567 1.00 51.57 83 ASN D N 1
ATOM 5559 C CA . ASN D 1 88 ? 70.622 166.563 21.447 1.00 75.98 83 ASN D CA 1
ATOM 5560 C C . ASN D 1 88 ? 71.020 166.291 22.900 1.00 73.48 83 ASN D C 1
ATOM 5561 O O . ASN D 1 88 ? 71.808 165.380 23.160 1.00 63.13 83 ASN D O 1
ATOM 5572 N N . PRO D 1 89 ? 70.499 167.082 23.854 1.00 79.70 84 PRO D N 1
ATOM 5573 C CA . PRO D 1 89 ? 70.875 166.843 25.254 1.00 72.47 84 PRO D CA 1
ATOM 5574 C C . PRO D 1 89 ? 70.512 165.453 25.790 1.00 63.93 84 PRO D C 1
ATOM 5575 O O . PRO D 1 89 ? 70.918 165.119 26.904 1.00 69.00 84 PRO D O 1
ATOM 5586 N N . ALA D 1 90 ? 69.773 164.662 25.015 1.00 58.50 85 ALA D N 1
ATOM 5587 C CA . ALA D 1 90 ? 69.399 163.312 25.429 1.00 70.32 85 ALA D CA 1
ATOM 5588 C C . ALA D 1 90 ? 70.382 162.266 24.900 1.00 58.55 85 ALA D C 1
ATOM 5589 O O . ALA D 1 90 ? 70.529 161.193 25.487 1.00 50.58 85 ALA D O 1
ATOM 5596 N N . GLY D 1 91 ? 71.050 162.577 23.792 1.00 63.62 86 GLY D N 1
ATOM 5597 C CA . GLY D 1 91 ? 72.014 161.660 23.208 1.00 61.04 86 GLY D CA 1
ATOM 5598 C C . GLY D 1 91 ? 72.424 162.028 21.795 1.00 54.44 86 GLY D C 1
ATOM 5599 O O . GLY D 1 91 ? 72.280 163.177 21.375 1.00 44.82 86 GLY D O 1
ATOM 5603 N N . THR D 1 92 ? 72.939 161.042 21.063 1.00 53.52 87 THR D N 1
ATOM 5604 C CA . THR D 1 92 ? 73.419 161.249 19.700 1.00 50.65 87 THR D CA 1
ATOM 5605 C C . THR D 1 92 ? 72.963 160.132 18.766 1.00 54.15 87 THR D C 1
ATOM 5606 O O . THR D 1 92 ? 72.539 159.066 19.213 1.00 57.95 87 THR D O 1
ATOM 5617 N N . SER D 1 93 ? 73.061 160.387 17.465 1.00 48.38 88 SER D N 1
ATOM 5618 C CA . SER D 1 93 ? 72.743 159.388 16.451 1.00 47.46 88 SER D CA 1
ATOM 5619 C C . SER D 1 93 ? 73.534 159.679 15.182 1.00 42.44 88 SER D C 1
ATOM 5620 O O . SER D 1 93 ? 73.779 160.839 14.854 1.00 50.05 88 SER D O 1
ATOM 5628 N N . GLU D 1 94 ? 73.938 158.627 14.477 1.00 41.97 89 GLU D N 1
ATOM 5629 C CA . GLU D 1 94 ? 74.734 158.784 13.266 1.00 38.92 89 GLU D CA 1
ATOM 5630 C C . GLU D 1 94 ? 74.431 157.693 12.246 1.00 40.69 89 GLU D C 1
ATOM 5631 O O . GLU D 1 94 ? 74.046 156.580 12.608 1.00 50.72 89 GLU D O 1
ATOM 5643 N N . TYR D 1 95 ? 74.611 158.021 10.970 1.00 37.81 90 TYR D N 1
ATOM 5644 C CA . TYR D 1 95 ? 74.489 157.042 9.899 1.00 43.49 90 TYR D CA 1
ATOM 5645 C C . TYR D 1 95 ? 75.595 157.274 8.876 1.00 44.87 90 TYR D C 1
ATOM 5646 O O . TYR D 1 95 ? 76.056 158.402 8.700 1.00 40.00 90 TYR D O 1
ATOM 5664 N N . VAL D 1 96 ? 76.014 156.202 8.208 1.00 41.82 91 VAL D N 1
ATOM 5665 C CA . VAL D 1 96 ? 77.171 156.250 7.319 1.00 28.25 91 VAL D CA 1
ATOM 5666 C C . VAL D 1 96 ? 76.833 155.830 5.890 1.00 32.84 91 VAL D C 1
ATOM 5667 O O . VAL D 1 96 ? 76.077 154.883 5.664 1.00 40.12 91 VAL D O 1
ATOM 5680 N N . ALA D 1 97 ? 77.403 156.558 4.935 1.00 32.42 92 ALA D N 1
ATOM 5681 C CA . ALA D 1 97 ? 77.367 156.185 3.527 1.00 38.84 92 ALA D CA 1
ATOM 5682 C C . ALA D 1 97 ? 78.771 156.333 2.951 1.00 46.94 92 ALA D C 1
ATOM 5683 O O . ALA D 1 97 ? 79.489 157.269 3.300 1.00 42.29 92 ALA D O 1
ATOM 5690 N N . GLU D 1 98 ? 79.162 155.407 2.081 1.00 37.73 93 GLU D N 1
ATOM 5691 C CA . GLU D 1 98 ? 80.507 155.411 1.514 1.00 34.18 93 GLU D CA 1
ATOM 5692 C C . GLU D 1 98 ? 80.468 155.742 0.026 1.00 42.05 93 GLU D C 1
ATOM 5693 O O . GLU D 1 98 ? 79.737 155.116 -0.742 1.00 59.01 93 GLU D O 1
ATOM 5705 N N . LEU D 1 99 ? 81.269 156.730 -0.368 1.00 45.09 94 LEU D N 1
ATOM 5706 C CA . LEU D 1 99 ? 81.265 157.246 -1.734 1.00 34.61 94 LEU D CA 1
ATOM 5707 C C . LEU D 1 99 ? 82.648 157.119 -2.366 1.00 42.31 94 LEU D C 1
ATOM 5708 O O . LEU D 1 99 ? 83.643 157.566 -1.795 1.00 55.53 94 LEU D O 1
ATOM 5724 N N . GLN D 1 100 ? 82.696 156.505 -3.546 1.00 42.88 95 GLN D N 1
ATOM 5725 C CA . GLN D 1 100 ? 83.945 156.313 -4.280 1.00 47.34 95 GLN D CA 1
ATOM 5726 C C . GLN D 1 100 ? 83.968 157.143 -5.558 1.00 47.47 95 GLN D C 1
ATOM 5727 O O . GLN D 1 100 ? 82.922 157.408 -6.151 1.00 60.64 95 GLN D O 1
ATOM 5741 N N . VAL D 1 101 ? 85.166 157.549 -5.973 1.00 52.76 96 VAL D N 1
ATOM 5742 C CA . VAL D 1 101 ? 85.349 158.261 -7.233 1.00 53.66 96 VAL D CA 1
ATOM 5743 C C . VAL D 1 101 ? 86.429 157.588 -8.076 1.00 36.50 96 VAL D C 1
ATOM 5744 O O . VAL D 1 101 ? 86.535 157.832 -9.278 1.00 43.28 96 VAL D O 1
#

Foldseek 3Di:
DAWEWDEKEQVDQEDDFFAKTKIKTFTPDHDDQKDKWKDFPPHTDDDPPPQKHWDCVDSGMIMIMGRGDDQVRFGKMKIKIDDPVGIYMYIYGYGD/DAWEKDAKEQVDQEDDFFAKTKIKIFTPDHDDQKDKWKAFPNHTDDDPPPQWHWDPPDSGMIMIMRNGDDQVSFGKMKIKIGDPVGIYIYIYGYHD/DAWEWDDKEQVDAEDDFFDKTKIKTFTPDHDDDKDKWKAFPPHTDDAPPDQWHWDCPDSGMIMIIGNGDDQVRFGKMKIKMDDPVGIYIDIYGHGD/DAWEWDDKEQVDQEDDFFAKTKIKTFTPDHDDDKDKFKAFPNHGDDAPPPQWHWDCPDSGMIMIIGNGDDQVRFGKMKIKMDDPVGIYMDIYGYHD

Nearest PDB structures (foldseek):
  4x5l-assembly1_A  TM=1.005E+00  e=3.694E-18  Drosophila melanogaster
  4wvr-assembly2_B  TM=9.706E-01  e=5.788E-12  Drosophila melanogaster
  7y6o-assembly1_A-2  TM=9.106E-01  e=1.504E-07  Chelicerata
  2kkq-assembly1_A  TM=8.074E-01  e=2.073E-06  Homo sapiens
  2dm2-assembly1_A  TM=8.269E-01  e=2.425E-05  Homo sapiens

Radius of gyration: 28.66 Å; Cα contacts (8 Å, |Δi|>4): 1062; chains: 4; bounding box: 49×73×73 Å

CATH classification: 2.60.40.10

Solvent-accessible surface area: 19029 Å² total; per-residue (Å²): 107,73,6,63,0,76,46,16,51,18,72,59,9,32,14,105,68,17,72,108,2,43,2,66,0,40,0,62,152,6,60,87,107,15,104,20,101,0,4,17,86,110,50,92,12,73,91,63,85,99,12,13,51,39,65,118,137,76,150,65,27,3,54,0,33,0,74,4,0,2,46,124,1,100,10,47,0,56,0,25,0,42,12,126,49,26,93,16,55,7,7,0,11,0,75,38,95,67,1,55,0,79,44,19,48,18,70,62,11,33,13,100,52,16,72,118,3,44,1,59,0,47,0,66,132,4,63,90,102,9,114,18,127,4,11,9,79,113,50,117,17,81,85,66,93,74,10,11,45,39,66,103,151,78,154,62,28,4,59,0,38,0,70,3,0,1,57,104,0,103,13,47,0,65,0,22,0,41,7,126,57,22,93,10,57,5,6,0,10,0,56,30,87,66,8,55,1,70,49,13,54,18,70,60,9,42,12,96,98,42,73,117,3,42,2,61,0,42,0,76,126,8,59,87,96,12,114,14,135,1,10,19,82,109,52,100,18,74,87,68,92,120,48,16,54,37,45,117,149,86,150,63,35,2,60,0,37,0,100,59,2,60,49,172,7,126,11,46,0,60,0,19,0,34,8,115,55,23,99,19,60,6,7,0,12,1,76,51,95,71,7,70,2,80,50,17,48,17,74,67,10,40,12,91,100,47,69,119,5,44,3,61,0,43,0,62,137,4,66,93,100,11,113,19,135,8,15,18,85,106,48,117,18,86,90,61,104,128,49,14,52,32,61,107,156,83,150,57,28,2,61,0,38,0,101,63,3,54,59,173,3,128,15,52,0,51,0,14,0,34,8,123,62,25,92,16,60,8,5,0,24,0,74,47

GO terms:
  GO:0043005 neuron projection (C, IDA)
  GO:0043025 neuronal cell body (C, IDA)
  GO:0030424 axon (C, IDA)
  GO:0030425 dendrite (C, IDA)
  GO:0003823 antigen binding (F, IDA)
  GO:0032490 detection of molecule of bacterial origin (P, IDA)
  GO:0070593 dendrite self-avoidance (P, IDA)
  GO:0050976 detection of mechanical stimulus involved in sensory perception of touch (P, IGI)
  GO:0048814 regulation of dendrite morphogenesis (P, IGI)
  GO:0007411 axon guidance (P, IGI)
  GO:0007419 ventral cord development (P, IGI)
  GO:0008046 axon guidance receptor activity (F, IMP)
  GO:0016319 mushroom body development (P, IMP)
  GO:0021551 central nervous system morphogenesis (P, IMP)
  GO:0048666 neuron development (P, IMP)
  GO:0048814 regulation of dendrite morphogenesis (P, IMP)
  GO:0048846 axon extension involved in axon guidance (P, IMP)
  GO:0050770 regulation of axonogenesis (P, IMP)
  GO:0070593 dendrite self-avoidance (P, IMP)
  GO:0006909 phagocytosis (P, IMP)

InterPro domains:
  IPR003598 Immunoglobulin subtype 2 [SM00408] (52-124)
  IPR003598 Immunoglobulin subtype 2 [SM00408] (260-329)
  IPR003598 Immunoglobulin subtype 2 [SM00408] (355-412)
  IPR003598 Immunoglobulin subtype 2 [SM00408] (441-513)
  IPR003598 Immunoglobulin subtype 2 [SM00408] (538-603)
  IPR003598 Immunoglobulin subtype 2 [SM00408] (631-701)
  IPR003598 Immunoglobulin subtype 2 [SM00408] (727-797)
  IPR003598 Immunoglobulin subtype 2 [SM00408] (824-897)
  IPR003598 Immunoglobulin subtype 2 [SM00408] (1325-1389)
  IPR003599 Immunoglobulin domain subtype [SM00409] (46-136)
  IPR003599 Immunoglobulin domain subtype [SM00409] (145-232)
  IPR003599 Immunoglobulin domain subtype [SM00409] (255-340)
  IPR003599 Immunoglobulin domain subtype [SM00409] (349-423)
  IPR003599 Immunoglobulin domain subtype [SM00409] (435-524)
  IPR003599 Immunoglobulin domain subtype [SM00409] (532-615)
  IPR003599 Immunoglobulin domain subtype [SM00409] (625-712)
  IPR003599 Immunoglobulin domain subtype [SM00409] (721-809)
  IPR003599 Immunoglobulin domain subtype [SM00409] (818-908)
  IPR003599 Immunoglobulin domain subtype [SM00409] (1319-1400)
  IPR003961 Fibronectin type III [PF00041] (914-1001)

Secondary structure (DSSP, 8-state):
---BPPP---S-SB--TT--EEEEEE--BSPSS-EEEEEETTEE--TTSTTEEEEEEETTEEEEEESS--TTS-EEEEEEEEETTEEEEEEEEEB-/---BPPP---S-SB--TT--EEEEEE--BSPSS-EEEEEETTEE--TTSTTEEEEEEETTEEEEEESS--GGG-EEEEEEEEETTEEEEEEEEEB-/---BPPP---S-SB--TTS-EEEEEE--BSPSP-EEEEEESSSB--TTSTTEEEEEEETTEEEEEESS--GGG-EEEEEEEEETTEEEEEEEEEB-/----PPP---S-SB--TT--EEEEEE--SSPSS-EEEEEETTEE--TTSTTEEEEEEETTEEEEEESS--GGG-EEEEEEEEETTEEEEEEEEEB-

Sequence (384 aa):
VPPQVLPFSFGESAADVGDIASANCVVPKGDLPLEIRWSLNSAPIVNGENGFTLVRLNKRTSLLNIDSLNAFHRGVYKCIATNPAGTSEYVAELQVVPPQVLPFSFGESAADVGDIASANCVVPKGDLPLEIRWSLNSAPIVNGENGFTLVRLNKRTSLLNIDSLNAFHRGVYKCIATNPAGTSEYVAELQVVPPQVLPFSFGESAADVGDIASANCVVPKGDLPLEIRWSLNSAPIVNGENGFTLVRLNKRTSLLNIDSLNAFHRGVYKCIATNPAGTSEYVAELQVVPPQVLPFSFGESAADVGDIASANCVVPKGDLPLEIRWSLNSAPIVNGENGFTLVRLNKRTSLLNIDSLNAFHRGVYKCIATNPAGTSEYVAELQV